Protein AF-A0A4S4D354-F1 (afdb_monomer_lite)

InterPro domains:
  IPR002182 NB-ARC [PF00931] (244-410)
  IPR027417 P-loop containing nucleoside triphosphate hydrolase [G3DSA:3.40.50.300] (227-389)
  IPR027417 P-loop containing nucleoside triphosphate hydrolase [SSF52540] (244-481)
  IPR042197 Apoptotic protease-activating factors, helical domain [G3DSA:1.10.8.430] (396-485)
  IPR050905 Plant disease resistance NBS-LRR [PTHR33463] (102-491)

Organism: Camellia sinensis var. sinensis (NCBI:txid542762)

Sequence (518 aa):
MSSPSPSSAAAGSNISTTYINSPLPRRFYTAISINSNSLSLLSLSSQIFASILTCSSASVLHRREFDEFLKWFYGFEMDMAMAFYDALISIGGKVVELLVEPVGRQFDYVFYRVKYIEDLRDQVNKLEAQRNDVLDSIDAAKRNRGEILEIVKNWIDEVNGFILEAKEFLEGGTNVNQKCFNGWFADLVTRRRLGKAAKNKAEEAKKLQKDGNFPSVSNPAAPLGIESKPSEQLVPYASRVLAMTNVMKALSDDNINFIGIHGIGGVGKTTLVTEIAKKAKSDKLFDDTVMAVVSQNPDIKKIQGQIASWLGFTELNNKENEIERATMLCAKLKDVKKILVILDDVWAKLNLADVGIPFGNDHPGCKIVITTRREQVCRTMGNEWEKTKIVWLDVLPEQDSWDLFGKNVGDVVASSPLNDVAREVCKECGGLPIAVVTVAKAMKGKSNLEEWKNAAQELKKSVPTNIEGVDQLVYKSLRLSYDYCWIISCELPLENPLSPPNGSGSPTLPTPLESGRG

pLDDT: mean 71.19, std 24.11, range [23.78, 98.06]

Foldseek 3Di:
DDDDDDDDDDDDDDDDDDDDDDDDDDDPPDDDDPPPVVVVVVVVVVVVVVVVVVPVPDDDDDPVVVVVVVVVVVVVVVVVVVVVVVVCVVVPDVVNVVPCVVVVVLCVLVVLLVVLLVLLVVLLVVLVVLLVVLVVQVVVCVVQQFAFDPLLVVLSVVSVVLSVVSVVLSVVVVPPPDDDPPDSPPCSVVSNVSSVVSNVSSVVSVVSVVSSDDPHRGHHHQQDPLVPDPDPPPPDDVLLVVLLVVVLVLLQDLQAQEEEEAAAPLLCPVVSVSVSQVVCVVVVSFPFEFEAEADLPGDLLRRLVRRCSRLVNCVLVVDDDQLVSLCVSLVSQQVTLAYEYEYEADEAADDSSSSNHDDDPSHSRHHYYYYYHDVVNSVVNCVVGPDYHYHYRYAADLVSLVVLLCVQQDPLCVDPLQVVLSSLLSVLLVRRSLLSNLQSNLCRPPNDNVVSNVSSVQSVPDDDDPDPRDDRSNRSSNVSSVVSVVVVVVPDPPPDDPDDPDDDDDDDDDDDDDDDDD

Structure (mmCIF, N/CA/C/O backbone):
data_AF-A0A4S4D354-F1
#
_entry.id   AF-A0A4S4D354-F1
#
loop_
_atom_site.group_PDB
_atom_site.id
_atom_site.type_symbol
_atom_site.label_atom_id
_atom_site.label_alt_id
_atom_site.label_comp_id
_atom_site.label_asym_id
_atom_site.label_entity_id
_atom_site.label_seq_id
_atom_site.pdbx_PDB_ins_code
_atom_site.Cartn_x
_atom_site.Cartn_y
_atom_site.Cartn_z
_atom_site.occupancy
_atom_site.B_iso_or_equiv
_atom_site.auth_seq_id
_atom_site.auth_comp_id
_atom_site.auth_asym_id
_atom_site.auth_atom_id
_atom_site.pdbx_PDB_model_num
ATOM 1 N N . MET A 1 1 ? 1.152 -40.429 -74.493 1.00 31.95 1 MET A N 1
ATOM 2 C CA . MET A 1 1 ? 1.570 -40.663 -75.891 1.00 31.95 1 MET A CA 1
ATOM 3 C C . MET A 1 1 ? 2.871 -39.908 -76.087 1.00 31.95 1 MET A C 1
ATOM 5 O O . MET A 1 1 ? 2.861 -38.712 -75.873 1.00 31.95 1 MET A O 1
ATOM 9 N N . SER A 1 2 ? 4.028 -40.474 -76.379 1.00 30.66 2 SER A N 1
ATOM 10 C CA . SER A 1 2 ? 4.451 -41.849 -76.604 1.00 30.66 2 SER A CA 1
ATOM 11 C C . SER A 1 2 ? 5.973 -41.826 -76.454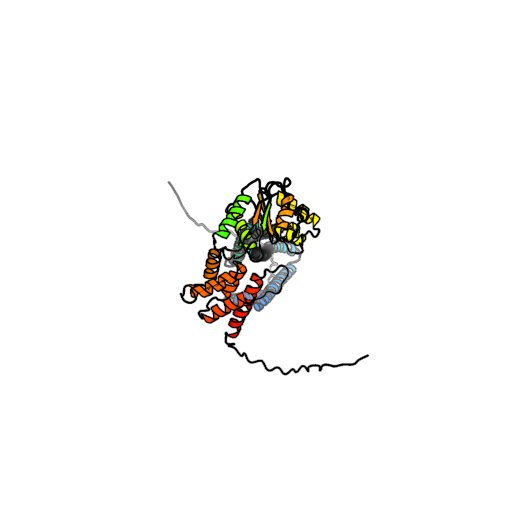 1.00 30.66 2 SER A C 1
ATOM 13 O O . SER A 1 2 ? 6.612 -40.868 -76.887 1.00 30.66 2 SER A O 1
ATOM 15 N N . SER A 1 3 ? 6.547 -42.863 -75.851 1.00 28.95 3 SER A N 1
ATOM 16 C CA . SER A 1 3 ? 7.968 -43.193 -75.997 1.00 28.95 3 SER A CA 1
ATOM 17 C C . SER A 1 3 ? 8.308 -43.392 -77.486 1.00 28.95 3 SER A C 1
ATOM 19 O O . SER A 1 3 ? 7.399 -43.638 -78.287 1.00 28.95 3 SER A O 1
ATOM 21 N N . PRO A 1 4 ? 9.594 -43.358 -77.867 1.00 35.56 4 PRO A N 1
ATOM 22 C CA . PRO A 1 4 ? 10.287 -44.645 -77.940 1.00 35.56 4 PRO A CA 1
ATOM 23 C C . PRO A 1 4 ? 11.785 -44.611 -77.574 1.00 35.56 4 PRO A C 1
ATOM 25 O O . PRO A 1 4 ? 12.459 -43.586 -77.585 1.00 35.56 4 PRO A O 1
ATOM 28 N N . SER A 1 5 ? 12.291 -45.802 -77.280 1.00 26.48 5 SER A N 1
ATOM 29 C CA . SER A 1 5 ? 13.696 -46.243 -77.330 1.00 26.48 5 SER A CA 1
ATOM 30 C C . SER A 1 5 ? 13.756 -47.380 -78.386 1.00 26.48 5 SER A C 1
ATOM 32 O O . SER A 1 5 ? 12.700 -47.706 -78.935 1.00 26.48 5 SER A O 1
ATOM 34 N N . PRO A 1 6 ? 14.831 -48.180 -78.541 1.00 55.97 6 PRO A N 1
ATOM 35 C CA . PRO A 1 6 ? 16.284 -47.940 -78.640 1.00 55.97 6 PRO A CA 1
ATOM 36 C C . PRO A 1 6 ? 16.909 -48.724 -79.841 1.00 55.97 6 PRO A C 1
ATOM 38 O O . PRO A 1 6 ? 16.199 -49.422 -80.557 1.00 55.97 6 PRO A O 1
ATOM 41 N N . SER A 1 7 ? 18.235 -48.662 -80.054 1.00 26.70 7 SER A N 1
ATOM 42 C CA . SER A 1 7 ? 19.115 -49.731 -80.628 1.00 26.70 7 SER A CA 1
ATOM 43 C C . SER A 1 7 ? 20.480 -49.137 -81.035 1.00 26.70 7 SER A C 1
ATOM 45 O O . SER A 1 7 ? 20.541 -47.954 -81.340 1.00 26.70 7 SER A O 1
ATOM 47 N N . SER A 1 8 ? 21.620 -49.829 -81.156 1.00 27.50 8 SER A N 1
ATOM 48 C CA . SER A 1 8 ? 22.272 -50.981 -80.496 1.00 27.50 8 SER A CA 1
ATOM 49 C C . SER A 1 8 ? 23.592 -51.253 -81.254 1.00 27.50 8 SER A C 1
ATOM 51 O O . SER A 1 8 ? 23.557 -51.185 -82.478 1.00 27.50 8 SER A O 1
ATOM 53 N N . ALA A 1 9 ? 24.652 -51.703 -80.553 1.00 26.84 9 ALA A N 1
ATOM 54 C CA . ALA A 1 9 ? 25.797 -52.505 -81.063 1.00 26.84 9 ALA A CA 1
ATOM 55 C C . ALA A 1 9 ? 26.783 -51.802 -82.044 1.00 26.84 9 ALA A C 1
ATOM 57 O O . ALA A 1 9 ? 26.407 -50.863 -82.723 1.00 26.84 9 ALA A O 1
ATOM 58 N N . ALA A 1 10 ? 28.066 -52.144 -82.228 1.00 26.27 10 ALA A N 1
ATOM 59 C CA . ALA A 1 10 ? 29.027 -53.146 -81.741 1.00 26.27 10 ALA A CA 1
ATOM 60 C C . ALA A 1 10 ? 30.440 -52.644 -82.170 1.00 26.27 10 ALA A C 1
ATOM 62 O O . ALA A 1 10 ? 30.560 -51.931 -83.160 1.00 26.27 10 ALA A O 1
ATOM 63 N N . ALA A 1 11 ? 31.481 -52.791 -81.343 1.00 25.95 11 ALA A N 1
ATOM 64 C CA . ALA A 1 11 ? 32.613 -53.727 -81.497 1.00 25.95 11 ALA A CA 1
ATOM 65 C C . ALA A 1 11 ? 33.324 -53.759 -82.873 1.00 25.95 11 ALA A C 1
ATOM 67 O O . ALA A 1 11 ? 32.723 -54.091 -83.887 1.00 25.95 11 ALA A O 1
ATOM 68 N N . GLY A 1 12 ? 34.644 -53.529 -82.872 1.00 26.44 12 GLY A N 1
ATOM 69 C CA . GLY A 1 12 ? 35.504 -53.749 -84.039 1.00 26.44 12 GLY A CA 1
ATOM 70 C C . GLY A 1 12 ? 36.942 -53.297 -83.804 1.00 26.44 12 GLY A C 1
ATOM 71 O O . GLY A 1 12 ? 37.299 -52.158 -84.082 1.00 26.44 12 GLY A O 1
ATOM 72 N N . SER A 1 13 ? 37.749 -54.189 -83.244 1.00 25.16 13 SER A N 1
ATOM 73 C CA . SER A 1 13 ? 39.186 -54.055 -83.038 1.00 25.16 13 SER A CA 1
ATOM 74 C C . SER A 1 13 ? 39.989 -54.560 -84.249 1.00 25.16 13 SER A C 1
ATOM 76 O O . SER A 1 13 ? 39.532 -55.437 -84.977 1.00 25.16 13 SER A O 1
ATOM 78 N N . ASN A 1 14 ? 41.239 -54.081 -84.319 1.00 25.02 14 ASN A N 1
ATOM 79 C CA . ASN A 1 14 ? 42.457 -54.805 -84.719 1.00 25.02 14 ASN A CA 1
ATOM 80 C C . ASN A 1 14 ? 43.001 -54.753 -86.169 1.00 25.02 14 ASN A C 1
ATOM 82 O O . ASN A 1 14 ? 42.268 -54.900 -87.140 1.00 25.02 14 ASN A O 1
ATOM 86 N N . ILE A 1 15 ? 44.356 -54.723 -86.199 1.00 26.44 15 ILE A N 1
ATOM 87 C CA . ILE A 1 15 ? 45.316 -55.243 -87.214 1.00 26.44 15 ILE A CA 1
ATOM 88 C C . ILE A 1 15 ? 45.594 -54.301 -88.404 1.00 26.44 15 ILE A C 1
ATOM 90 O O . ILE A 1 15 ? 44.673 -53.746 -88.977 1.00 26.44 15 ILE A O 1
ATOM 94 N N . SER A 1 16 ? 46.814 -54.063 -88.904 1.00 23.78 16 SER A N 1
ATOM 95 C CA . SER A 1 16 ? 48.207 -54.416 -88.569 1.00 23.78 16 SER A CA 1
ATOM 96 C C . SER A 1 16 ? 49.115 -53.506 -89.419 1.00 23.78 16 SER A C 1
ATOM 98 O O . SER A 1 16 ? 48.750 -53.128 -90.524 1.00 23.78 16 SER A O 1
ATOM 100 N N . THR A 1 17 ? 50.218 -52.977 -88.889 1.00 25.88 17 THR A N 1
ATOM 101 C CA . THR A 1 17 ? 51.596 -53.504 -89.027 1.00 25.88 17 THR A CA 1
ATOM 102 C C . THR A 1 17 ? 52.125 -53.627 -90.470 1.00 25.88 17 THR A C 1
ATOM 104 O O . THR A 1 17 ? 51.804 -54.571 -91.185 1.00 25.88 17 THR A O 1
ATOM 107 N N . THR A 1 18 ? 53.052 -52.740 -90.852 1.00 27.19 18 THR A N 1
ATOM 108 C CA . THR A 1 18 ? 54.098 -52.986 -91.872 1.00 27.19 18 THR A CA 1
ATOM 109 C C . THR A 1 18 ? 55.284 -52.052 -91.547 1.00 27.19 18 THR A C 1
ATOM 111 O O . THR A 1 18 ? 55.129 -50.842 -91.609 1.00 27.19 18 THR A O 1
ATOM 114 N N . TYR A 1 19 ? 56.299 -52.465 -90.784 1.00 25.97 19 TYR A N 1
ATOM 115 C CA . TYR A 1 19 ? 57.529 -53.217 -91.096 1.00 25.97 19 TYR A CA 1
ATOM 116 C C . TYR A 1 19 ? 58.672 -52.449 -91.830 1.00 25.97 19 TYR A C 1
ATOM 118 O O . TYR A 1 19 ? 58.562 -52.111 -92.999 1.00 25.97 19 TYR A O 1
ATOM 126 N N . ILE A 1 20 ? 59.793 -52.321 -91.087 1.00 29.19 20 ILE A N 1
ATOM 127 C CA . ILE A 1 20 ? 61.248 -52.333 -91.422 1.00 29.19 20 ILE A CA 1
ATOM 128 C C . ILE A 1 20 ? 61.874 -51.194 -92.265 1.00 29.19 20 ILE A C 1
ATOM 130 O O . ILE A 1 20 ? 61.780 -51.191 -93.486 1.00 29.19 20 ILE A O 1
ATOM 134 N N . ASN A 1 21 ? 62.702 -50.341 -91.634 1.00 26.16 21 ASN A N 1
ATOM 135 C CA . ASN A 1 21 ? 64.182 -50.422 -91.700 1.00 26.16 21 ASN A CA 1
ATOM 136 C C . ASN A 1 21 ? 64.885 -49.287 -90.929 1.00 26.16 21 ASN A C 1
ATOM 138 O O . ASN A 1 21 ? 64.699 -48.104 -91.188 1.00 26.16 21 ASN A O 1
ATOM 142 N N . SER A 1 22 ? 65.705 -49.704 -89.964 1.00 28.66 22 SER A N 1
ATOM 143 C CA . SER A 1 22 ? 66.608 -48.923 -89.108 1.00 28.66 22 SER A CA 1
ATOM 144 C C . SER A 1 22 ? 67.836 -48.371 -89.857 1.00 28.66 22 SER A C 1
ATOM 146 O O . SER A 1 22 ? 68.168 -48.880 -90.927 1.00 28.66 22 SER A O 1
ATOM 148 N N . PRO A 1 23 ? 68.600 -47.442 -89.245 1.00 33.00 23 PRO A N 1
ATOM 149 C CA . PRO A 1 23 ? 69.793 -47.899 -88.519 1.00 33.00 23 PRO A CA 1
ATOM 150 C C . PRO A 1 23 ? 70.014 -47.211 -87.155 1.00 33.00 23 PRO A C 1
ATOM 152 O O .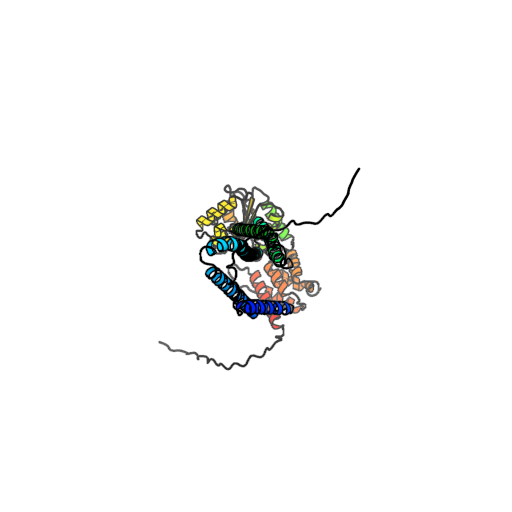 PRO A 1 23 ? 69.766 -46.024 -86.970 1.00 33.00 23 PRO A O 1
ATOM 155 N N . LEU A 1 24 ? 70.514 -47.991 -86.192 1.00 32.34 24 LEU A N 1
ATOM 156 C CA . LEU A 1 24 ? 71.045 -47.543 -84.894 1.00 32.34 24 LEU A CA 1
ATOM 157 C C . LEU A 1 24 ? 72.412 -46.847 -85.052 1.00 32.34 24 LEU A C 1
ATOM 159 O O . LEU A 1 24 ? 73.142 -47.140 -86.000 1.00 32.34 24 LEU A O 1
ATOM 163 N N . PRO A 1 25 ? 72.840 -46.055 -84.047 1.00 30.30 25 PRO A N 1
ATOM 164 C CA . PRO A 1 25 ? 73.937 -46.562 -83.212 1.00 30.30 25 PRO A CA 1
ATOM 165 C C . PRO A 1 25 ? 73.701 -46.455 -81.695 1.00 30.30 25 PRO A C 1
ATOM 167 O O . PRO A 1 25 ? 73.100 -45.527 -81.163 1.00 30.30 25 PRO A O 1
ATOM 170 N N . ARG A 1 26 ? 74.239 -47.463 -81.003 1.00 29.45 26 ARG A N 1
ATOM 171 C CA . ARG A 1 26 ? 74.164 -47.761 -79.569 1.00 29.45 26 ARG A CA 1
ATOM 172 C C . ARG A 1 26 ? 74.982 -46.791 -78.704 1.00 29.45 26 ARG A C 1
ATOM 174 O O . ARG A 1 26 ? 76.204 -46.813 -78.788 1.00 29.45 26 ARG A O 1
ATOM 181 N N . ARG A 1 27 ? 74.331 -46.112 -77.754 1.00 27.91 27 ARG A N 1
ATOM 182 C CA . ARG A 1 27 ? 74.810 -45.901 -76.365 1.00 27.91 27 ARG A CA 1
ATOM 183 C C . ARG A 1 27 ? 73.593 -45.812 -75.433 1.00 27.91 27 ARG A C 1
ATOM 185 O O . ARG A 1 27 ? 73.230 -44.751 -74.954 1.00 27.91 27 ARG A O 1
ATOM 192 N N . PHE A 1 28 ? 72.947 -46.962 -75.241 1.00 30.97 28 PHE A N 1
ATOM 193 C CA . PHE A 1 28 ? 71.797 -47.192 -74.352 1.00 30.97 28 PHE A CA 1
ATOM 194 C C . PHE A 1 28 ? 72.113 -48.294 -73.318 1.00 30.97 28 PHE A C 1
ATOM 196 O O . PHE A 1 28 ? 71.270 -49.111 -72.971 1.00 30.97 28 PHE A O 1
ATOM 203 N N . TYR A 1 29 ? 73.359 -48.341 -72.837 1.00 31.98 29 TYR A N 1
ATOM 204 C CA . TYR A 1 29 ? 73.789 -49.268 -71.785 1.00 31.98 29 TYR A CA 1
ATOM 205 C C . TYR A 1 29 ? 74.505 -48.518 -70.660 1.00 31.98 29 TYR A C 1
ATOM 207 O O . TYR A 1 29 ? 75.714 -48.635 -70.515 1.00 31.98 29 TYR A O 1
ATOM 215 N N . THR A 1 30 ? 73.733 -47.756 -69.878 1.00 29.23 30 THR A N 1
ATOM 216 C CA . THR A 1 30 ? 74.003 -47.476 -68.452 1.00 29.23 30 THR A CA 1
ATOM 217 C C . THR A 1 30 ? 72.753 -46.876 -67.802 1.00 29.23 30 THR A C 1
ATOM 219 O O . THR A 1 30 ? 72.681 -45.697 -67.485 1.00 29.23 30 THR A O 1
ATOM 222 N N . ALA A 1 31 ? 71.721 -47.702 -67.636 1.00 36.44 31 ALA A N 1
ATOM 223 C CA . ALA A 1 31 ? 70.541 -47.371 -66.840 1.00 36.44 31 ALA A CA 1
ATOM 224 C C . ALA A 1 31 ? 70.069 -48.597 -66.047 1.00 36.44 31 ALA A C 1
ATOM 226 O O . ALA A 1 31 ? 68.909 -48.964 -66.134 1.00 36.44 31 ALA A O 1
ATOM 227 N N . ILE A 1 32 ? 70.970 -49.256 -65.307 1.00 34.69 32 ILE A N 1
ATOM 228 C CA . ILE A 1 32 ? 70.609 -50.142 -64.188 1.00 34.69 32 ILE A CA 1
ATOM 229 C C . ILE A 1 32 ? 71.705 -50.017 -63.121 1.00 34.69 32 ILE A C 1
ATOM 231 O O . ILE A 1 32 ? 72.710 -50.717 -63.140 1.00 34.69 32 ILE A O 1
ATOM 235 N N . SER A 1 33 ? 71.503 -49.081 -62.201 1.00 29.16 33 SER A N 1
ATOM 236 C CA . SER A 1 33 ? 71.955 -49.185 -60.813 1.00 29.16 33 SER A CA 1
ATOM 237 C C . SER A 1 33 ? 70.933 -48.423 -59.977 1.00 29.16 33 SER A C 1
ATOM 239 O O . SER A 1 33 ? 71.150 -47.300 -59.529 1.00 29.16 33 SER A O 1
ATOM 241 N N . ILE A 1 34 ? 69.733 -48.999 -59.890 1.00 38.53 34 ILE A N 1
ATOM 242 C CA . ILE A 1 34 ? 68.770 -48.611 -58.866 1.00 38.53 34 ILE A CA 1
ATOM 243 C C . ILE A 1 34 ? 69.322 -49.208 -57.576 1.00 38.53 34 ILE A C 1
ATOM 245 O O . ILE A 1 34 ? 69.430 -50.425 -57.444 1.00 38.53 34 ILE A O 1
ATOM 249 N N . ASN A 1 35 ? 69.739 -48.326 -56.675 1.00 36.28 35 ASN A N 1
ATOM 250 C CA . ASN A 1 35 ? 70.236 -48.657 -55.350 1.00 36.28 35 ASN A CA 1
ATOM 251 C C . ASN A 1 35 ? 69.228 -49.589 -54.648 1.00 36.28 35 ASN A C 1
ATOM 253 O O . ASN A 1 35 ? 68.070 -49.223 -54.452 1.00 36.28 35 ASN A O 1
ATOM 257 N N . SER A 1 36 ? 69.650 -50.797 -54.277 1.00 35.34 36 SER A N 1
ATOM 258 C CA . SER A 1 36 ? 68.812 -51.847 -53.674 1.00 35.34 36 SER A CA 1
ATOM 259 C C . SER A 1 36 ? 68.188 -51.464 -52.321 1.00 35.34 36 SER A C 1
ATOM 261 O O . SER A 1 36 ? 67.370 -52.212 -51.793 1.00 35.34 36 SER A O 1
ATOM 263 N N . ASN A 1 37 ? 68.530 -50.290 -51.781 1.00 37.34 37 ASN A N 1
ATOM 264 C CA . ASN A 1 37 ? 68.004 -49.759 -50.524 1.00 37.34 37 ASN A CA 1
ATOM 265 C C . ASN A 1 37 ? 66.698 -48.946 -50.667 1.00 37.34 37 ASN A C 1
ATOM 267 O O . ASN A 1 37 ? 65.982 -48.787 -49.685 1.00 37.34 37 ASN A O 1
ATOM 271 N N . SER A 1 38 ? 66.343 -48.439 -51.857 1.00 37.75 38 SER A N 1
ATOM 272 C CA . SER A 1 38 ? 65.117 -47.630 -52.039 1.00 37.75 38 SER A CA 1
ATOM 273 C C . SER A 1 38 ? 63.869 -48.471 -52.336 1.00 37.75 38 SER A C 1
ATOM 275 O O . SER A 1 38 ? 62.772 -48.140 -51.889 1.00 37.75 38 SER A O 1
ATOM 277 N N . LEU A 1 39 ? 64.030 -49.607 -53.022 1.00 37.78 39 LEU A N 1
ATOM 278 C CA . LEU A 1 39 ? 62.948 -50.577 -53.246 1.00 37.78 39 LEU A CA 1
ATOM 279 C C . LEU A 1 39 ? 62.573 -51.337 -51.963 1.00 37.78 39 LEU A C 1
ATOM 281 O O . LEU A 1 39 ? 61.402 -51.652 -51.755 1.00 37.78 39 LEU A O 1
ATOM 285 N N . SER A 1 40 ? 63.536 -51.576 -51.069 1.00 37.56 40 SER A N 1
ATOM 286 C CA . SER A 1 40 ? 63.283 -52.196 -49.766 1.00 37.56 40 SER A CA 1
ATOM 287 C C . SER A 1 40 ? 62.526 -51.259 -48.821 1.00 37.56 40 SER A C 1
ATOM 289 O O . SER A 1 40 ? 61.580 -51.717 -48.183 1.00 37.56 40 SER A O 1
ATOM 291 N N . LEU A 1 41 ? 62.825 -49.952 -48.816 1.00 39.44 41 LEU A N 1
ATOM 292 C CA . LEU A 1 41 ? 62.094 -48.937 -48.036 1.00 39.44 41 LEU A CA 1
ATOM 293 C C . LEU A 1 41 ? 60.631 -48.761 -48.478 1.00 39.44 41 LEU A C 1
ATOM 295 O O . LEU A 1 41 ? 59.749 -48.652 -47.628 1.00 39.44 41 LEU A O 1
ATOM 299 N N . LEU A 1 42 ? 60.351 -48.805 -49.785 1.00 38.53 42 LEU A N 1
ATOM 300 C CA . LEU A 1 42 ? 58.979 -48.758 -50.316 1.00 38.53 42 LEU A CA 1
ATOM 301 C C . LEU A 1 42 ? 58.189 -50.048 -50.035 1.00 38.53 42 LEU A C 1
ATOM 303 O O . LEU A 1 42 ? 56.972 -50.010 -49.854 1.00 38.53 42 LEU A O 1
ATOM 307 N N . SER A 1 43 ? 58.870 -51.196 -49.955 1.00 40.41 43 SER A N 1
ATOM 308 C CA . SER A 1 43 ? 58.233 -52.457 -49.551 1.00 40.41 43 SER A CA 1
ATOM 309 C C . SER A 1 43 ? 57.954 -52.512 -48.044 1.00 40.41 43 SER A C 1
ATOM 311 O O . SER A 1 43 ? 56.902 -53.003 -47.635 1.00 40.41 43 SER A O 1
ATOM 313 N N . LEU A 1 44 ? 58.845 -51.939 -47.222 1.00 37.59 44 LEU A N 1
ATOM 314 C CA . LEU A 1 44 ? 58.687 -51.866 -45.770 1.00 37.59 44 LEU A CA 1
ATOM 315 C C . LEU A 1 44 ? 57.551 -50.906 -45.394 1.00 37.59 44 LEU A C 1
ATOM 317 O O . LEU A 1 44 ? 56.726 -51.239 -44.547 1.00 37.59 44 LEU A O 1
ATOM 321 N N . SER A 1 45 ? 57.450 -49.754 -46.068 1.00 44.03 45 SER A N 1
ATOM 322 C CA . SER A 1 45 ? 56.370 -48.788 -45.839 1.00 44.03 45 SER A CA 1
ATOM 323 C C . SER A 1 45 ? 55.003 -49.346 -46.237 1.00 44.03 45 SER A C 1
ATOM 325 O O . SER A 1 45 ? 54.034 -49.153 -45.509 1.00 44.03 45 SER A O 1
ATOM 327 N N . SER A 1 46 ? 54.922 -50.124 -47.322 1.00 41.84 46 SER A N 1
ATOM 328 C CA . SER A 1 46 ? 53.693 -50.813 -47.733 1.00 41.84 46 SER A CA 1
ATOM 329 C C . SER A 1 46 ? 53.269 -51.915 -46.749 1.00 41.84 46 SER A C 1
ATOM 331 O O . SER A 1 46 ? 52.077 -52.044 -46.462 1.00 41.84 46 SER A O 1
ATOM 333 N N . GLN A 1 47 ? 54.217 -52.666 -46.176 1.00 39.47 47 GLN A N 1
ATOM 334 C CA . GLN A 1 47 ? 53.932 -53.694 -45.162 1.00 39.47 47 GLN A CA 1
ATOM 335 C C . GLN A 1 47 ? 53.525 -53.092 -43.807 1.00 39.47 47 GLN A C 1
ATOM 337 O O . GLN A 1 47 ? 52.627 -53.617 -43.143 1.00 39.47 47 GLN A O 1
ATOM 342 N N . ILE A 1 48 ? 54.116 -51.957 -43.422 1.00 45.72 48 ILE A N 1
ATOM 343 C CA . ILE A 1 48 ? 53.717 -51.186 -42.235 1.00 45.72 48 ILE A CA 1
ATOM 344 C C . ILE A 1 48 ? 52.306 -50.606 -42.427 1.00 45.72 48 ILE A C 1
ATOM 346 O O . ILE A 1 48 ? 51.463 -50.743 -41.542 1.00 45.72 48 ILE A O 1
ATOM 350 N N . PHE A 1 49 ? 51.994 -50.059 -43.607 1.00 39.66 49 PHE A N 1
ATOM 351 C CA . PHE A 1 49 ? 50.666 -49.514 -43.925 1.00 39.66 49 PHE A CA 1
ATOM 352 C C . PHE A 1 49 ? 49.568 -50.594 -43.936 1.00 39.66 49 PHE A C 1
ATOM 354 O O . PHE A 1 49 ? 48.461 -50.363 -43.449 1.00 39.66 49 PHE A O 1
ATOM 361 N N . ALA A 1 50 ? 49.881 -51.800 -44.427 1.00 38.66 50 ALA A N 1
ATOM 362 C CA . ALA A 1 50 ? 48.975 -52.950 -44.384 1.00 38.66 50 ALA A CA 1
ATOM 363 C C . ALA A 1 50 ? 48.734 -53.463 -42.950 1.00 38.66 50 ALA A C 1
ATOM 365 O O . ALA A 1 50 ? 47.614 -53.851 -42.625 1.00 38.66 50 ALA A O 1
ATOM 366 N N . SER A 1 51 ? 49.752 -53.402 -42.084 1.00 37.34 51 SER A N 1
ATOM 367 C CA . SER A 1 51 ? 49.662 -53.832 -40.677 1.00 37.34 51 SER A CA 1
ATOM 368 C C . SER A 1 51 ? 48.870 -52.840 -39.811 1.00 37.34 51 SER A C 1
ATOM 370 O O . SER A 1 51 ? 48.157 -53.240 -38.890 1.00 37.34 51 SER A O 1
ATOM 372 N N . ILE A 1 52 ? 48.931 -51.545 -40.144 1.00 41.41 52 ILE A N 1
ATOM 373 C CA . ILE A 1 52 ? 48.138 -50.483 -39.505 1.00 41.41 52 ILE A CA 1
ATOM 374 C C . ILE A 1 52 ? 46.653 -50.605 -39.886 1.00 41.41 52 ILE A C 1
ATOM 376 O O . ILE A 1 52 ? 45.790 -50.478 -39.018 1.00 41.41 52 ILE A O 1
ATOM 380 N N . LEU A 1 53 ? 46.336 -50.953 -41.144 1.00 36.97 53 LEU A N 1
ATOM 381 C CA . LEU A 1 53 ? 44.948 -51.151 -41.589 1.00 36.97 53 LEU A CA 1
ATOM 382 C C . LEU A 1 53 ? 44.234 -52.319 -40.886 1.00 36.97 53 LEU A C 1
ATOM 384 O O . LEU A 1 53 ? 43.018 -52.270 -40.720 1.00 36.97 53 LEU A O 1
ATOM 388 N N . THR A 1 54 ? 44.964 -53.353 -40.457 1.00 35.25 54 THR A N 1
ATOM 389 C CA . THR A 1 54 ? 44.391 -54.493 -39.719 1.00 35.25 54 THR A CA 1
ATOM 390 C C . THR A 1 54 ? 44.209 -54.238 -38.219 1.00 35.25 54 THR A C 1
ATOM 392 O O . THR A 1 54 ? 43.440 -54.952 -37.581 1.00 35.25 54 THR A O 1
ATOM 395 N N . CYS A 1 55 ? 44.867 -53.222 -37.646 1.00 31.55 55 CYS A N 1
ATOM 396 C CA . CYS A 1 55 ? 44.767 -52.903 -36.214 1.00 31.55 55 CYS A CA 1
ATOM 397 C C . CYS A 1 55 ? 43.620 -51.930 -35.874 1.00 31.55 55 CYS A C 1
ATOM 399 O O . CYS A 1 55 ? 43.111 -51.952 -34.757 1.00 31.55 55 CYS A O 1
ATOM 401 N N . SER A 1 56 ? 43.150 -51.110 -36.822 1.00 36.06 56 SER A N 1
ATOM 402 C CA . SER A 1 56 ? 42.106 -50.094 -36.569 1.00 36.06 56 SER A CA 1
ATOM 403 C C . SER A 1 56 ? 40.663 -50.623 -36.505 1.00 36.06 56 SER A C 1
ATOM 405 O O . SER A 1 56 ? 39.723 -49.831 -36.509 1.00 36.06 56 SER A O 1
ATOM 407 N N . SER A 1 57 ? 40.456 -51.939 -36.422 1.00 35.81 57 SER A N 1
ATOM 408 C CA . SER A 1 57 ? 39.139 -52.542 -36.156 1.00 35.81 57 SER A CA 1
ATOM 409 C C . SER A 1 57 ? 38.848 -52.802 -34.669 1.00 35.81 57 SER A C 1
ATOM 411 O O . SER A 1 57 ? 37.797 -53.355 -34.355 1.00 35.81 57 SER A O 1
ATOM 413 N N . ALA A 1 58 ? 39.717 -52.376 -33.746 1.00 30.20 58 ALA A N 1
ATOM 414 C CA . ALA A 1 58 ? 39.429 -52.385 -32.313 1.00 30.20 58 ALA A CA 1
ATOM 415 C C . ALA A 1 58 ? 39.176 -50.956 -31.804 1.00 30.20 58 ALA A C 1
ATOM 417 O O . ALA A 1 58 ? 40.051 -50.096 -31.783 1.00 30.20 58 ALA A O 1
ATOM 418 N N . SER A 1 59 ? 37.925 -50.711 -31.438 1.00 40.56 59 SER A N 1
ATOM 419 C CA . SER A 1 59 ? 37.398 -49.499 -30.821 1.00 40.56 59 SER A CA 1
ATOM 420 C C . SER A 1 59 ? 38.080 -49.132 -29.493 1.00 40.56 59 SER A C 1
ATOM 422 O O . SER A 1 59 ? 38.411 -50.018 -28.711 1.00 40.56 59 SER A O 1
ATOM 424 N N . VAL A 1 60 ? 38.095 -47.818 -29.213 1.00 46.28 60 VAL A N 1
ATOM 425 C CA . VAL A 1 60 ? 38.519 -47.118 -27.978 1.00 46.28 60 VAL A CA 1
ATOM 426 C C . VAL A 1 60 ? 40.018 -46.789 -27.926 1.00 46.28 60 VAL A C 1
ATOM 428 O O . VAL A 1 60 ? 40.800 -47.554 -27.381 1.00 46.28 60 VAL A O 1
ATOM 431 N N . LEU A 1 61 ? 40.404 -45.604 -28.422 1.00 34.47 61 LEU A N 1
ATOM 432 C CA . LEU A 1 61 ? 41.711 -45.013 -28.106 1.00 34.47 61 LEU A CA 1
ATOM 433 C C . LEU A 1 61 ? 41.559 -43.839 -27.137 1.00 34.47 61 LEU A C 1
ATOM 435 O O . LEU A 1 61 ? 40.812 -42.883 -27.364 1.00 34.47 61 LEU A O 1
ATOM 439 N N . HIS A 1 62 ? 42.277 -43.954 -26.026 1.00 40.09 62 HIS A N 1
ATOM 440 C CA . HIS A 1 62 ? 42.319 -43.008 -24.919 1.00 40.09 62 HIS A CA 1
ATOM 441 C C . HIS A 1 62 ? 43.021 -41.712 -25.366 1.00 40.09 62 HIS A C 1
ATOM 443 O O . HIS A 1 62 ? 43.917 -41.738 -26.206 1.00 40.09 62 HIS A O 1
ATOM 449 N N . ARG A 1 63 ? 42.692 -40.567 -24.748 1.00 37.88 63 ARG A N 1
ATOM 450 C CA . ARG A 1 63 ? 43.225 -39.214 -25.063 1.00 37.88 63 ARG A CA 1
ATOM 451 C C . ARG A 1 63 ? 44.759 -39.122 -25.216 1.00 37.88 63 ARG A C 1
ATOM 453 O O . ARG A 1 63 ? 45.250 -38.218 -25.874 1.00 37.88 63 ARG A O 1
ATOM 460 N N . ARG A 1 64 ? 45.507 -40.058 -24.621 1.00 35.78 64 ARG A N 1
ATOM 461 C CA . ARG A 1 64 ? 46.976 -40.142 -24.676 1.00 35.78 64 ARG A CA 1
ATOM 462 C C . ARG A 1 64 ? 47.499 -40.789 -25.963 1.00 35.78 64 ARG A C 1
ATOM 464 O O . ARG A 1 64 ? 48.560 -40.412 -26.438 1.00 35.78 64 ARG A O 1
ATOM 471 N N . GLU A 1 65 ? 46.739 -41.713 -26.540 1.00 38.22 65 GLU A N 1
ATOM 472 C CA . GLU A 1 65 ? 47.085 -42.377 -27.798 1.00 38.22 65 GLU A CA 1
ATOM 473 C C . GLU A 1 65 ? 46.667 -41.538 -29.014 1.00 38.22 65 GLU A C 1
ATOM 475 O O . GLU A 1 65 ? 47.271 -41.658 -30.070 1.00 38.22 65 GLU A O 1
ATOM 480 N N . PHE A 1 66 ? 45.694 -40.630 -28.861 1.00 39.09 66 PHE A N 1
ATOM 481 C CA . PHE A 1 66 ? 45.362 -39.637 -29.889 1.00 39.09 66 PHE A CA 1
ATOM 482 C C . PHE A 1 66 ? 46.457 -38.570 -30.035 1.00 39.09 66 PHE A C 1
ATOM 484 O O . PHE A 1 66 ? 46.782 -38.186 -31.151 1.00 39.09 66 PHE A O 1
ATOM 491 N N . ASP A 1 67 ? 47.080 -38.140 -28.934 1.00 36.31 67 ASP A N 1
ATOM 492 C CA . ASP A 1 67 ? 48.234 -37.230 -28.982 1.00 36.31 67 ASP A CA 1
ATOM 493 C C . ASP A 1 67 ? 49.499 -37.921 -29.523 1.00 36.31 67 ASP A C 1
ATOM 495 O O . ASP A 1 67 ? 50.285 -37.293 -30.231 1.00 36.31 67 ASP A O 1
ATOM 499 N N . GLU A 1 68 ? 49.695 -39.214 -29.241 1.00 41.38 68 GLU A N 1
ATOM 500 C CA . GLU A 1 68 ? 50.736 -40.031 -29.887 1.00 41.38 68 GLU A CA 1
ATOM 501 C C . GLU A 1 68 ? 50.437 -40.245 -31.373 1.00 41.38 68 GLU A C 1
ATOM 503 O O . GLU A 1 68 ? 51.340 -40.119 -32.191 1.00 41.38 68 GLU A O 1
ATOM 508 N N . PHE A 1 69 ? 49.174 -40.473 -31.745 1.00 40.97 69 PHE A N 1
ATOM 509 C CA . PHE A 1 69 ? 48.736 -40.559 -33.136 1.00 40.97 69 PHE A CA 1
ATOM 510 C C . PHE A 1 69 ? 48.912 -39.230 -33.864 1.00 40.97 69 PHE A C 1
ATOM 512 O O . PHE A 1 69 ? 49.360 -39.240 -34.997 1.00 40.97 69 PHE A O 1
ATOM 519 N N . LEU A 1 70 ? 48.637 -38.087 -33.228 1.00 38.25 70 LEU A N 1
ATOM 520 C CA . LEU A 1 70 ? 48.906 -36.767 -33.798 1.00 38.25 70 LEU A CA 1
ATOM 521 C C . LEU A 1 70 ? 50.408 -36.508 -33.913 1.00 38.25 70 LEU A C 1
ATOM 523 O O . LEU A 1 70 ? 50.844 -36.041 -34.952 1.00 38.25 70 LEU A O 1
ATOM 527 N N . LYS A 1 71 ? 51.227 -36.854 -32.913 1.00 44.41 71 LYS A N 1
ATOM 528 C CA . LYS A 1 71 ? 52.696 -36.753 -33.022 1.00 44.41 71 LYS A CA 1
ATOM 529 C C . LYS A 1 71 ? 53.267 -37.683 -34.086 1.00 44.41 71 LYS A C 1
ATOM 531 O O . LYS A 1 71 ? 54.204 -37.298 -34.772 1.00 44.41 71 LYS A O 1
ATOM 536 N N . TRP A 1 72 ? 52.699 -38.873 -34.240 1.00 44.81 72 TRP A N 1
ATOM 537 C CA . TRP A 1 72 ? 53.065 -39.826 -35.280 1.00 44.81 72 TRP A CA 1
ATOM 538 C C . TRP A 1 72 ? 52.555 -39.379 -36.651 1.00 44.81 72 TRP A C 1
ATOM 540 O O . TRP A 1 72 ? 53.280 -39.511 -37.619 1.00 44.81 72 TRP A O 1
ATOM 550 N N . PHE A 1 73 ? 51.369 -38.777 -36.746 1.00 37.09 73 PHE A N 1
ATOM 551 C CA . PHE A 1 73 ? 50.788 -38.235 -37.976 1.00 37.09 73 PHE A CA 1
ATOM 552 C C . PHE A 1 73 ? 51.535 -36.981 -38.440 1.00 37.09 73 PHE A C 1
ATOM 554 O O . PHE A 1 73 ? 51.901 -36.913 -39.605 1.00 37.09 73 PHE A O 1
ATOM 561 N N . TYR A 1 74 ? 51.855 -36.056 -37.528 1.00 39.47 74 TYR A N 1
ATOM 562 C CA . TYR A 1 74 ? 52.719 -34.901 -37.788 1.00 39.47 74 TYR A CA 1
ATOM 563 C C . TYR A 1 74 ? 54.173 -35.321 -38.045 1.00 39.47 74 TYR A C 1
ATOM 565 O O . TYR A 1 74 ? 54.840 -34.728 -38.885 1.00 39.47 74 TYR A O 1
ATOM 573 N N . GLY A 1 75 ? 54.674 -36.358 -37.365 1.00 41.06 75 GLY A N 1
ATOM 574 C CA . GLY A 1 75 ? 55.995 -36.943 -37.617 1.00 41.06 75 GLY A CA 1
ATOM 575 C C . GLY A 1 75 ? 56.077 -37.614 -38.988 1.00 41.06 75 GLY A C 1
ATOM 576 O O . GLY A 1 75 ? 57.010 -37.365 -39.737 1.00 41.06 75 GLY A O 1
ATOM 577 N N . PHE A 1 76 ? 55.047 -38.365 -39.368 1.00 43.22 76 PHE A N 1
ATOM 578 C CA . PHE A 1 76 ? 54.895 -38.989 -40.680 1.00 43.22 76 PHE A CA 1
ATOM 579 C C . PHE A 1 76 ? 54.648 -37.949 -41.785 1.00 43.22 76 PHE A C 1
ATOM 581 O O . PHE A 1 76 ? 55.149 -38.116 -42.892 1.00 43.22 76 PHE A O 1
ATOM 588 N N . GLU A 1 77 ? 53.945 -36.847 -41.500 1.00 47.94 77 GLU A N 1
ATOM 589 C CA . GLU A 1 77 ? 53.832 -35.669 -42.377 1.00 47.94 77 GLU A CA 1
ATOM 590 C C . GLU A 1 77 ? 55.188 -34.999 -42.592 1.00 47.94 77 GLU A C 1
ATOM 592 O O . GLU A 1 77 ? 55.504 -34.646 -43.724 1.00 47.94 77 GLU A O 1
ATOM 597 N N . MET A 1 78 ? 56.001 -34.855 -41.542 1.00 42.84 78 MET A N 1
ATOM 598 C CA . MET A 1 78 ? 57.343 -34.282 -41.646 1.00 42.84 78 MET A CA 1
ATOM 599 C C . MET A 1 78 ? 58.306 -35.226 -42.361 1.00 42.84 78 MET A C 1
ATOM 601 O O . MET A 1 78 ? 59.071 -34.767 -43.198 1.00 42.84 78 MET A O 1
ATOM 605 N N . ASP A 1 79 ? 58.226 -36.535 -42.132 1.00 43.75 79 ASP A N 1
ATOM 606 C CA . ASP A 1 79 ? 59.049 -37.527 -42.829 1.00 43.75 79 ASP A CA 1
ATOM 607 C C . ASP A 1 79 ? 58.644 -37.666 -44.303 1.00 43.75 79 ASP A C 1
ATOM 609 O O . ASP A 1 79 ? 59.500 -37.803 -45.174 1.00 43.75 79 ASP A O 1
ATOM 613 N N . MET A 1 80 ? 57.351 -37.562 -44.621 1.00 45.78 80 MET A N 1
ATOM 614 C CA . MET A 1 80 ? 56.856 -37.549 -45.998 1.00 45.78 80 MET A CA 1
ATOM 615 C C . MET A 1 80 ? 57.179 -36.226 -46.700 1.00 45.78 80 MET A C 1
ATOM 617 O O . MET A 1 80 ? 57.557 -36.241 -47.870 1.00 45.78 80 MET A O 1
ATOM 621 N N . ALA A 1 81 ? 57.094 -35.094 -45.995 1.00 45.12 81 ALA A N 1
ATOM 622 C CA . ALA A 1 81 ? 57.507 -33.789 -46.499 1.00 45.12 81 ALA A CA 1
ATOM 623 C C . ALA A 1 81 ? 59.023 -33.723 -46.716 1.00 45.12 81 ALA A C 1
ATOM 625 O O . ALA A 1 81 ? 59.445 -33.211 -47.746 1.00 45.12 81 ALA A O 1
ATOM 626 N N . MET A 1 82 ? 59.833 -34.293 -45.819 1.00 48.50 82 MET A N 1
ATOM 627 C CA . MET A 1 82 ? 61.292 -34.371 -45.952 1.00 48.50 82 MET A CA 1
ATOM 628 C C . MET A 1 82 ? 61.710 -35.367 -47.037 1.00 48.50 82 MET A C 1
ATOM 630 O O . MET A 1 82 ? 62.571 -35.037 -47.842 1.00 48.50 82 MET A O 1
ATOM 634 N N . ALA A 1 83 ? 61.045 -36.520 -47.165 1.00 52.44 83 ALA A N 1
ATOM 635 C CA . ALA A 1 83 ? 61.264 -37.447 -48.279 1.00 52.44 83 ALA A CA 1
ATOM 636 C C . ALA A 1 83 ? 60.865 -36.832 -49.634 1.00 52.44 83 ALA A C 1
ATOM 638 O O . ALA A 1 83 ? 61.506 -37.088 -50.653 1.00 52.44 83 ALA A O 1
ATOM 639 N N . PHE A 1 84 ? 59.828 -35.990 -49.655 1.00 47.47 84 PHE A N 1
ATOM 640 C CA . PHE A 1 84 ? 59.434 -35.217 -50.830 1.00 47.47 84 PHE A CA 1
ATOM 641 C C . PHE A 1 84 ? 60.439 -34.094 -51.125 1.00 47.47 84 PHE A C 1
ATOM 643 O O . PHE A 1 84 ? 60.794 -33.884 -52.282 1.00 47.47 84 PHE A O 1
ATOM 650 N N . TYR A 1 85 ? 60.957 -33.421 -50.095 1.00 48.91 85 TYR A N 1
ATOM 651 C CA . TYR A 1 85 ? 61.990 -32.390 -50.212 1.00 48.91 85 TYR A CA 1
ATOM 652 C C . TYR A 1 85 ? 63.322 -32.970 -50.715 1.00 48.91 85 TYR A C 1
ATOM 654 O O . TYR A 1 85 ? 63.938 -32.402 -51.613 1.00 48.91 85 TYR A O 1
ATOM 662 N N . ASP A 1 86 ? 63.718 -34.150 -50.239 1.00 49.78 86 ASP A N 1
ATOM 663 C CA . ASP A 1 86 ? 64.897 -34.882 -50.714 1.00 49.78 86 ASP A CA 1
ATOM 664 C C . ASP A 1 86 ? 64.714 -35.407 -52.149 1.00 49.78 86 ASP A C 1
ATOM 666 O O . ASP A 1 86 ? 65.639 -35.340 -52.963 1.00 49.78 86 ASP A O 1
ATOM 670 N N . ALA A 1 87 ? 63.507 -35.856 -52.517 1.00 50.31 87 ALA A N 1
ATOM 671 C CA . ALA A 1 87 ? 63.176 -36.214 -53.899 1.00 50.31 87 ALA A CA 1
ATOM 672 C C . ALA A 1 87 ? 63.206 -34.993 -54.843 1.00 50.31 87 ALA A C 1
ATOM 674 O O . ALA A 1 87 ? 63.651 -35.108 -55.986 1.00 50.31 87 ALA A O 1
ATOM 675 N N . LEU A 1 88 ? 62.791 -33.817 -54.358 1.00 44.38 88 LEU A N 1
ATOM 676 C CA . LEU A 1 88 ? 62.884 -32.539 -55.069 1.00 44.38 88 LEU A CA 1
ATOM 677 C C . LEU A 1 88 ? 64.343 -32.073 -55.220 1.00 44.38 88 LEU A C 1
ATOM 679 O O . LEU A 1 88 ? 64.716 -31.603 -56.290 1.00 44.38 88 LEU A O 1
ATOM 683 N N . ILE A 1 89 ? 65.198 -32.259 -54.208 1.00 50.69 89 ILE A N 1
ATOM 684 C CA . ILE A 1 89 ? 66.640 -31.961 -54.297 1.00 50.69 89 ILE A CA 1
ATOM 685 C C . ILE A 1 89 ? 67.348 -32.916 -55.276 1.00 50.69 89 ILE A C 1
ATOM 687 O O . ILE A 1 89 ? 68.231 -32.491 -56.025 1.00 50.69 89 ILE A O 1
ATOM 691 N N . SER A 1 90 ? 66.940 -34.191 -55.328 1.00 52.59 90 SER A N 1
ATOM 692 C CA . SER A 1 90 ? 67.513 -35.202 -56.231 1.00 52.59 90 SER A CA 1
ATOM 693 C C . SER A 1 90 ? 67.177 -34.979 -57.714 1.00 52.59 90 SER A C 1
ATOM 695 O O . SER A 1 90 ? 67.892 -35.490 -58.581 1.00 52.59 90 SER A O 1
ATOM 697 N N . ILE A 1 91 ? 66.111 -34.242 -58.034 1.00 49.38 91 ILE A N 1
ATOM 698 C CA . ILE A 1 91 ? 65.713 -33.896 -59.403 1.00 49.38 91 ILE A CA 1
ATOM 699 C C . ILE A 1 91 ? 66.050 -32.413 -59.598 1.00 49.38 91 ILE A C 1
ATOM 701 O O . ILE A 1 91 ? 65.238 -31.544 -59.309 1.00 49.38 91 ILE A O 1
ATOM 705 N N . GLY A 1 92 ? 67.283 -32.130 -60.036 1.00 44.00 92 GLY A N 1
ATOM 706 C CA . GLY A 1 92 ? 67.919 -30.803 -60.034 1.00 44.00 92 GLY A CA 1
ATOM 707 C C . GLY A 1 92 ? 67.007 -29.575 -60.239 1.00 44.00 92 GLY A C 1
ATOM 708 O O . GLY A 1 92 ? 66.098 -29.572 -61.071 1.00 44.00 92 GLY A O 1
ATOM 709 N N . GLY A 1 93 ? 67.336 -28.502 -59.504 1.00 51.47 93 GLY A N 1
ATOM 710 C CA . GLY A 1 93 ? 66.519 -27.337 -59.108 1.00 51.47 93 GLY A CA 1
ATOM 711 C C . GLY A 1 93 ? 65.668 -26.559 -60.124 1.00 51.47 93 GLY A C 1
ATOM 712 O O . GLY A 1 93 ? 65.033 -25.594 -59.724 1.00 51.47 93 GLY A O 1
ATOM 713 N N . LYS A 1 94 ? 65.576 -26.955 -61.398 1.00 48.12 94 LYS A N 1
ATOM 714 C CA . LYS A 1 94 ? 64.587 -26.407 -62.348 1.00 48.12 94 LYS A CA 1
ATOM 715 C C . LYS A 1 94 ? 63.250 -27.157 -62.362 1.00 48.12 94 LYS A C 1
ATOM 717 O O . LYS A 1 94 ? 62.268 -26.610 -62.847 1.00 48.12 94 LYS A O 1
ATOM 722 N N . VAL A 1 95 ? 63.186 -28.386 -61.838 1.00 46.59 95 VAL A N 1
ATOM 723 C CA . VAL A 1 95 ? 61.922 -29.151 -61.741 1.00 46.59 95 VAL A CA 1
ATOM 724 C C . VAL A 1 95 ? 61.180 -28.860 -60.429 1.00 46.59 95 VAL A C 1
ATOM 726 O O . VAL A 1 95 ? 59.958 -28.982 -60.368 1.00 46.59 95 VAL A O 1
ATOM 729 N N . VAL A 1 96 ? 61.902 -28.388 -59.408 1.00 43.56 96 VAL A N 1
ATOM 730 C CA . VAL A 1 96 ? 61.361 -28.044 -58.085 1.00 43.56 96 VAL A CA 1
ATOM 731 C C . VAL A 1 96 ? 60.316 -26.928 -58.168 1.00 43.56 96 VAL A C 1
ATOM 733 O O . VAL A 1 96 ? 59.226 -27.085 -57.629 1.00 43.56 96 VAL A O 1
ATOM 736 N N . GLU A 1 97 ? 60.566 -25.859 -58.930 1.00 43.88 97 GLU A N 1
ATOM 737 C CA . GLU A 1 97 ? 59.574 -24.785 -59.125 1.00 43.88 97 GLU A CA 1
ATOM 738 C C . GLU A 1 97 ? 58.327 -25.255 -59.896 1.00 43.88 97 GLU A C 1
ATOM 740 O O . GLU A 1 97 ? 57.218 -24.816 -59.602 1.00 43.88 97 GLU A O 1
ATOM 745 N N . LEU A 1 98 ? 58.477 -26.200 -60.832 1.00 45.38 98 LEU A N 1
ATOM 746 C CA . LEU A 1 98 ? 57.376 -26.693 -61.670 1.00 45.38 98 LEU A CA 1
ATOM 747 C C . LEU A 1 98 ? 56.464 -27.710 -60.965 1.00 45.38 98 LEU A C 1
ATOM 749 O O . LEU A 1 98 ? 55.312 -27.860 -61.369 1.00 45.38 98 LEU A O 1
ATOM 753 N N . LEU A 1 99 ? 56.951 -28.414 -59.934 1.00 41.59 99 LEU A N 1
ATOM 754 C CA . LEU A 1 99 ? 56.172 -29.411 -59.181 1.00 41.59 99 LEU A CA 1
ATOM 755 C C . LEU A 1 99 ? 55.633 -28.889 -57.842 1.00 41.59 99 LEU A C 1
ATOM 757 O O . LEU A 1 99 ? 54.586 -29.360 -57.396 1.00 41.59 99 LEU A O 1
ATOM 761 N N . VAL A 1 100 ? 56.284 -27.898 -57.224 1.00 47.03 100 VAL A N 1
ATOM 762 C CA . VAL A 1 100 ? 55.816 -27.289 -55.966 1.00 47.03 100 VAL A CA 1
ATOM 763 C C . VAL A 1 100 ? 54.518 -26.508 -56.176 1.00 47.03 100 VAL A C 1
ATOM 765 O O . VAL A 1 100 ? 53.604 -26.611 -55.363 1.00 47.03 100 VAL A O 1
ATOM 768 N N . GLU A 1 101 ? 54.383 -25.780 -57.285 1.00 46.62 101 GLU A N 1
ATOM 769 C CA . GLU A 1 101 ? 53.207 -24.939 -57.538 1.00 46.62 101 GLU A CA 1
ATOM 770 C C . GLU A 1 101 ? 51.899 -25.736 -57.757 1.00 46.62 101 GLU A C 1
ATOM 772 O O . GLU A 1 101 ? 50.873 -25.378 -57.171 1.00 46.62 101 GLU A O 1
ATOM 777 N N . PRO A 1 102 ? 51.879 -26.829 -58.549 1.00 45.28 102 PRO A N 1
ATOM 778 C CA . PRO A 1 102 ? 50.680 -27.646 -58.733 1.00 45.28 102 PRO A CA 1
ATOM 779 C C . PRO A 1 102 ? 50.320 -28.468 -57.494 1.00 45.28 102 PRO A C 1
ATOM 781 O O . PRO A 1 102 ? 49.138 -28.638 -57.208 1.00 45.28 102 PRO A O 1
ATOM 784 N N . VAL A 1 103 ? 51.317 -28.974 -56.757 1.00 43.75 103 VAL A N 1
ATOM 785 C CA . VAL A 1 103 ? 51.106 -29.808 -55.562 1.00 43.75 103 VAL A CA 1
ATOM 786 C C . VAL A 1 103 ? 50.710 -28.946 -54.360 1.00 43.75 103 VAL A C 1
ATOM 788 O O . VAL A 1 103 ? 49.743 -29.275 -53.678 1.00 43.75 103 VAL A O 1
ATOM 791 N N . GLY A 1 104 ? 51.346 -27.787 -54.166 1.00 46.75 104 GLY A N 1
ATOM 792 C CA . GLY A 1 104 ? 50.931 -26.783 -53.182 1.00 46.75 104 GLY A CA 1
ATOM 793 C C . GLY A 1 104 ? 49.484 -26.339 -53.401 1.00 46.75 104 GLY A C 1
ATOM 794 O O . GLY A 1 104 ? 48.673 -26.428 -52.484 1.00 46.75 104 GLY A O 1
ATOM 795 N N . ARG A 1 105 ? 49.099 -26.036 -54.653 1.00 51.44 105 ARG A N 1
ATOM 796 C CA . ARG A 1 105 ? 47.697 -25.739 -55.008 1.00 51.44 105 ARG A CA 1
ATOM 797 C C . ARG A 1 105 ? 46.730 -26.897 -54.737 1.00 51.44 105 ARG A C 1
ATOM 799 O O . ARG A 1 105 ? 45.556 -26.645 -54.483 1.00 51.44 105 ARG A O 1
ATOM 806 N N . GLN A 1 106 ? 47.169 -28.155 -54.809 1.00 46.66 106 GLN A N 1
ATOM 807 C CA . GLN A 1 106 ? 46.329 -29.327 -54.509 1.00 46.66 106 GLN A CA 1
ATOM 808 C C . GLN A 1 106 ? 46.091 -29.489 -52.998 1.00 46.66 106 GLN A C 1
ATOM 810 O O . GLN A 1 106 ? 44.990 -29.870 -52.592 1.00 46.66 106 GLN A O 1
ATOM 815 N N . PHE A 1 107 ? 47.082 -29.153 -52.166 1.00 47.41 107 PHE A N 1
ATOM 816 C CA . PHE A 1 107 ? 46.981 -29.218 -50.705 1.00 47.41 107 PHE A CA 1
ATOM 817 C C . PHE A 1 107 ? 46.369 -27.963 -50.073 1.00 47.41 107 PHE A C 1
ATOM 819 O O . PHE A 1 107 ? 45.684 -28.084 -49.055 1.00 47.41 107 PHE A O 1
ATOM 826 N N . ASP A 1 108 ? 46.495 -26.793 -50.707 1.00 51.72 108 ASP A N 1
ATOM 827 C CA . ASP A 1 108 ? 45.875 -25.536 -50.267 1.00 51.72 108 ASP A CA 1
ATOM 828 C C . ASP A 1 108 ? 44.390 -25.735 -49.941 1.00 51.72 108 ASP A C 1
ATOM 830 O O . ASP A 1 108 ? 43.917 -25.367 -48.867 1.00 51.72 108 ASP A O 1
ATOM 834 N N . TYR A 1 109 ? 43.635 -26.395 -50.823 1.00 47.84 109 TYR A N 1
ATOM 835 C CA . TYR A 1 109 ? 42.195 -26.600 -50.636 1.00 47.84 109 TYR A CA 1
ATOM 836 C C . TYR A 1 109 ? 41.838 -27.511 -49.452 1.00 47.84 109 TYR A C 1
ATOM 838 O O . TYR A 1 109 ? 40.741 -27.388 -48.899 1.00 47.84 109 TYR A O 1
ATOM 846 N N . VAL A 1 110 ? 42.742 -28.408 -49.048 1.00 50.22 110 VAL A N 1
ATOM 847 C CA . VAL A 1 110 ? 42.568 -29.273 -47.873 1.00 50.22 110 VAL A CA 1
ATOM 848 C C . VAL A 1 110 ? 42.818 -28.470 -46.597 1.00 50.22 110 VAL A C 1
ATOM 850 O O . VAL A 1 110 ? 41.967 -28.478 -45.705 1.00 50.22 110 VAL A O 1
ATOM 853 N N . PHE A 1 111 ? 43.903 -27.692 -46.555 1.00 55.44 111 PHE A N 1
ATOM 854 C CA . PHE A 1 111 ? 44.229 -26.812 -45.428 1.00 55.44 111 PHE A CA 1
ATOM 855 C C . PHE A 1 111 ? 43.197 -25.688 -45.238 1.00 55.44 111 PHE A C 1
ATOM 857 O O . PHE A 1 111 ? 42.776 -25.416 -44.112 1.00 55.44 111 PHE A O 1
ATOM 864 N N . TYR A 1 112 ? 42.694 -25.089 -46.325 1.00 61.94 112 TYR A N 1
ATOM 865 C CA . TYR A 1 112 ? 41.618 -24.094 -46.260 1.00 61.94 112 TYR A CA 1
ATOM 866 C C . TYR A 1 112 ? 40.324 -24.683 -45.679 1.00 61.94 112 TYR A C 1
ATOM 868 O O . TYR A 1 112 ? 39.644 -24.010 -44.907 1.00 61.94 112 TYR A O 1
ATOM 876 N N . ARG A 1 113 ? 39.978 -25.939 -45.999 1.00 64.06 113 ARG A N 1
ATOM 877 C CA . ARG A 1 113 ? 38.777 -26.596 -45.453 1.00 64.06 113 ARG A CA 1
ATOM 878 C C . ARG A 1 113 ? 38.883 -26.810 -43.945 1.00 64.06 113 ARG A C 1
ATOM 880 O O . ARG A 1 113 ? 37.937 -26.459 -43.246 1.00 64.06 113 ARG A O 1
ATOM 887 N N . VAL A 1 114 ? 39.991 -27.382 -43.466 1.00 66.75 114 VAL A N 1
ATOM 888 C CA . VAL A 1 114 ? 40.208 -27.630 -42.028 1.00 66.75 114 VAL A CA 1
ATOM 889 C C . VAL A 1 114 ? 40.095 -26.316 -41.260 1.00 66.75 114 VAL A C 1
ATOM 891 O O . VAL A 1 114 ? 39.282 -26.215 -40.347 1.00 66.75 114 VAL A O 1
ATOM 894 N N . LYS A 1 115 ? 40.765 -25.267 -41.751 1.00 76.38 115 LYS A N 1
ATOM 895 C CA . LYS A 1 115 ? 40.705 -23.923 -41.170 1.00 76.38 115 LYS A CA 1
ATOM 896 C C . LYS A 1 115 ? 39.283 -23.354 -41.076 1.00 76.38 115 LYS A C 1
ATOM 898 O O . LYS A 1 115 ? 38.923 -22.795 -40.048 1.00 76.38 115 LYS A O 1
ATOM 903 N N . TYR A 1 116 ? 38.467 -23.463 -42.129 1.00 77.62 116 TYR A N 1
ATOM 904 C CA . TYR A 1 116 ? 37.097 -22.922 -42.104 1.00 77.62 116 TYR A CA 1
ATOM 905 C C . TYR A 1 116 ? 36.138 -23.737 -41.232 1.00 77.62 116 TYR A C 1
ATOM 907 O O . TYR A 1 116 ? 35.207 -23.173 -40.664 1.00 77.62 116 TYR A O 1
ATOM 915 N N . ILE A 1 117 ? 36.345 -25.051 -41.127 1.00 79.62 117 ILE A N 1
ATOM 916 C CA . ILE A 1 117 ? 35.558 -25.917 -40.241 1.00 79.62 117 ILE A CA 1
ATOM 917 C C . ILE A 1 117 ? 35.916 -25.657 -38.774 1.00 79.62 117 ILE A C 1
ATOM 919 O O . ILE A 1 117 ? 35.022 -25.608 -37.932 1.00 79.62 117 ILE A O 1
ATOM 923 N N . GLU A 1 118 ? 37.197 -25.450 -38.472 1.00 79.75 118 GLU A N 1
ATOM 924 C CA . GLU A 1 118 ? 37.654 -25.048 -37.140 1.00 79.75 118 GLU A CA 1
ATOM 925 C C . GLU A 1 118 ? 37.151 -23.654 -36.756 1.00 79.75 118 GLU A C 1
ATOM 927 O O . GLU A 1 118 ? 36.637 -23.505 -35.650 1.00 79.75 118 GLU A O 1
ATOM 932 N N . ASP A 1 119 ? 37.201 -22.668 -37.666 1.00 86.31 119 ASP A N 1
ATOM 933 C CA . ASP A 1 119 ? 36.605 -21.341 -37.427 1.00 86.31 119 ASP A CA 1
ATOM 934 C C . ASP A 1 119 ? 35.105 -21.470 -37.150 1.00 86.31 119 ASP A C 1
ATOM 936 O O . ASP A 1 119 ? 34.633 -20.967 -36.138 1.00 86.31 119 ASP A O 1
ATOM 940 N N . LEU A 1 120 ? 34.351 -22.217 -37.969 1.00 89.69 120 LEU A N 1
ATOM 941 C CA . LEU A 1 120 ? 32.927 -22.452 -37.709 1.00 89.69 120 LEU A CA 1
ATOM 942 C C . LEU A 1 120 ? 32.692 -23.074 -36.324 1.00 89.69 120 LEU A C 1
ATOM 944 O O . LEU A 1 120 ? 31.819 -22.611 -35.596 1.00 89.69 120 LEU A O 1
ATOM 948 N N . ARG A 1 121 ? 33.467 -24.097 -35.944 1.00 89.94 121 ARG A N 1
ATOM 949 C CA . ARG A 1 121 ? 33.350 -24.741 -34.628 1.00 89.94 121 ARG A CA 1
ATOM 950 C C . ARG A 1 121 ? 33.614 -23.751 -33.492 1.00 89.94 121 ARG A C 1
ATOM 952 O O . ARG A 1 121 ? 32.855 -23.729 -32.527 1.00 89.94 121 ARG A O 1
ATOM 959 N N . ASP A 1 122 ? 34.650 -22.926 -33.612 1.00 91.62 122 ASP A N 1
ATOM 960 C CA . ASP A 1 122 ? 34.968 -21.886 -32.630 1.00 91.62 122 ASP A CA 1
ATOM 961 C C . ASP A 1 122 ? 33.850 -20.833 -32.534 1.00 91.62 122 ASP A C 1
ATOM 963 O O . ASP A 1 122 ? 33.400 -20.508 -31.435 1.00 91.62 122 ASP A O 1
ATOM 967 N N . GLN A 1 123 ? 33.326 -20.360 -33.672 1.00 93.50 123 GLN A N 1
ATOM 968 C CA . GLN A 1 123 ? 32.218 -19.399 -33.689 1.00 93.50 123 GLN A CA 1
ATOM 969 C C . GLN A 1 123 ? 30.928 -19.974 -33.089 1.00 93.50 123 GLN A C 1
ATOM 971 O O . GLN A 1 123 ? 30.223 -19.262 -32.377 1.00 93.50 123 GLN A O 1
ATOM 976 N N . VAL A 1 124 ? 30.615 -21.248 -33.347 1.00 92.44 124 VAL A N 1
ATOM 977 C CA . VAL A 1 124 ? 29.444 -21.925 -32.765 1.00 92.44 124 VAL A CA 1
ATOM 978 C C . VAL A 1 124 ? 29.598 -22.068 -31.253 1.00 92.44 124 VAL A C 1
ATOM 980 O O . VAL A 1 124 ? 28.654 -21.773 -30.528 1.00 92.44 124 VAL A O 1
ATOM 983 N N . ASN A 1 125 ? 30.783 -22.445 -30.763 1.00 92.56 125 ASN A N 1
ATOM 984 C CA . ASN A 1 125 ? 31.045 -22.543 -29.325 1.00 92.56 125 ASN A CA 1
ATOM 985 C C . ASN A 1 125 ? 30.917 -21.180 -28.624 1.00 92.56 125 ASN A C 1
ATOM 987 O O . ASN A 1 125 ? 30.341 -21.096 -27.541 1.00 92.56 125 ASN A O 1
ATOM 991 N N . LYS A 1 126 ? 31.418 -20.103 -29.245 1.00 94.38 126 LYS A N 1
ATOM 992 C CA . LYS A 1 126 ? 31.266 -18.729 -28.733 1.00 94.38 126 LYS A CA 1
ATOM 993 C C . LYS A 1 126 ? 29.807 -18.288 -28.695 1.00 94.38 126 LYS A C 1
ATOM 995 O O . LYS A 1 126 ? 29.364 -17.749 -27.686 1.00 94.38 126 LYS A O 1
ATOM 1000 N N . LEU A 1 127 ? 29.062 -18.551 -29.768 1.00 94.50 127 LEU A N 1
ATOM 1001 C CA . LEU A 1 127 ? 27.637 -18.236 -29.839 1.00 94.50 127 LEU A CA 1
ATOM 1002 C C . LEU A 1 127 ? 26.827 -19.042 -28.808 1.00 94.50 127 LEU A C 1
ATOM 1004 O O . LEU A 1 127 ? 25.913 -18.504 -28.192 1.00 94.50 127 LEU A O 1
ATOM 1008 N N . GLU A 1 128 ? 27.183 -20.307 -28.572 1.00 94.31 128 GLU A N 1
ATOM 1009 C CA . GLU A 1 128 ? 26.564 -21.150 -27.543 1.00 94.31 128 GLU A CA 1
ATOM 1010 C C . GLU A 1 128 ? 26.833 -20.626 -26.126 1.00 94.31 128 GLU A C 1
ATOM 1012 O O . GLU A 1 128 ? 25.907 -20.570 -25.316 1.00 94.31 128 GLU A O 1
ATOM 1017 N N . ALA A 1 129 ? 28.062 -20.189 -25.836 1.00 94.31 129 ALA A N 1
ATOM 1018 C CA . ALA A 1 129 ? 28.391 -19.543 -24.568 1.00 94.31 129 ALA A CA 1
ATOM 1019 C C . ALA A 1 129 ? 27.583 -18.249 -24.370 1.00 94.31 129 ALA A C 1
ATOM 1021 O O . ALA A 1 129 ? 26.903 -18.107 -23.359 1.00 94.31 129 ALA A O 1
ATOM 1022 N N . GLN A 1 130 ? 27.555 -17.368 -25.377 1.00 94.75 130 GLN A N 1
ATOM 1023 C CA . GLN A 1 130 ? 26.778 -16.127 -25.326 1.00 94.75 130 GLN A CA 1
ATOM 1024 C C . GLN A 1 130 ? 25.277 -16.390 -25.137 1.00 94.75 130 GLN A C 1
ATOM 1026 O O . GLN A 1 130 ? 24.622 -15.707 -24.354 1.00 94.75 130 GLN A O 1
ATOM 1031 N N . ARG A 1 131 ? 24.713 -17.396 -25.820 1.00 95.25 131 ARG A N 1
ATOM 1032 C CA . ARG A 1 131 ? 23.317 -17.808 -25.616 1.00 95.25 131 ARG A CA 1
ATOM 1033 C C . ARG A 1 131 ? 23.066 -18.197 -24.160 1.00 95.25 131 ARG A C 1
ATOM 1035 O O . ARG A 1 131 ? 22.038 -17.817 -23.607 1.00 95.25 131 ARG A O 1
ATOM 1042 N N . ASN A 1 132 ? 23.976 -18.954 -23.551 1.00 93.69 132 ASN A N 1
ATOM 1043 C CA . ASN A 1 132 ? 23.834 -19.381 -22.162 1.00 93.69 132 ASN A CA 1
ATOM 1044 C C . ASN A 1 132 ? 23.914 -18.183 -21.195 1.00 93.69 132 ASN A C 1
ATOM 1046 O O . ASN A 1 132 ? 23.073 -18.087 -20.308 1.00 93.69 132 ASN A O 1
ATOM 1050 N N . ASP A 1 133 ? 24.809 -17.218 -21.430 1.00 92.62 133 ASP A N 1
ATOM 1051 C CA . ASP A 1 133 ? 24.880 -15.979 -20.635 1.00 92.62 133 ASP A CA 1
ATOM 1052 C C . ASP A 1 133 ? 23.574 -15.158 -20.718 1.00 92.62 133 ASP A C 1
ATOM 1054 O O . ASP A 1 133 ? 23.087 -14.600 -19.726 1.00 92.62 133 ASP A O 1
ATOM 1058 N N . VAL A 1 134 ? 22.963 -15.096 -21.908 1.00 91.94 134 VAL A N 1
ATOM 1059 C CA . VAL A 1 134 ? 21.658 -14.445 -22.107 1.00 91.94 134 VAL A CA 1
ATOM 1060 C C . VAL A 1 134 ? 20.543 -15.226 -21.400 1.00 91.94 134 VAL A C 1
ATOM 1062 O O . VAL A 1 134 ? 19.675 -14.607 -20.785 1.00 91.94 134 VAL A O 1
ATOM 1065 N N . LEU A 1 135 ? 20.564 -16.564 -21.428 1.00 91.38 135 LEU A N 1
ATOM 1066 C CA . LEU A 1 135 ? 19.610 -17.404 -20.690 1.00 91.38 135 LEU A CA 1
ATOM 1067 C C . LEU A 1 135 ? 19.714 -17.192 -19.172 1.00 91.38 135 LEU A C 1
ATOM 1069 O O . LEU A 1 135 ? 18.688 -17.006 -18.517 1.00 91.38 135 LEU A O 1
ATOM 1073 N N . ASP A 1 136 ? 20.928 -17.119 -18.626 1.00 89.38 136 ASP A N 1
ATOM 1074 C CA . ASP A 1 136 ? 21.160 -16.814 -17.210 1.00 89.38 136 ASP A CA 1
ATOM 1075 C C . ASP A 1 136 ? 20.636 -15.417 -16.843 1.00 89.38 136 ASP A C 1
ATOM 1077 O O . ASP A 1 136 ? 20.008 -15.221 -15.794 1.00 89.38 136 ASP A O 1
ATOM 1081 N N . SER A 1 137 ? 20.820 -14.446 -17.741 1.00 87.62 137 SER A N 1
ATOM 1082 C CA . SER A 1 137 ? 20.277 -13.093 -17.592 1.00 87.62 137 SER A CA 1
ATOM 1083 C C . SER A 1 137 ? 18.744 -13.081 -17.622 1.00 87.62 137 SER A C 1
ATOM 1085 O O . SER A 1 137 ? 18.116 -12.378 -16.828 1.00 87.62 137 SER A O 1
ATOM 1087 N N . ILE A 1 138 ? 18.118 -13.883 -18.489 1.00 87.38 138 ILE A N 1
ATOM 1088 C CA . ILE A 1 138 ? 16.660 -14.070 -18.535 1.00 87.38 138 ILE A CA 1
ATOM 1089 C C . ILE A 1 138 ? 16.155 -14.689 -17.234 1.00 87.38 138 ILE A C 1
ATOM 1091 O O . ILE A 1 138 ? 15.132 -14.253 -16.708 1.00 87.38 138 ILE A O 1
ATOM 1095 N N . ASP A 1 139 ? 16.853 -15.679 -16.687 1.00 84.38 139 ASP A N 1
ATOM 1096 C CA . ASP A 1 139 ? 16.464 -16.303 -15.425 1.00 84.38 139 ASP A CA 1
ATOM 1097 C C . ASP A 1 139 ? 16.594 -15.329 -14.251 1.00 84.38 139 ASP A C 1
ATOM 1099 O O . ASP A 1 139 ? 15.707 -15.267 -13.395 1.00 84.38 139 ASP A O 1
ATOM 1103 N N . ALA A 1 140 ? 17.645 -14.505 -14.225 1.00 81.19 140 ALA A N 1
ATOM 1104 C CA . ALA A 1 140 ? 17.762 -13.403 -13.274 1.00 81.19 140 ALA A CA 1
ATOM 1105 C C . ALA A 1 140 ? 16.606 -12.396 -13.425 1.00 81.19 140 ALA A C 1
ATOM 1107 O O . ALA A 1 140 ? 15.984 -12.015 -12.431 1.00 81.19 140 ALA A O 1
ATOM 1108 N N . ALA A 1 141 ? 16.257 -12.018 -14.657 1.00 83.38 141 ALA A N 1
ATOM 1109 C CA . ALA A 1 141 ? 15.132 -11.132 -14.937 1.00 83.38 141 ALA A CA 1
ATOM 1110 C C . ALA A 1 141 ? 13.789 -11.731 -14.486 1.00 83.38 141 ALA A C 1
ATOM 1112 O O . ALA A 1 141 ? 13.022 -11.057 -13.800 1.00 83.38 141 ALA A O 1
ATOM 1113 N N . LYS A 1 142 ? 13.523 -13.011 -14.773 1.00 81.12 142 LYS A N 1
ATOM 1114 C CA . LYS A 1 142 ? 12.309 -13.721 -14.333 1.00 81.12 142 LYS A CA 1
ATOM 1115 C C . LYS A 1 142 ? 12.194 -13.786 -12.812 1.00 81.12 142 LYS A C 1
ATOM 1117 O O . LYS A 1 142 ? 11.110 -13.546 -12.280 1.00 81.12 142 LYS A O 1
ATOM 1122 N N . ARG A 1 143 ? 13.295 -14.056 -12.095 1.00 72.75 143 ARG A N 1
ATOM 1123 C CA . ARG A 1 143 ? 13.327 -14.001 -10.616 1.00 72.75 143 ARG A CA 1
ATOM 1124 C C . ARG A 1 143 ? 12.945 -12.613 -10.098 1.00 72.75 143 ARG A C 1
ATOM 1126 O O . ARG A 1 143 ? 12.245 -12.505 -9.095 1.00 72.75 143 ARG A O 1
ATOM 1133 N N . ASN A 1 144 ? 13.326 -11.573 -10.834 1.00 72.00 144 ASN A N 1
ATOM 1134 C CA . ASN A 1 144 ? 12.973 -10.183 -10.561 1.00 72.00 144 ASN A CA 1
ATOM 1135 C C . ASN A 1 144 ? 11.630 -9.747 -11.181 1.00 72.00 144 ASN A C 1
ATOM 1137 O O . ASN A 1 144 ? 11.331 -8.558 -11.176 1.00 72.00 144 ASN A O 1
ATOM 1141 N N . ARG A 1 145 ? 10.811 -10.683 -11.693 1.00 68.19 145 ARG A N 1
ATOM 1142 C CA . ARG A 1 145 ? 9.522 -10.439 -12.377 1.00 68.19 145 ARG A CA 1
ATOM 1143 C C . ARG A 1 145 ? 9.606 -9.514 -13.601 1.00 68.19 145 ARG A C 1
ATOM 1145 O O . ARG A 1 145 ? 8.600 -8.922 -13.984 1.00 68.19 145 ARG A O 1
ATOM 1152 N N . GLY A 1 146 ? 10.786 -9.374 -14.197 1.00 75.31 146 GLY A N 1
ATOM 1153 C CA . GLY A 1 146 ? 10.977 -8.620 -15.429 1.00 75.31 146 GLY A CA 1
ATOM 1154 C C . GLY A 1 146 ? 10.266 -9.290 -16.601 1.00 75.31 146 GLY A C 1
ATOM 1155 O O . GLY A 1 146 ? 10.247 -10.519 -16.718 1.00 75.31 146 GLY A O 1
ATOM 1156 N N . GLU A 1 147 ? 9.685 -8.480 -17.478 1.00 81.31 147 GLU A N 1
ATOM 1157 C CA . GLU A 1 147 ? 9.075 -8.965 -18.713 1.00 81.31 147 GLU A CA 1
ATOM 1158 C C . GLU A 1 147 ? 10.150 -9.062 -19.798 1.00 81.31 147 GLU A C 1
ATOM 1160 O O . GLU A 1 147 ? 10.786 -8.067 -20.147 1.00 81.31 147 GLU A O 1
ATOM 1165 N N . ILE A 1 148 ? 10.394 -10.272 -20.304 1.00 88.50 148 ILE A N 1
ATOM 1166 C CA . ILE A 1 148 ? 11.451 -10.523 -21.291 1.00 88.50 148 ILE A CA 1
ATOM 1167 C C . ILE A 1 148 ? 11.078 -9.884 -22.626 1.00 88.50 148 ILE A C 1
ATOM 1169 O O . ILE A 1 148 ? 9.983 -10.118 -23.142 1.00 88.50 148 ILE A O 1
ATOM 1173 N N . LEU A 1 149 ? 12.012 -9.122 -23.197 1.00 89.00 149 LEU A N 1
ATOM 1174 C CA . LEU A 1 149 ? 11.809 -8.446 -24.473 1.00 89.00 149 LEU A CA 1
ATOM 1175 C C . LEU A 1 149 ? 11.593 -9.458 -25.605 1.00 89.00 149 LEU A C 1
ATOM 1177 O O . LEU A 1 149 ? 12.316 -10.447 -25.718 1.00 89.00 149 LEU A O 1
ATOM 1181 N N . GLU A 1 150 ? 10.641 -9.170 -26.492 1.00 88.44 150 GLU A N 1
ATOM 1182 C CA . GLU A 1 150 ? 10.308 -10.046 -27.624 1.00 88.44 150 GLU A CA 1
ATOM 1183 C C . GLU A 1 150 ? 11.513 -10.277 -28.552 1.00 88.44 150 GLU A C 1
ATOM 1185 O O . GLU A 1 150 ? 11.758 -11.395 -28.996 1.00 88.44 150 GLU A O 1
ATOM 1190 N N . ILE A 1 151 ? 12.335 -9.240 -28.762 1.00 90.00 151 ILE A N 1
ATOM 1191 C CA . ILE A 1 151 ? 13.565 -9.324 -29.565 1.00 90.00 151 ILE A CA 1
ATOM 1192 C C . ILE A 1 151 ? 14.565 -10.349 -29.008 1.00 90.00 151 ILE A C 1
ATOM 1194 O O . ILE A 1 151 ? 15.235 -11.032 -29.776 1.00 90.00 151 ILE A O 1
ATOM 1198 N N . VAL A 1 152 ? 14.629 -10.498 -27.682 1.00 91.81 152 VAL A N 1
ATOM 1199 C CA . VAL A 1 152 ? 15.540 -11.437 -27.016 1.00 91.81 152 VAL A CA 1
ATOM 1200 C C . VAL A 1 152 ? 15.036 -12.871 -27.176 1.00 91.81 152 VAL A C 1
ATOM 1202 O O . VAL A 1 152 ? 15.837 -13.772 -27.411 1.00 91.81 152 VAL A O 1
ATOM 1205 N N . LYS A 1 153 ? 13.714 -13.089 -27.102 1.00 91.62 153 LYS A N 1
ATOM 1206 C CA . LYS A 1 153 ? 13.107 -14.408 -27.355 1.00 91.62 153 LYS A CA 1
ATOM 1207 C C . LYS A 1 153 ? 13.377 -14.865 -28.788 1.00 91.62 153 LYS A C 1
ATOM 1209 O O . LYS A 1 153 ? 13.905 -15.954 -28.983 1.00 91.62 153 LYS A O 1
ATOM 1214 N N . ASN A 1 154 ? 13.104 -13.989 -29.758 1.00 93.31 154 ASN A N 1
ATOM 1215 C CA . ASN A 1 154 ? 13.326 -14.274 -31.175 1.00 93.31 154 ASN A CA 1
ATOM 1216 C C . ASN A 1 154 ? 14.797 -14.601 -31.457 1.00 93.31 154 ASN A C 1
ATOM 1218 O O . ASN A 1 154 ? 15.088 -15.574 -32.145 1.00 93.31 154 ASN A O 1
ATOM 1222 N N . TRP A 1 155 ? 15.728 -13.842 -30.870 1.00 95.94 155 TRP A N 1
ATOM 1223 C CA . TRP A 1 155 ? 17.157 -14.111 -31.022 1.00 95.94 155 TRP A CA 1
ATOM 1224 C C . TRP A 1 155 ? 17.564 -15.481 -30.460 1.00 95.94 155 TRP A C 1
ATOM 1226 O O . TRP A 1 155 ? 18.331 -16.197 -31.098 1.00 95.94 155 TRP A O 1
ATOM 1236 N N . ILE A 1 156 ? 17.034 -15.888 -29.298 1.00 94.81 156 ILE A N 1
ATOM 1237 C CA . ILE A 1 156 ? 17.308 -17.224 -28.743 1.00 94.81 156 ILE A CA 1
ATOM 1238 C C . ILE A 1 156 ? 16.807 -18.328 -29.675 1.00 94.81 156 ILE A C 1
ATOM 1240 O O . ILE A 1 156 ? 17.522 -19.312 -29.881 1.00 94.81 156 ILE A O 1
ATOM 1244 N N . ASP A 1 157 ? 15.611 -18.175 -30.239 1.00 94.19 157 ASP A N 1
ATOM 1245 C CA . ASP A 1 157 ? 15.041 -19.158 -31.161 1.00 94.19 157 ASP A CA 1
ATOM 1246 C C . ASP A 1 157 ? 15.874 -19.267 -32.448 1.00 94.19 157 ASP A C 1
ATOM 1248 O O . ASP A 1 157 ? 16.225 -20.375 -32.864 1.00 94.19 157 ASP A O 1
ATOM 1252 N N . GLU A 1 158 ? 16.282 -18.131 -33.024 1.00 94.19 158 GLU A N 1
ATOM 1253 C CA . GLU A 1 158 ? 17.178 -18.074 -34.187 1.00 94.19 158 GLU A CA 1
ATOM 1254 C C . GLU A 1 158 ? 18.532 -18.742 -33.901 1.00 94.19 158 GLU A C 1
ATOM 1256 O O . GLU A 1 158 ? 19.010 -19.561 -34.691 1.00 94.19 158 GLU A O 1
ATOM 1261 N N . VAL A 1 159 ? 19.139 -18.456 -32.746 1.00 95.81 159 VAL A N 1
ATOM 1262 C CA . VAL A 1 159 ? 20.424 -19.042 -32.346 1.00 95.81 159 VAL A CA 1
ATOM 1263 C C . VAL A 1 159 ? 20.309 -20.539 -32.074 1.00 95.81 159 VAL A C 1
ATOM 1265 O O . VAL A 1 159 ? 21.202 -21.294 -32.457 1.00 95.81 159 VAL A O 1
ATOM 1268 N N . ASN A 1 160 ? 19.223 -21.001 -31.453 1.00 94.38 160 ASN A N 1
ATOM 1269 C CA . ASN A 1 160 ? 18.988 -22.428 -31.233 1.00 94.38 160 ASN A CA 1
ATOM 1270 C C . ASN A 1 160 ? 18.868 -23.190 -32.556 1.00 94.38 160 ASN A C 1
ATOM 1272 O O . ASN A 1 160 ? 19.514 -24.230 -32.711 1.00 94.38 160 ASN A O 1
ATOM 1276 N N . GLY A 1 161 ? 18.101 -22.655 -33.512 1.00 93.81 161 GLY A N 1
ATOM 1277 C CA . GLY A 1 161 ? 17.993 -23.220 -34.858 1.00 93.81 161 GLY A CA 1
ATOM 1278 C C . GLY A 1 161 ? 19.347 -23.260 -35.568 1.00 93.81 161 GLY A C 1
ATOM 1279 O O . GLY A 1 161 ? 19.770 -24.311 -36.049 1.00 93.81 161 GLY A O 1
ATOM 1280 N N . PHE A 1 162 ? 20.084 -22.147 -35.546 1.00 95.38 162 PHE A N 1
ATOM 1281 C CA . PHE A 1 162 ? 21.397 -22.060 -36.179 1.00 95.38 162 PHE A CA 1
ATOM 1282 C C . PHE A 1 162 ? 22.429 -23.018 -35.560 1.00 95.38 162 PHE A C 1
ATOM 1284 O O . PHE A 1 162 ? 23.155 -23.693 -36.293 1.00 95.38 162 PHE A O 1
ATOM 1291 N N . ILE A 1 163 ? 22.514 -23.103 -34.225 1.00 93.44 163 ILE A N 1
ATOM 1292 C CA . ILE A 1 163 ? 23.450 -24.005 -33.531 1.00 93.44 163 ILE A CA 1
ATOM 1293 C C . ILE A 1 163 ? 23.152 -25.462 -33.892 1.00 93.44 163 ILE A C 1
ATOM 1295 O O . ILE A 1 163 ? 24.094 -26.221 -34.131 1.00 93.44 163 ILE A O 1
ATOM 1299 N N . LEU A 1 164 ? 21.874 -25.850 -33.954 1.00 92.00 164 LEU A N 1
ATOM 1300 C CA . LEU A 1 164 ? 21.471 -27.197 -34.356 1.00 92.00 164 LEU A CA 1
ATOM 1301 C C . LEU A 1 164 ? 21.949 -27.505 -35.780 1.00 92.00 164 LEU A C 1
ATOM 1303 O O . LEU A 1 164 ? 22.704 -28.457 -35.977 1.00 92.00 164 LEU A O 1
ATOM 1307 N N . GLU A 1 165 ? 21.612 -26.647 -36.747 1.00 91.38 165 GLU A N 1
ATOM 1308 C CA . GLU A 1 165 ? 22.048 -26.815 -38.138 1.00 91.38 165 GLU A CA 1
ATOM 1309 C C . GLU A 1 165 ? 23.575 -26.850 -38.281 1.00 91.38 165 GLU A C 1
ATOM 1311 O O . GLU A 1 165 ? 24.128 -27.583 -39.104 1.00 91.38 165 GLU A O 1
ATOM 1316 N N . ALA A 1 166 ? 24.286 -26.016 -37.518 1.00 90.12 166 ALA A N 1
ATOM 1317 C CA . ALA A 1 166 ? 25.737 -25.952 -37.570 1.00 90.12 166 ALA A CA 1
ATOM 1318 C C . ALA A 1 166 ? 26.378 -27.218 -36.985 1.00 90.12 166 ALA A C 1
ATOM 1320 O O . ALA A 1 166 ? 27.344 -27.719 -37.561 1.00 90.12 166 ALA A O 1
ATOM 1321 N N . LYS A 1 167 ? 25.835 -27.770 -35.890 1.00 88.88 167 LYS A N 1
ATOM 1322 C CA . LYS A 1 167 ? 26.290 -29.044 -35.310 1.00 88.88 167 LYS A CA 1
ATOM 1323 C C . LYS A 1 167 ? 26.040 -30.207 -36.273 1.00 88.88 167 LYS A C 1
ATOM 1325 O O . LYS A 1 167 ? 26.980 -30.944 -36.561 1.00 88.88 167 LYS A O 1
ATOM 1330 N N . GLU A 1 168 ? 24.855 -30.290 -36.879 1.00 88.00 168 GLU A N 1
ATOM 1331 C CA . GLU A 1 168 ? 24.547 -31.289 -37.915 1.00 88.00 168 GLU A CA 1
ATOM 1332 C C . GLU A 1 168 ? 25.489 -31.181 -39.124 1.00 88.00 168 GLU A C 1
ATOM 1334 O O . GLU A 1 168 ? 25.987 -32.187 -39.632 1.00 88.00 168 GLU A O 1
ATOM 1339 N N . PHE A 1 169 ? 25.801 -29.961 -39.572 1.00 85.19 169 PHE A N 1
ATOM 1340 C CA . PHE A 1 169 ? 26.762 -29.731 -40.653 1.00 85.19 169 PHE A CA 1
ATOM 1341 C C . PHE A 1 169 ? 28.185 -30.190 -40.284 1.00 85.19 169 PHE A C 1
ATOM 1343 O O . PHE A 1 169 ? 28.887 -30.775 -41.116 1.00 85.19 169 PHE A O 1
ATOM 1350 N N . LEU A 1 170 ? 28.618 -29.940 -39.044 1.00 82.00 170 LEU A N 1
ATOM 1351 C CA . LEU A 1 170 ? 29.929 -30.354 -38.535 1.00 82.00 170 LEU A CA 1
ATOM 1352 C C . LEU A 1 170 ? 30.029 -31.882 -38.376 1.00 82.00 170 LEU A C 1
ATOM 1354 O O . LEU A 1 170 ? 31.086 -32.447 -38.660 1.00 82.00 170 LEU A O 1
ATOM 1358 N N . GLU A 1 171 ? 28.942 -32.547 -37.979 1.00 78.81 171 GLU A N 1
ATOM 1359 C CA . GLU A 1 171 ? 28.848 -34.007 -37.850 1.00 78.81 171 GLU A CA 1
ATOM 1360 C C . GLU A 1 171 ? 28.703 -34.712 -39.210 1.00 78.81 171 GLU A C 1
ATOM 1362 O O . GLU A 1 171 ? 29.350 -35.724 -39.462 1.00 78.81 171 GLU A O 1
ATOM 1367 N N . GLY A 1 172 ? 27.941 -34.155 -40.155 1.00 64.31 172 GLY A N 1
ATOM 1368 C CA . GLY A 1 172 ? 27.813 -34.699 -41.513 1.00 64.31 172 GLY A CA 1
ATOM 1369 C C . GLY A 1 172 ? 29.117 -34.649 -42.324 1.00 64.31 172 GLY A C 1
ATOM 1370 O O . GLY A 1 172 ? 29.319 -35.442 -43.246 1.00 64.31 172 GLY A O 1
ATOM 1371 N N . GLY A 1 173 ? 30.041 -33.751 -41.964 1.00 54.78 173 GLY A N 1
ATOM 1372 C CA . GLY A 1 173 ? 31.347 -33.597 -42.608 1.00 54.78 173 GLY A CA 1
ATOM 1373 C C . GLY A 1 173 ? 32.389 -34.671 -42.262 1.00 54.78 173 GLY A C 1
ATOM 1374 O O . GLY A 1 173 ? 33.387 -34.774 -42.985 1.00 54.78 173 GLY A O 1
ATOM 1375 N N . THR A 1 174 ? 32.181 -35.460 -41.199 1.00 46.81 174 THR A N 1
ATOM 1376 C CA . THR A 1 174 ? 33.099 -36.530 -40.752 1.00 46.81 174 THR A CA 1
ATOM 1377 C C . THR A 1 174 ? 32.804 -37.887 -41.409 1.00 46.81 174 THR A C 1
ATOM 1379 O O . THR A 1 174 ? 33.711 -38.707 -41.541 1.00 46.81 174 THR A O 1
ATOM 1382 N N . ASN A 1 175 ? 31.590 -38.096 -41.933 1.00 40.22 175 ASN A N 1
ATOM 1383 C CA . ASN A 1 175 ? 31.136 -39.364 -42.530 1.00 40.22 175 ASN A CA 1
ATOM 1384 C C . ASN A 1 175 ? 31.475 -39.565 -44.024 1.00 40.22 175 ASN A C 1
ATOM 1386 O O . ASN A 1 175 ? 31.113 -40.584 -44.606 1.00 40.22 175 ASN A O 1
ATOM 1390 N N . VAL A 1 176 ? 32.202 -38.645 -44.669 1.00 43.66 176 VAL A N 1
ATOM 1391 C CA . VAL A 1 176 ? 32.572 -38.758 -46.104 1.00 43.66 176 VAL A CA 1
ATOM 1392 C C . VAL A 1 176 ? 33.887 -39.539 -46.317 1.00 43.66 176 VAL A C 1
ATOM 1394 O O . VAL A 1 176 ? 34.401 -39.629 -47.426 1.00 43.66 176 VAL A O 1
ATOM 1397 N N . ASN A 1 177 ? 34.434 -40.170 -45.274 1.00 43.16 177 ASN A N 1
ATOM 1398 C CA . ASN A 1 177 ? 35.690 -40.927 -45.346 1.00 43.16 177 ASN A CA 1
ATOM 1399 C C . ASN A 1 177 ? 35.519 -42.424 -45.659 1.00 43.16 177 ASN A C 1
ATOM 1401 O O . ASN A 1 177 ? 36.279 -43.257 -45.166 1.00 43.16 177 ASN A O 1
ATOM 1405 N N . GLN A 1 178 ? 34.576 -42.799 -46.531 1.00 44.94 178 GLN A N 1
ATOM 1406 C CA . GLN A 1 178 ? 34.535 -44.174 -47.030 1.00 44.94 178 GLN A CA 1
ATOM 1407 C C . GLN A 1 178 ? 34.316 -44.265 -48.544 1.00 44.94 178 GLN A C 1
ATOM 1409 O O . GLN A 1 178 ? 33.216 -44.080 -49.052 1.00 44.94 178 GLN A O 1
ATOM 1414 N N . LYS A 1 179 ? 35.408 -44.678 -49.208 1.00 38.66 179 LYS A N 1
ATOM 1415 C CA . LYS A 1 179 ? 35.563 -45.144 -50.599 1.00 38.66 179 LYS A CA 1
ATOM 1416 C C . LYS A 1 179 ? 35.672 -44.056 -51.671 1.00 38.66 179 LYS A C 1
ATOM 1418 O O . LYS A 1 179 ? 34.668 -43.539 -52.132 1.00 38.66 179 LYS A O 1
ATOM 1423 N N . CYS A 1 180 ? 36.901 -43.852 -52.161 1.00 34.84 180 CYS A N 1
ATOM 1424 C CA . CYS A 1 180 ? 37.223 -43.865 -53.598 1.00 34.84 180 CYS A CA 1
ATOM 1425 C C . CYS A 1 180 ? 38.752 -43.878 -53.821 1.00 34.84 180 CYS A C 1
ATOM 1427 O O . CYS A 1 180 ? 39.370 -42.844 -54.057 1.00 34.84 180 CYS A O 1
ATOM 1429 N N . PHE A 1 181 ? 39.368 -45.066 -53.816 1.00 35.34 181 PHE A N 1
ATOM 1430 C CA . PHE A 1 181 ? 40.580 -45.302 -54.611 1.00 35.34 181 PHE A CA 1
ATOM 1431 C C . PHE A 1 181 ? 40.119 -45.544 -56.059 1.00 35.34 181 PHE A C 1
ATOM 1433 O O . PHE A 1 181 ? 39.712 -46.658 -56.373 1.00 35.34 181 PHE A O 1
ATOM 1440 N N . ASN A 1 182 ? 40.042 -44.466 -56.860 1.00 38.41 182 ASN A N 1
ATOM 1441 C CA . ASN A 1 182 ? 40.130 -44.397 -58.342 1.00 38.41 182 ASN A CA 1
ATOM 1442 C C . ASN A 1 182 ? 39.420 -43.150 -58.930 1.00 38.41 182 ASN A C 1
ATOM 1444 O O . ASN A 1 182 ? 38.521 -43.268 -59.759 1.00 38.41 182 ASN A O 1
ATOM 1448 N N . GLY A 1 183 ? 39.822 -41.931 -58.538 1.00 37.81 183 GLY A N 1
ATOM 1449 C CA . GLY A 1 183 ? 39.289 -40.704 -59.157 1.00 37.81 183 GLY A CA 1
ATOM 1450 C C . GLY A 1 183 ? 39.705 -39.399 -58.474 1.00 37.81 183 GLY A C 1
ATOM 1451 O O . GLY A 1 183 ? 38.870 -38.718 -57.890 1.00 37.81 183 GLY A O 1
ATOM 1452 N N . TRP A 1 184 ? 40.986 -39.027 -58.563 1.00 39.31 184 TRP A N 1
ATOM 1453 C CA . TRP A 1 184 ? 41.614 -37.886 -57.861 1.00 39.31 184 TRP A CA 1
ATOM 1454 C C . TRP A 1 184 ? 40.923 -36.512 -58.093 1.00 39.31 184 TRP A C 1
ATOM 1456 O O . TRP A 1 184 ? 41.072 -35.601 -57.289 1.00 39.31 184 TRP A O 1
ATOM 1466 N N . PHE A 1 185 ? 40.091 -36.333 -59.126 1.00 40.75 185 PHE A N 1
ATOM 1467 C CA . PHE A 1 185 ? 39.499 -35.022 -59.460 1.00 40.75 185 PHE A CA 1
ATOM 1468 C C . PHE A 1 185 ? 38.004 -34.844 -59.135 1.00 40.75 185 PHE A C 1
ATOM 1470 O O . PHE A 1 185 ? 37.513 -33.715 -59.184 1.00 40.75 185 PHE A O 1
ATOM 1477 N N . ALA A 1 186 ? 37.272 -35.896 -58.750 1.00 37.16 186 ALA A N 1
ATOM 1478 C CA . ALA A 1 186 ? 35.836 -35.780 -58.447 1.00 37.16 186 ALA A CA 1
ATOM 1479 C C . ALA A 1 186 ? 35.537 -35.170 -57.056 1.00 37.16 186 ALA A C 1
ATOM 1481 O O . ALA A 1 186 ? 34.417 -34.733 -56.803 1.00 37.16 186 ALA A O 1
ATOM 1482 N N . ASP A 1 187 ? 36.544 -35.082 -56.180 1.00 56.81 187 ASP A N 1
ATOM 1483 C CA . ASP A 1 187 ? 36.390 -34.724 -54.760 1.00 56.81 187 ASP A CA 1
ATOM 1484 C C . ASP A 1 187 ? 36.823 -33.275 -54.412 1.00 56.81 187 ASP A C 1
ATOM 1486 O O . ASP A 1 187 ? 36.598 -32.770 -53.314 1.00 56.81 187 ASP A O 1
ATOM 1490 N N . LEU A 1 188 ? 37.420 -32.529 -55.349 1.00 52.78 188 LEU A N 1
ATOM 1491 C CA . LEU A 1 188 ? 37.843 -31.140 -55.088 1.00 52.78 188 LEU A CA 1
ATOM 1492 C C . LEU A 1 188 ? 36.666 -30.150 -55.101 1.00 52.78 188 LEU A C 1
ATOM 1494 O O . LEU A 1 188 ? 36.631 -29.195 -54.320 1.00 52.78 188 LEU A O 1
ATOM 1498 N N . VAL A 1 189 ? 35.671 -30.375 -55.966 1.00 59.75 189 VAL A N 1
ATOM 1499 C CA . VAL A 1 189 ? 34.493 -29.497 -56.095 1.00 59.75 189 VAL A CA 1
ATOM 1500 C C . VAL A 1 189 ? 33.590 -29.604 -54.866 1.00 59.75 189 VAL A C 1
ATOM 1502 O O . VAL A 1 189 ? 33.127 -28.585 -54.350 1.00 59.75 189 VAL A O 1
ATOM 1505 N N . THR A 1 190 ? 33.367 -30.819 -54.369 1.00 63.12 190 THR A N 1
ATOM 1506 C CA . THR A 1 190 ? 32.625 -31.108 -53.132 1.00 63.12 190 THR A CA 1
ATOM 1507 C C . THR A 1 190 ? 33.324 -30.501 -51.919 1.00 63.12 190 THR A C 1
ATOM 1509 O O . THR A 1 190 ? 32.697 -29.752 -51.169 1.00 63.12 190 THR A O 1
ATOM 1512 N N . ARG A 1 191 ? 34.642 -30.699 -51.774 1.00 63.84 191 ARG A N 1
ATOM 1513 C CA . ARG A 1 191 ? 35.439 -30.086 -50.695 1.00 63.84 191 ARG A CA 1
ATOM 1514 C C . ARG A 1 191 ? 35.411 -28.557 -50.726 1.00 63.84 191 ARG A C 1
ATOM 1516 O O . ARG A 1 191 ? 35.218 -27.932 -49.683 1.00 63.84 191 ARG A O 1
ATOM 1523 N N . ARG A 1 192 ? 35.525 -27.937 -51.909 1.00 64.19 192 ARG A N 1
ATOM 1524 C CA . ARG A 1 192 ? 35.427 -26.473 -52.067 1.00 64.19 192 ARG A CA 1
ATOM 1525 C C . ARG A 1 192 ? 34.045 -25.946 -51.679 1.00 64.19 192 ARG A C 1
ATOM 1527 O O . ARG A 1 192 ? 33.953 -24.898 -51.039 1.00 64.19 192 ARG A O 1
ATOM 1534 N N . ARG A 1 193 ? 32.973 -26.653 -52.054 1.00 71.56 193 ARG A N 1
ATOM 1535 C CA . ARG A 1 193 ? 31.596 -26.299 -51.666 1.00 71.56 193 ARG A CA 1
ATOM 1536 C C . ARG A 1 193 ? 31.416 -26.357 -50.150 1.00 71.56 193 ARG A C 1
ATOM 1538 O O . ARG A 1 193 ? 30.898 -25.400 -49.586 1.00 71.56 193 ARG A O 1
ATOM 1545 N N . LEU A 1 194 ? 31.913 -27.411 -49.503 1.00 73.19 194 LEU A N 1
ATOM 1546 C CA . LEU A 1 194 ? 31.866 -27.561 -48.046 1.00 73.19 194 LEU A CA 1
ATOM 1547 C C . LEU A 1 194 ? 32.668 -26.474 -47.323 1.00 73.19 194 LEU A C 1
ATOM 1549 O O . LEU A 1 194 ? 32.149 -25.861 -46.399 1.00 73.19 194 LEU A O 1
ATOM 1553 N N . GLY A 1 195 ? 33.892 -26.168 -47.766 1.00 74.00 195 GLY A N 1
ATOM 1554 C CA . GLY A 1 195 ? 34.692 -25.085 -47.179 1.00 74.00 195 GLY A CA 1
ATOM 1555 C C . GLY A 1 195 ? 34.026 -23.711 -47.320 1.00 74.00 195 GLY A C 1
ATOM 1556 O O . GLY A 1 195 ? 34.027 -22.920 -46.380 1.00 74.00 195 GLY A O 1
ATOM 1557 N N . LYS A 1 196 ? 33.387 -23.437 -48.467 1.00 79.44 196 LYS A N 1
ATOM 1558 C CA . LYS A 1 196 ? 32.611 -22.204 -48.669 1.00 79.44 196 LYS A CA 1
ATOM 1559 C C . LYS A 1 196 ? 31.367 -22.158 -47.777 1.00 79.44 196 LYS A C 1
ATOM 1561 O O . LYS A 1 196 ? 31.082 -21.110 -47.210 1.00 79.44 196 LYS A O 1
ATOM 1566 N N . ALA A 1 197 ? 30.648 -23.271 -47.642 1.00 83.12 197 ALA A N 1
ATOM 1567 C CA . ALA A 1 197 ? 29.492 -23.371 -46.753 1.00 83.12 197 ALA A CA 1
ATOM 1568 C C . ALA A 1 197 ? 29.891 -23.156 -45.284 1.00 83.12 197 ALA A C 1
ATOM 1570 O O . ALA A 1 197 ? 29.242 -22.376 -44.595 1.00 83.12 197 ALA A O 1
ATOM 1571 N N . ALA A 1 198 ? 31.006 -23.753 -44.848 1.00 82.56 198 ALA A N 1
ATOM 1572 C CA . ALA A 1 198 ? 31.561 -23.561 -43.511 1.00 82.56 198 ALA A CA 1
ATOM 1573 C C . ALA A 1 198 ? 31.925 -22.095 -43.251 1.00 82.56 198 ALA A C 1
ATOM 1575 O O . ALA A 1 198 ? 31.506 -21.528 -42.248 1.00 82.56 198 ALA A O 1
ATOM 1576 N N . LYS A 1 199 ? 32.623 -21.452 -44.199 1.00 84.56 199 LYS A N 1
ATOM 1577 C CA . LYS A 1 199 ? 32.944 -20.021 -44.123 1.00 84.56 199 LYS A CA 1
ATOM 1578 C C . LYS A 1 199 ? 31.683 -19.159 -44.021 1.00 84.56 199 LYS A C 1
ATOM 1580 O O . LYS A 1 199 ? 31.634 -18.253 -43.201 1.00 84.56 199 LYS A O 1
ATOM 1585 N N . ASN A 1 200 ? 30.671 -19.430 -44.844 1.00 87.44 200 ASN A N 1
ATOM 1586 C CA . ASN A 1 200 ? 29.425 -18.664 -44.826 1.00 87.44 200 ASN A CA 1
ATOM 1587 C C . ASN A 1 200 ? 28.688 -18.811 -43.488 1.00 87.44 200 ASN A C 1
ATOM 1589 O O . ASN A 1 200 ? 28.292 -17.803 -42.915 1.00 87.44 200 ASN A O 1
ATOM 1593 N N . LYS A 1 201 ? 28.567 -20.039 -42.965 1.00 90.94 201 LYS A N 1
ATOM 1594 C CA . LYS A 1 201 ? 27.975 -20.282 -41.643 1.00 90.94 201 LYS A CA 1
ATOM 1595 C C . LYS A 1 201 ? 28.806 -19.638 -40.525 1.00 90.94 201 LYS A C 1
ATOM 1597 O O . LYS A 1 201 ? 28.239 -19.097 -39.589 1.00 90.94 201 LYS A O 1
ATOM 1602 N N . ALA A 1 202 ? 30.137 -19.614 -40.627 1.00 89.88 202 ALA A N 1
ATOM 1603 C CA . ALA A 1 202 ? 30.980 -18.937 -39.639 1.00 89.88 202 ALA A CA 1
ATOM 1604 C C . ALA A 1 202 ? 30.736 -17.415 -39.620 1.00 89.88 202 ALA A C 1
ATOM 1606 O O . ALA A 1 202 ? 30.693 -16.809 -38.552 1.00 89.88 202 ALA A O 1
ATOM 1607 N N . GLU A 1 203 ? 30.532 -16.791 -40.783 1.00 91.31 203 GLU A N 1
ATOM 1608 C CA . GLU A 1 203 ? 30.157 -15.371 -40.868 1.00 91.31 203 GLU A CA 1
ATOM 1609 C C . GLU A 1 203 ? 28.734 -15.104 -40.352 1.00 91.31 203 GLU A C 1
ATOM 1611 O O . GLU A 1 203 ? 28.497 -14.095 -39.690 1.00 91.31 203 GLU A O 1
ATOM 1616 N N . GLU A 1 204 ? 27.798 -16.020 -40.591 1.00 93.00 204 GLU A N 1
ATOM 1617 C CA . GLU A 1 204 ? 26.444 -15.958 -40.031 1.00 93.00 204 GLU A CA 1
ATOM 1618 C C . GLU A 1 204 ? 26.457 -16.058 -38.498 1.00 93.00 204 GLU A C 1
ATOM 1620 O O . GLU A 1 204 ? 25.851 -15.224 -37.827 1.00 93.00 204 GLU A O 1
ATOM 1625 N N . ALA A 1 205 ? 27.250 -16.975 -37.934 1.00 93.06 205 ALA A N 1
ATOM 1626 C CA . ALA A 1 205 ? 27.460 -17.081 -36.491 1.00 93.06 205 ALA A CA 1
ATOM 1627 C C . ALA A 1 205 ? 28.010 -15.775 -35.896 1.00 93.06 205 ALA A C 1
ATOM 1629 O O . ALA A 1 205 ? 27.541 -15.321 -34.856 1.00 93.06 205 ALA A O 1
ATOM 1630 N N . LYS A 1 206 ? 28.973 -15.128 -36.571 1.00 93.56 206 LYS A N 1
ATOM 1631 C CA . LYS A 1 206 ? 29.508 -13.818 -36.151 1.00 93.56 206 LYS A CA 1
ATOM 1632 C C . LYS A 1 206 ? 28.451 -12.718 -36.201 1.00 93.56 206 LYS A C 1
ATOM 1634 O O . LYS A 1 206 ? 28.501 -11.797 -35.388 1.00 93.56 206 LYS A O 1
ATOM 1639 N N . LYS A 1 207 ? 27.521 -12.772 -37.157 1.00 93.81 207 LYS A N 1
ATOM 1640 C CA . LYS A 1 207 ? 26.405 -11.824 -37.231 1.00 93.81 207 LYS A CA 1
ATOM 1641 C C . LYS A 1 207 ? 25.452 -12.024 -36.050 1.00 93.81 207 LYS A C 1
ATOM 1643 O O . LYS A 1 207 ? 25.207 -11.066 -35.327 1.00 93.81 207 LYS A O 1
ATOM 1648 N N . LEU A 1 208 ? 25.033 -13.263 -35.789 1.00 93.38 208 LEU A N 1
ATOM 1649 C CA . LEU A 1 208 ? 24.175 -13.602 -34.647 1.00 93.38 208 LEU A CA 1
ATOM 1650 C C . LEU A 1 208 ? 24.806 -13.207 -33.305 1.00 93.38 208 LEU A C 1
ATOM 1652 O O . LEU A 1 208 ? 24.107 -12.700 -32.432 1.00 93.38 208 LEU A O 1
ATOM 1656 N N . GLN A 1 209 ? 26.127 -13.358 -33.156 1.00 93.19 209 GLN A N 1
ATOM 1657 C CA . GLN A 1 209 ? 26.850 -12.890 -31.966 1.00 93.19 209 GLN A CA 1
ATOM 1658 C C . GLN A 1 209 ? 26.715 -11.371 -31.760 1.00 93.19 209 GLN A C 1
ATOM 1660 O O . GLN A 1 209 ? 26.518 -10.910 -30.636 1.00 93.19 209 GLN A O 1
ATOM 1665 N N . LYS A 1 210 ? 26.799 -10.575 -32.836 1.00 91.75 210 LYS A N 1
ATOM 1666 C CA . LYS A 1 210 ? 26.623 -9.113 -32.757 1.00 91.75 210 LYS A CA 1
ATOM 1667 C C . LYS A 1 210 ? 25.189 -8.734 -32.406 1.00 91.75 210 LYS A C 1
ATOM 1669 O O . LYS A 1 210 ? 24.992 -7.850 -31.577 1.00 91.75 210 LYS A O 1
ATOM 1674 N N . ASP A 1 211 ? 24.223 -9.415 -33.015 1.00 89.12 211 ASP A N 1
ATOM 1675 C CA . ASP A 1 211 ? 22.795 -9.175 -32.791 1.00 89.12 211 ASP A CA 1
ATOM 1676 C C . ASP A 1 211 ? 22.374 -9.564 -31.357 1.00 89.12 211 ASP A C 1
ATOM 1678 O O . ASP A 1 211 ? 21.431 -8.999 -30.811 1.00 89.12 211 ASP A O 1
ATOM 1682 N N . GLY A 1 212 ? 23.127 -10.463 -30.711 1.00 85.75 212 GLY A N 1
ATOM 1683 C CA . GLY A 1 212 ? 22.912 -10.921 -29.335 1.00 85.75 212 GLY A CA 1
ATOM 1684 C C . GLY A 1 212 ? 23.477 -10.032 -28.230 1.00 85.75 212 GLY A C 1
ATOM 1685 O O . GLY A 1 212 ? 23.508 -10.450 -27.072 1.00 85.75 212 GLY A O 1
ATOM 1686 N N . ASN A 1 213 ? 23.997 -8.846 -28.556 1.00 88.75 213 ASN A N 1
ATOM 1687 C CA . ASN A 1 213 ? 24.558 -7.933 -27.562 1.00 88.75 213 ASN A CA 1
ATOM 1688 C C . ASN A 1 213 ? 23.486 -6.952 -27.063 1.00 88.75 213 ASN A C 1
ATOM 1690 O O . ASN A 1 213 ? 23.345 -5.839 -27.575 1.00 88.75 213 ASN A O 1
ATOM 1694 N N . PHE A 1 214 ? 22.706 -7.383 -26.070 1.00 85.62 214 PHE A N 1
ATOM 1695 C CA . PHE A 1 214 ? 21.595 -6.605 -25.524 1.00 85.62 214 PHE A CA 1
ATOM 1696 C C . PHE A 1 214 ? 22.031 -5.741 -24.328 1.00 85.62 214 PHE A C 1
ATOM 1698 O O . PHE A 1 214 ? 22.562 -6.280 -23.358 1.00 85.62 214 PHE A O 1
ATOM 1705 N N . PRO A 1 215 ? 21.736 -4.424 -24.316 1.00 82.69 215 PRO A N 1
ATOM 1706 C CA . PRO A 1 215 ? 21.924 -3.589 -23.125 1.00 82.69 215 PRO A CA 1
ATOM 1707 C C . PRO A 1 215 ? 21.049 -4.017 -21.935 1.00 82.69 215 PRO A C 1
ATOM 1709 O O . PRO A 1 215 ? 21.412 -3.792 -20.785 1.00 82.69 215 PRO A O 1
ATOM 1712 N N . SER A 1 216 ? 19.884 -4.612 -22.210 1.00 83.25 216 SER A N 1
ATOM 1713 C CA . SER A 1 216 ? 18.984 -5.210 -21.219 1.00 83.25 216 SER A CA 1
ATOM 1714 C C . SER A 1 216 ? 18.189 -6.347 -21.859 1.00 83.25 216 SER A C 1
ATOM 1716 O O . SER A 1 216 ? 17.808 -6.251 -23.025 1.00 83.25 216 SER A O 1
ATOM 1718 N N . VAL A 1 217 ? 17.904 -7.401 -21.088 1.00 88.19 217 VAL A N 1
ATOM 1719 C CA . VAL A 1 217 ? 17.113 -8.562 -21.539 1.00 88.19 217 VAL A CA 1
ATOM 1720 C C . VAL A 1 217 ? 15.621 -8.462 -21.197 1.00 88.19 217 VAL A C 1
ATOM 1722 O O . VAL A 1 217 ? 14.808 -9.242 -21.696 1.00 88.19 217 VAL A O 1
ATOM 1725 N N . SER A 1 218 ? 15.243 -7.509 -20.344 1.00 85.88 218 SER A N 1
ATOM 1726 C CA . SER A 1 218 ? 13.876 -7.372 -19.840 1.00 85.88 218 SER A CA 1
ATOM 1727 C C . SER A 1 218 ? 13.490 -5.925 -19.574 1.00 85.88 218 SER A C 1
ATOM 1729 O O . SER A 1 218 ? 14.334 -5.102 -19.213 1.00 85.88 218 SER A O 1
ATOM 1731 N N . ASN A 1 219 ? 12.192 -5.650 -19.643 1.00 77.88 219 ASN A N 1
ATOM 1732 C CA . ASN A 1 219 ? 11.613 -4.463 -19.031 1.00 77.88 219 ASN A CA 1
ATOM 1733 C C . ASN A 1 219 ? 11.531 -4.642 -17.505 1.00 77.88 219 ASN A C 1
ATOM 1735 O O . ASN A 1 219 ? 11.349 -5.773 -17.033 1.00 77.88 219 ASN A O 1
ATOM 1739 N N . PRO A 1 220 ? 11.657 -3.552 -16.722 1.00 65.19 220 PRO A N 1
ATOM 1740 C CA . PRO A 1 220 ? 11.414 -3.587 -15.286 1.00 65.19 220 PRO A CA 1
ATOM 1741 C C . PRO A 1 220 ? 10.053 -4.209 -14.980 1.00 65.19 220 PRO A C 1
ATOM 1743 O O . PRO A 1 220 ? 9.089 -4.005 -15.720 1.00 65.19 220 PRO A O 1
ATOM 1746 N N . ALA A 1 221 ? 9.980 -4.969 -13.889 1.00 61.81 221 ALA A N 1
ATOM 1747 C CA . ALA A 1 221 ? 8.725 -5.548 -13.442 1.00 61.81 221 ALA A CA 1
ATOM 1748 C C . ALA A 1 221 ? 7.656 -4.463 -13.292 1.00 61.81 221 ALA A C 1
ATOM 1750 O O . ALA A 1 221 ? 7.932 -3.383 -12.758 1.00 61.81 221 ALA A O 1
ATOM 1751 N N . ALA A 1 222 ? 6.429 -4.780 -13.711 1.00 60.03 222 ALA A N 1
ATOM 1752 C CA . ALA A 1 222 ? 5.287 -3.944 -13.386 1.00 60.03 222 ALA A CA 1
ATOM 1753 C C . ALA A 1 222 ? 5.249 -3.737 -11.860 1.00 60.03 222 ALA A C 1
ATOM 1755 O O . ALA A 1 222 ? 5.447 -4.703 -11.105 1.00 60.03 222 ALA A O 1
ATOM 1756 N N . PRO A 1 223 ? 5.043 -2.497 -11.393 1.00 57.84 223 PRO A N 1
ATOM 1757 C CA . PRO A 1 223 ? 5.081 -2.192 -9.975 1.00 57.84 223 PRO A CA 1
ATOM 1758 C C . PRO A 1 223 ? 4.095 -3.072 -9.202 1.00 57.84 223 PRO A C 1
ATOM 1760 O O . PRO A 1 223 ? 2.992 -3.379 -9.664 1.00 57.84 223 PRO A O 1
ATOM 1763 N N . 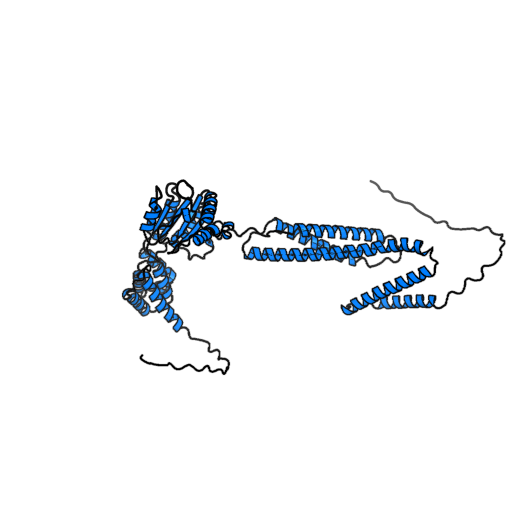LEU A 1 224 ? 4.531 -3.541 -8.028 1.00 53.75 224 LEU A N 1
ATOM 1764 C CA . LEU A 1 224 ? 3.746 -4.454 -7.204 1.00 53.75 224 LEU A CA 1
ATOM 1765 C C . LEU A 1 224 ? 2.423 -3.789 -6.833 1.00 53.75 224 LEU A C 1
ATOM 1767 O O . LEU A 1 224 ? 2.385 -2.872 -6.023 1.00 53.75 224 LEU A O 1
ATOM 1771 N N . GLY A 1 225 ? 1.332 -4.300 -7.400 1.00 50.19 225 GLY A N 1
ATOM 1772 C CA . GLY A 1 225 ? -0.013 -3.928 -6.998 1.00 50.19 225 GLY A CA 1
ATOM 1773 C C . GLY A 1 225 ? -0.292 -4.258 -5.525 1.00 50.19 225 GLY A C 1
ATOM 1774 O O . GLY A 1 225 ? 0.362 -5.097 -4.895 1.00 50.19 225 GLY A O 1
ATOM 1775 N N . ILE A 1 226 ? -1.358 -3.652 -5.006 1.00 52.59 226 ILE A N 1
ATOM 1776 C CA . ILE A 1 226 ? -1.905 -3.812 -3.642 1.00 52.59 226 ILE A CA 1
ATOM 1777 C C . ILE A 1 226 ? -2.219 -5.282 -3.301 1.00 52.59 226 ILE A C 1
ATOM 1779 O O . ILE A 1 226 ? -2.307 -5.667 -2.138 1.00 52.59 226 ILE A O 1
ATOM 1783 N N . GLU A 1 227 ? -2.312 -6.128 -4.325 1.00 46.09 227 GLU A N 1
ATOM 1784 C CA . GLU A 1 227 ? -2.566 -7.570 -4.278 1.00 46.09 227 GLU A CA 1
ATOM 1785 C C . GLU A 1 227 ? -1.382 -8.417 -3.774 1.00 46.09 227 GLU A C 1
ATOM 1787 O O . GLU A 1 227 ? -1.548 -9.606 -3.526 1.00 46.09 227 GLU A O 1
ATOM 1792 N N . SER A 1 228 ? -0.188 -7.839 -3.594 1.00 44.53 228 SER A N 1
ATOM 1793 C CA . SER A 1 228 ? 1.007 -8.595 -3.179 1.00 44.53 228 SER A CA 1
ATOM 1794 C C . SER A 1 228 ? 1.059 -8.961 -1.689 1.00 44.53 228 SER A C 1
ATOM 1796 O O . SER A 1 228 ? 1.856 -9.818 -1.303 1.00 44.53 228 SER A O 1
ATOM 1798 N N . LYS A 1 229 ? 0.203 -8.370 -0.844 1.00 40.19 229 LYS A N 1
ATOM 1799 C CA . LYS A 1 229 ? 0.010 -8.839 0.535 1.00 40.19 229 LYS A CA 1
ATOM 1800 C C . LYS A 1 229 ? -1.126 -9.865 0.568 1.00 40.19 229 LYS A C 1
ATOM 1802 O O . LYS A 1 229 ? -2.227 -9.524 0.133 1.00 40.19 229 LYS A O 1
ATOM 1807 N N . PRO A 1 230 ? -0.925 -11.060 1.160 1.00 33.66 230 PRO A N 1
ATOM 1808 C CA . PRO A 1 230 ? -2.047 -11.880 1.583 1.00 33.66 230 PRO A CA 1
ATOM 1809 C C . PRO A 1 230 ? -2.795 -11.073 2.641 1.00 33.66 230 PRO A C 1
ATOM 1811 O O . PRO A 1 230 ? -2.371 -10.994 3.792 1.00 33.66 230 PRO A O 1
ATOM 1814 N N . SER A 1 231 ? -3.857 -10.373 2.244 1.00 44.03 231 SER A N 1
ATOM 1815 C CA . SER A 1 231 ? -4.736 -9.771 3.230 1.00 44.03 231 SER A CA 1
ATOM 1816 C C . SER A 1 231 ? -5.638 -10.883 3.732 1.00 44.03 231 SER A C 1
ATOM 1818 O O . SER A 1 231 ? -6.317 -11.542 2.942 1.00 44.03 231 SER A O 1
ATOM 1820 N N . GLU A 1 232 ? -5.680 -11.075 5.049 1.00 46.94 232 GLU A N 1
ATOM 1821 C CA . GLU A 1 232 ? -6.890 -11.601 5.672 1.00 46.94 232 GLU A CA 1
ATOM 1822 C C . GLU A 1 232 ? -8.027 -10.734 5.112 1.00 46.94 232 GLU A C 1
ATOM 1824 O O . GLU A 1 232 ? -8.048 -9.523 5.338 1.00 46.94 232 GLU A O 1
ATOM 1829 N N . GLN A 1 233 ? -8.863 -11.312 4.239 1.00 45.47 233 GLN A N 1
ATOM 1830 C CA . GLN A 1 233 ? -9.990 -10.613 3.625 1.00 45.47 233 GLN A CA 1
ATOM 1831 C C . GLN A 1 233 ? -10.710 -9.851 4.730 1.00 45.47 233 GLN A C 1
ATOM 1833 O O . GLN A 1 233 ? -11.026 -10.451 5.766 1.00 45.47 233 GLN A O 1
ATOM 1838 N N . LEU A 1 234 ? -10.934 -8.547 4.522 1.00 53.19 234 LEU A N 1
ATOM 1839 C CA . LEU A 1 234 ? -11.813 -7.777 5.385 1.00 53.19 234 LEU A CA 1
ATOM 1840 C C . LEU A 1 234 ? -13.123 -8.549 5.426 1.00 53.19 234 LEU A C 1
ATOM 1842 O O . LEU A 1 234 ? -13.847 -8.638 4.437 1.00 53.19 234 LEU A O 1
ATOM 1846 N N . VAL A 1 235 ? -13.366 -9.203 6.554 1.00 53.94 235 VAL A N 1
ATOM 1847 C CA . VAL A 1 235 ? -14.622 -9.898 6.766 1.00 53.94 235 VAL A CA 1
ATOM 1848 C C . VAL A 1 235 ? -15.683 -8.809 6.638 1.00 53.94 235 VAL A C 1
ATOM 1850 O O . VAL A 1 235 ? -15.512 -7.750 7.253 1.00 53.94 235 VAL A O 1
ATOM 1853 N N . PRO A 1 236 ? -16.686 -8.981 5.768 1.00 61.28 236 PRO A N 1
ATOM 1854 C CA . PRO A 1 236 ? -17.582 -7.899 5.401 1.00 61.28 236 PRO A CA 1
ATOM 1855 C C . PRO A 1 236 ? -18.556 -7.636 6.551 1.00 61.28 236 PRO A C 1
ATOM 1857 O O . PRO A 1 236 ? -19.699 -8.075 6.532 1.00 61.28 236 PRO A O 1
ATOM 1860 N N . TYR A 1 237 ? -18.089 -6.926 7.574 1.00 72.38 237 TYR A N 1
ATOM 1861 C CA . TYR A 1 237 ? -18.930 -6.397 8.639 1.00 72.38 237 TYR A CA 1
ATOM 1862 C C . TYR A 1 237 ? -19.762 -5.244 8.097 1.00 72.38 237 TYR A C 1
ATOM 1864 O O . TYR A 1 237 ? -19.256 -4.424 7.319 1.00 72.38 237 TYR A O 1
ATOM 1872 N N . ALA A 1 238 ? -21.014 -5.138 8.536 1.00 79.94 238 ALA A N 1
ATOM 1873 C CA . ALA A 1 238 ? -21.937 -4.126 8.035 1.00 79.94 238 ALA A CA 1
ATOM 1874 C C . ALA A 1 238 ? -21.378 -2.704 8.226 1.00 79.94 238 ALA A C 1
ATOM 1876 O O . ALA A 1 238 ? -21.409 -1.895 7.293 1.00 79.94 238 ALA A O 1
ATOM 1877 N N . SER A 1 239 ? -20.770 -2.419 9.387 1.00 85.69 239 SER A N 1
ATOM 1878 C CA . SER A 1 239 ? -20.138 -1.119 9.665 1.00 85.69 239 SER A CA 1
ATOM 1879 C C . SER A 1 239 ? -18.996 -0.787 8.699 1.00 85.69 239 SER A C 1
ATOM 1881 O O . SER A 1 239 ? -18.870 0.348 8.234 1.00 85.69 239 SER A O 1
ATOM 1883 N N . ARG A 1 240 ? -18.164 -1.775 8.348 1.00 87.75 240 ARG A N 1
ATOM 1884 C CA . ARG A 1 240 ? -16.996 -1.574 7.474 1.00 87.75 240 ARG A CA 1
ATOM 1885 C C . ARG A 1 240 ? -17.376 -1.479 6.013 1.00 87.75 240 ARG A C 1
ATOM 1887 O O . ARG A 1 240 ? -16.808 -0.655 5.301 1.00 87.75 240 ARG A O 1
ATOM 1894 N N . VAL A 1 241 ? -18.387 -2.233 5.595 1.00 87.50 241 VAL A N 1
ATOM 1895 C CA . VAL A 1 241 ? -18.994 -2.092 4.270 1.00 87.50 241 VAL A CA 1
ATOM 1896 C C . VAL A 1 241 ? -19.614 -0.704 4.110 1.00 87.50 241 VAL A C 1
ATOM 1898 O O . VAL A 1 241 ? -19.414 -0.067 3.074 1.00 87.50 241 VAL A O 1
ATOM 1901 N N . LEU A 1 242 ? -20.296 -0.187 5.136 1.00 89.69 242 LEU A N 1
ATOM 1902 C CA . LEU A 1 242 ? -20.861 1.163 5.112 1.00 89.69 242 LEU A CA 1
ATOM 1903 C C . LEU A 1 242 ? -19.769 2.238 5.017 1.0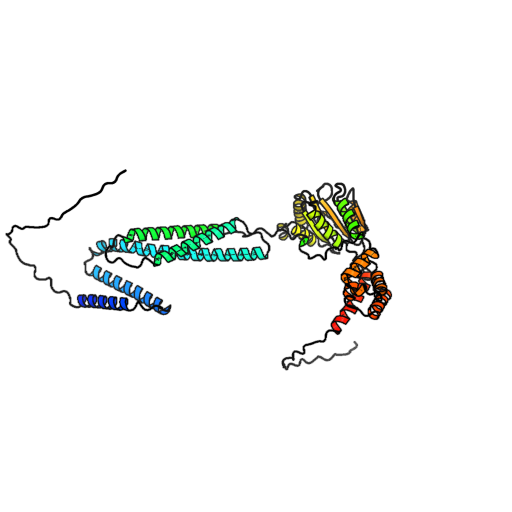0 89.69 242 LEU A C 1
ATOM 1905 O O . LEU A 1 242 ? -19.849 3.118 4.159 1.00 89.69 242 LEU A O 1
ATOM 1909 N N . ALA A 1 243 ? -18.725 2.153 5.848 1.00 92.00 243 ALA A N 1
ATOM 1910 C CA . ALA A 1 243 ? -17.596 3.084 5.800 1.00 92.00 243 ALA A CA 1
ATOM 1911 C C . ALA A 1 243 ? -16.902 3.066 4.428 1.00 92.00 243 ALA A C 1
ATOM 1913 O O . ALA A 1 243 ? -16.661 4.123 3.843 1.00 92.00 243 ALA A O 1
ATOM 1914 N N . MET A 1 244 ? -16.653 1.874 3.876 1.00 92.44 244 MET A N 1
ATOM 1915 C CA . MET A 1 244 ? -16.092 1.711 2.536 1.00 92.44 244 MET A CA 1
ATOM 1916 C C . MET A 1 244 ? -17.001 2.334 1.475 1.00 92.44 244 MET A C 1
ATOM 1918 O O . MET A 1 244 ? -16.528 3.093 0.638 1.00 92.44 244 MET A O 1
ATOM 1922 N N . THR A 1 245 ? -18.309 2.084 1.538 1.00 92.06 245 THR A N 1
ATOM 1923 C CA . THR A 1 245 ? -19.291 2.649 0.598 1.00 92.06 245 THR A CA 1
ATOM 1924 C C . THR A 1 245 ? -19.297 4.176 0.638 1.00 92.06 245 THR A C 1
ATOM 1926 O O . THR A 1 245 ? -19.285 4.819 -0.411 1.00 92.06 245 THR A O 1
ATOM 1929 N N . ASN A 1 246 ? -19.242 4.770 1.832 1.00 93.31 246 ASN A N 1
ATOM 1930 C CA . ASN A 1 246 ? -19.180 6.221 1.998 1.00 93.31 246 ASN A CA 1
ATOM 1931 C C . ASN A 1 246 ? -17.919 6.823 1.367 1.00 93.31 246 ASN A C 1
ATOM 1933 O O . ASN A 1 246 ? -18.004 7.862 0.710 1.00 93.31 246 ASN A O 1
ATOM 1937 N N . VAL A 1 247 ? -16.763 6.172 1.535 1.00 95.81 247 VAL A N 1
ATOM 1938 C CA . VAL A 1 247 ? -15.508 6.632 0.926 1.00 95.81 247 VAL A CA 1
ATOM 1939 C C . VAL A 1 247 ? -15.521 6.430 -0.589 1.00 95.81 247 VAL A C 1
ATOM 1941 O O . VAL A 1 247 ? -15.185 7.359 -1.314 1.00 95.81 247 VAL A O 1
ATOM 1944 N N . MET A 1 248 ? -15.979 5.281 -1.092 1.00 95.12 248 MET A N 1
ATOM 1945 C CA . MET A 1 248 ? -16.090 5.020 -2.536 1.00 95.12 248 MET A CA 1
ATOM 1946 C C . MET A 1 248 ? -17.035 6.012 -3.230 1.00 95.12 248 MET A C 1
ATOM 1948 O O . MET A 1 248 ? -16.743 6.486 -4.328 1.00 95.12 248 MET A O 1
ATOM 1952 N N . LYS A 1 249 ? -18.143 6.383 -2.573 1.00 94.81 249 LYS A N 1
ATOM 1953 C CA . LYS A 1 249 ? -19.051 7.425 -3.067 1.00 94.81 249 LYS A CA 1
ATOM 1954 C C . LYS A 1 249 ? -18.348 8.780 -3.162 1.00 94.81 249 LYS A C 1
ATOM 1956 O O . LYS A 1 249 ? -18.487 9.453 -4.173 1.00 94.81 249 LYS A O 1
ATOM 1961 N N . ALA A 1 250 ? -17.569 9.157 -2.147 1.00 94.81 250 ALA A N 1
ATOM 1962 C CA . ALA A 1 250 ? -16.782 10.391 -2.174 1.00 94.81 250 ALA A CA 1
ATOM 1963 C C . ALA A 1 250 ? -15.674 10.354 -3.244 1.00 94.81 250 ALA A C 1
ATOM 1965 O O . ALA A 1 250 ? -15.444 11.345 -3.929 1.00 94.81 250 ALA A O 1
ATOM 1966 N N . LEU A 1 251 ? -15.033 9.200 -3.452 1.00 94.94 251 LEU A N 1
ATOM 1967 C CA . LEU A 1 251 ? -14.060 9.004 -4.531 1.00 94.94 251 LEU A CA 1
ATOM 1968 C C . LEU A 1 251 ? -14.689 9.150 -5.919 1.00 94.94 251 LEU A C 1
ATOM 1970 O O . LEU A 1 251 ? -14.015 9.623 -6.827 1.00 94.94 251 LEU A O 1
ATOM 1974 N N . SER A 1 252 ? -15.970 8.819 -6.072 1.00 93.12 252 SER A N 1
ATOM 1975 C CA . SER A 1 252 ? -16.702 8.950 -7.341 1.00 93.12 252 SER A CA 1
ATOM 1976 C C . SER A 1 252 ? -17.273 10.354 -7.586 1.00 93.12 252 SER A C 1
ATOM 1978 O O . SER A 1 252 ? -17.717 10.639 -8.691 1.00 93.12 252 SER A O 1
ATOM 1980 N N . ASP A 1 253 ? -17.293 11.227 -6.577 1.00 91.94 253 ASP A N 1
ATOM 1981 C CA . ASP A 1 253 ? -17.798 12.597 -6.709 1.00 91.94 253 ASP A CA 1
ATOM 1982 C C . ASP A 1 253 ? -16.684 13.525 -7.194 1.00 91.94 253 ASP A C 1
ATOM 1984 O O . ASP A 1 253 ? -15.752 13.815 -6.445 1.00 91.94 253 ASP A O 1
ATOM 1988 N N . ASP A 1 254 ? -16.760 14.005 -8.435 1.00 88.31 254 ASP A N 1
ATOM 1989 C CA . ASP A 1 254 ? -15.753 14.890 -9.045 1.00 88.31 254 ASP A CA 1
ATOM 1990 C C . ASP A 1 254 ? -15.523 16.196 -8.266 1.00 88.31 254 ASP A C 1
ATOM 1992 O O . ASP A 1 254 ? -14.498 16.845 -8.441 1.00 88.31 254 ASP A O 1
ATOM 1996 N N . ASN A 1 255 ? -16.437 16.565 -7.366 1.00 88.19 255 ASN A N 1
ATOM 1997 C CA . ASN A 1 255 ? -16.279 17.725 -6.500 1.00 88.19 255 ASN A CA 1
ATOM 1998 C C . ASN A 1 255 ? -15.397 17.469 -5.273 1.00 88.19 255 ASN A C 1
ATOM 2000 O O . ASN A 1 255 ? -15.048 18.423 -4.590 1.00 88.19 255 ASN A O 1
ATOM 2004 N N . ILE A 1 256 ? -15.110 16.214 -4.923 1.00 91.44 256 ILE A N 1
ATOM 2005 C CA . ILE A 1 256 ? -14.343 15.858 -3.726 1.00 91.44 256 ILE A CA 1
ATOM 2006 C C . ILE A 1 256 ? -12.984 15.318 -4.154 1.00 91.44 256 ILE A C 1
ATOM 2008 O O . ILE A 1 256 ? -12.880 14.199 -4.661 1.00 91.44 256 ILE A O 1
ATOM 2012 N N . ASN A 1 257 ? -11.930 16.078 -3.873 1.00 90.81 257 ASN A N 1
ATOM 2013 C CA . ASN A 1 257 ? -10.556 15.665 -4.157 1.00 90.81 257 ASN A CA 1
ATOM 2014 C C . ASN A 1 257 ? -9.781 15.239 -2.907 1.00 90.81 257 ASN A C 1
ATOM 2016 O O . ASN A 1 257 ? -8.790 14.527 -3.033 1.00 90.81 257 ASN A O 1
ATOM 2020 N N . PHE A 1 258 ? -10.234 15.625 -1.711 1.00 95.00 258 PHE A N 1
ATOM 2021 C CA . PHE A 1 258 ? -9.578 15.264 -0.457 1.00 95.00 258 PHE A CA 1
ATOM 2022 C C . PHE A 1 258 ? -10.531 14.539 0.493 1.00 95.00 258 PHE A C 1
ATOM 2024 O O . PHE A 1 258 ? -11.610 15.039 0.837 1.00 95.00 258 PHE A O 1
ATOM 2031 N N . ILE A 1 259 ? -10.110 13.359 0.944 1.00 97.06 259 ILE A N 1
ATOM 2032 C CA . ILE A 1 259 ? -10.855 12.512 1.871 1.00 97.06 259 ILE A CA 1
ATOM 2033 C C . ILE A 1 259 ? -9.968 12.186 3.073 1.00 97.06 259 ILE A C 1
ATOM 2035 O O . ILE A 1 259 ? -8.914 11.572 2.942 1.00 97.06 259 ILE A O 1
ATOM 2039 N N . GLY A 1 260 ? -10.411 12.565 4.267 1.00 97.00 260 GLY A N 1
ATOM 2040 C CA . GLY A 1 260 ? -9.717 12.262 5.514 1.00 97.00 260 GLY A CA 1
ATOM 2041 C C . GLY A 1 260 ? -10.450 11.195 6.313 1.00 97.00 260 GLY A C 1
ATOM 2042 O O . GLY A 1 260 ? -11.600 11.400 6.694 1.00 97.00 260 GLY A O 1
ATOM 2043 N N . ILE A 1 261 ? -9.791 10.079 6.616 1.00 97.81 261 ILE A N 1
ATOM 2044 C CA . ILE A 1 261 ? -10.336 9.021 7.473 1.00 97.81 261 ILE A CA 1
ATOM 2045 C C . ILE A 1 261 ? -9.647 9.095 8.833 1.00 97.81 261 ILE A C 1
ATOM 2047 O O . ILE A 1 261 ? -8.438 8.879 8.935 1.00 97.81 261 ILE A O 1
ATOM 2051 N N . HIS A 1 262 ? -10.408 9.357 9.893 1.00 95.62 262 HIS A N 1
ATOM 2052 C CA . HIS A 1 262 ? -9.862 9.419 11.248 1.00 95.62 262 HIS A CA 1
ATOM 2053 C C . HIS A 1 262 ? -10.542 8.448 12.207 1.00 95.62 262 HIS A C 1
ATOM 2055 O O . HIS A 1 262 ? -11.688 8.057 12.020 1.00 95.62 262 HIS A O 1
ATOM 2061 N N . GLY A 1 263 ? -9.821 8.055 13.251 1.00 92.12 263 GLY A N 1
ATOM 2062 C CA . GLY A 1 263 ? -10.310 7.145 14.283 1.00 92.12 263 GLY A CA 1
ATOM 2063 C C . GLY A 1 263 ? -9.169 6.653 15.160 1.00 92.12 263 GLY A C 1
ATOM 2064 O O . GLY A 1 263 ? -7.997 6.803 14.803 1.00 92.12 263 GLY A O 1
ATOM 2065 N N . ILE A 1 264 ? -9.488 6.044 16.293 1.00 88.75 264 ILE A N 1
ATOM 2066 C CA . ILE A 1 264 ? -8.485 5.608 17.271 1.00 88.75 264 ILE A CA 1
ATOM 2067 C C . ILE A 1 264 ? -7.519 4.544 16.713 1.00 88.75 264 ILE A C 1
ATOM 2069 O O . ILE A 1 264 ? -7.699 3.984 15.621 1.00 88.75 264 ILE A O 1
ATOM 2073 N N . GLY A 1 265 ? -6.413 4.310 17.422 1.00 85.06 265 GLY A N 1
ATOM 2074 C CA . GLY A 1 265 ? -5.445 3.270 17.060 1.00 85.06 265 GLY A CA 1
ATOM 2075 C C . GLY A 1 265 ? -6.099 1.886 17.048 1.00 85.06 265 GLY A C 1
ATOM 2076 O O . GLY A 1 265 ? -6.987 1.616 17.844 1.00 85.06 265 GLY A O 1
ATOM 2077 N N . GLY A 1 266 ? -5.705 1.008 16.122 1.00 83.25 266 GLY A N 1
ATOM 2078 C CA . GLY A 1 266 ? -6.240 -0.361 16.085 1.00 83.25 266 GLY A CA 1
ATOM 2079 C C . GLY A 1 266 ? -7.648 -0.514 15.501 1.00 83.25 266 GLY A C 1
ATOM 2080 O O . GLY A 1 266 ? -8.102 -1.639 15.306 1.00 83.25 266 GLY A O 1
ATOM 2081 N N . VAL A 1 267 ? -8.314 0.590 15.142 1.00 90.38 267 VAL A N 1
ATOM 2082 C CA . VAL A 1 267 ? -9.663 0.565 14.560 1.00 90.38 267 VAL A CA 1
ATOM 2083 C C . VAL A 1 267 ? -9.697 0.072 13.107 1.00 90.38 267 VAL A C 1
ATOM 2085 O O . VAL A 1 267 ? -10.769 -0.064 12.551 1.00 90.38 267 VAL A O 1
ATOM 2088 N N . GLY A 1 268 ? -8.567 -0.207 12.448 1.00 90.50 268 GLY A N 1
ATOM 2089 C CA . GLY A 1 268 ? -8.548 -0.791 11.092 1.00 90.50 268 GLY A CA 1
ATOM 2090 C C . GLY A 1 268 ? -8.655 0.202 9.923 1.00 90.50 268 GLY A C 1
ATOM 2091 O O . GLY A 1 268 ? -9.172 -0.156 8.868 1.00 90.50 268 GLY A O 1
ATOM 2092 N N . LYS A 1 269 ? -8.165 1.441 10.085 1.00 93.44 269 LYS A N 1
ATOM 2093 C CA . LYS A 1 269 ? -8.109 2.448 9.001 1.00 93.44 269 LYS A CA 1
ATOM 2094 C C . LYS A 1 269 ? -7.235 1.997 7.826 1.00 93.44 269 LYS A C 1
ATOM 2096 O O . LYS A 1 269 ? -7.700 2.031 6.694 1.00 93.44 269 LYS A O 1
ATOM 2101 N N . THR A 1 270 ? -6.019 1.519 8.105 1.00 92.31 270 THR A N 1
ATOM 2102 C CA . THR A 1 270 ? -5.091 0.979 7.096 1.00 92.31 270 THR A CA 1
ATOM 2103 C C . THR A 1 270 ? -5.730 -0.159 6.302 1.00 92.31 270 THR A C 1
ATOM 2105 O O . THR A 1 270 ? -5.645 -0.193 5.076 1.00 92.31 270 THR A O 1
ATOM 2108 N N . THR A 1 271 ? -6.444 -1.064 6.980 1.00 91.06 271 THR A N 1
ATOM 2109 C CA . THR A 1 271 ? -7.189 -2.147 6.323 1.00 91.06 271 THR A CA 1
ATOM 2110 C C . THR A 1 271 ? -8.282 -1.594 5.411 1.00 91.06 271 THR A C 1
ATOM 2112 O O . THR A 1 271 ? -8.390 -2.023 4.268 1.00 91.06 271 THR A O 1
ATOM 2115 N N . LEU A 1 272 ? -9.049 -0.601 5.877 1.00 93.00 272 LEU A N 1
ATOM 2116 C CA . LEU A 1 272 ? -10.104 0.031 5.084 1.00 93.00 272 LEU A CA 1
ATOM 2117 C C . LEU A 1 272 ? -9.554 0.674 3.801 1.00 93.00 272 LEU A C 1
ATOM 2119 O O . LEU A 1 272 ? -10.088 0.411 2.728 1.00 93.00 272 LEU A O 1
ATOM 2123 N N . VAL A 1 273 ? -8.485 1.476 3.884 1.00 94.75 273 VAL A N 1
ATOM 2124 C CA . VAL A 1 273 ? -7.902 2.110 2.684 1.00 94.75 273 VAL A CA 1
ATOM 2125 C C . VAL A 1 273 ? -7.246 1.109 1.745 1.00 94.75 273 VAL A C 1
ATOM 2127 O O . VAL A 1 273 ? -7.327 1.287 0.535 1.00 94.75 273 VAL A O 1
ATOM 2130 N N . THR A 1 274 ? -6.677 0.022 2.272 1.00 91.62 274 THR A N 1
ATOM 2131 C CA . THR A 1 274 ? -6.137 -1.068 1.447 1.00 91.62 274 THR A CA 1
ATOM 2132 C C . THR A 1 274 ? -7.242 -1.717 0.607 1.00 91.62 274 THR A C 1
ATOM 2134 O O . THR A 1 274 ? -7.064 -1.926 -0.591 1.00 91.62 274 THR A O 1
ATOM 2137 N N . GLU A 1 275 ? -8.407 -1.994 1.202 1.00 90.06 275 GLU A N 1
ATOM 2138 C CA . GLU A 1 275 ? -9.555 -2.560 0.479 1.00 90.06 275 GLU A CA 1
ATOM 2139 C C . GLU A 1 275 ? -10.188 -1.563 -0.496 1.00 90.06 275 GLU A C 1
ATOM 2141 O O . GLU A 1 275 ? -10.519 -1.934 -1.621 1.00 90.06 275 GLU A O 1
ATOM 2146 N N . ILE A 1 276 ? -10.293 -0.284 -0.117 1.00 92.19 276 ILE A N 1
ATOM 2147 C CA . ILE A 1 276 ? -10.736 0.788 -1.022 1.00 92.19 276 ILE A CA 1
ATOM 2148 C C . ILE A 1 276 ? -9.844 0.846 -2.255 1.00 92.19 276 ILE A C 1
ATOM 2150 O O . ILE A 1 276 ? -10.346 0.942 -3.366 1.00 92.19 276 ILE A O 1
ATOM 2154 N N . ALA A 1 277 ? -8.533 0.759 -2.074 1.00 91.75 277 ALA A N 1
ATOM 2155 C CA . ALA A 1 277 ? -7.587 0.854 -3.166 1.00 91.75 277 ALA A CA 1
ATOM 2156 C C . ALA A 1 277 ? -7.680 -0.354 -4.118 1.00 91.75 277 ALA A C 1
ATOM 2158 O O . ALA A 1 277 ? -7.696 -0.182 -5.337 1.00 91.75 277 ALA A O 1
ATOM 2159 N N . LYS A 1 278 ? -7.850 -1.572 -3.578 1.00 90.44 278 LYS A N 1
ATOM 2160 C CA . LYS A 1 278 ? -8.158 -2.770 -4.384 1.00 90.44 278 LYS A CA 1
ATOM 2161 C C . LYS A 1 278 ? -9.465 -2.611 -5.154 1.00 90.44 278 LYS A C 1
ATOM 2163 O O . LYS A 1 278 ? -9.519 -2.914 -6.344 1.00 90.44 278 LYS A O 1
ATOM 2168 N N . LYS A 1 279 ? -10.514 -2.123 -4.488 1.00 90.00 279 LYS A N 1
ATOM 2169 C CA . LYS A 1 279 ? -11.825 -1.922 -5.102 1.00 90.00 279 LYS A CA 1
ATOM 2170 C C . LYS A 1 279 ? -11.785 -0.844 -6.182 1.00 90.00 279 LYS A C 1
ATOM 2172 O O . LYS A 1 279 ? -12.287 -1.075 -7.269 1.00 90.00 279 LYS A O 1
ATOM 2177 N N . ALA A 1 280 ? -11.135 0.288 -5.928 1.00 91.25 280 ALA A N 1
ATOM 2178 C CA . ALA A 1 280 ? -10.980 1.374 -6.890 1.00 91.25 280 ALA A CA 1
ATOM 2179 C C . ALA A 1 280 ? -10.235 0.923 -8.156 1.00 91.25 280 ALA A C 1
ATOM 2181 O O . ALA A 1 280 ? -10.619 1.314 -9.259 1.00 91.25 280 ALA A O 1
ATOM 2182 N N . LYS A 1 281 ? -9.231 0.048 -8.003 1.00 87.50 281 LYS A N 1
ATOM 2183 C CA . LYS A 1 281 ? -8.539 -0.611 -9.117 1.00 87.50 281 LYS A CA 1
ATOM 2184 C C . LYS A 1 281 ? -9.455 -1.585 -9.871 1.00 87.50 281 LYS A C 1
ATOM 2186 O O . LYS A 1 281 ? -9.516 -1.531 -11.095 1.00 87.50 281 LYS A O 1
ATOM 2191 N N . SER A 1 282 ? -10.186 -2.447 -9.158 1.00 88.50 282 SER A N 1
ATOM 2192 C CA . SER A 1 282 ? -11.149 -3.394 -9.751 1.00 88.50 282 SER A CA 1
ATOM 2193 C C . SER A 1 282 ? -12.251 -2.680 -10.539 1.00 88.50 282 SER A C 1
ATOM 2195 O O . SER A 1 282 ? -12.576 -3.073 -11.658 1.00 88.50 282 SER A O 1
ATOM 2197 N N . ASP A 1 283 ? -12.786 -1.602 -9.971 1.00 91.06 283 ASP A N 1
ATOM 2198 C CA . ASP A 1 283 ? -13.845 -0.778 -10.554 1.00 91.06 283 ASP A CA 1
ATOM 2199 C C . ASP A 1 283 ? -13.301 0.188 -11.630 1.00 91.06 283 ASP A C 1
ATOM 2201 O O . ASP A 1 283 ? -14.078 0.905 -12.258 1.00 91.06 283 ASP A O 1
ATOM 2205 N N . LYS A 1 284 ? -11.974 0.207 -11.860 1.00 91.75 284 LYS A N 1
ATOM 2206 C CA . LYS A 1 284 ? -11.268 1.083 -12.814 1.00 91.75 284 LYS A CA 1
ATOM 2207 C C . LYS A 1 284 ? -11.644 2.563 -12.663 1.00 91.75 284 LYS A C 1
ATOM 2209 O O . LYS A 1 284 ? -11.832 3.275 -13.648 1.00 91.75 284 LYS A O 1
ATOM 2214 N N . LEU A 1 285 ? -11.774 3.026 -11.418 1.00 93.19 285 LEU A N 1
ATOM 2215 C CA . LEU A 1 285 ? -12.125 4.421 -11.120 1.00 93.19 285 LEU A CA 1
ATOM 2216 C C . LEU A 1 285 ? -10.973 5.391 -11.410 1.00 93.19 285 LEU A C 1
ATOM 2218 O O . LEU A 1 285 ? -11.211 6.559 -11.725 1.00 93.19 285 LEU A O 1
ATOM 2222 N N . PHE A 1 286 ? -9.743 4.892 -11.302 1.00 94.25 286 PHE A N 1
ATOM 2223 C CA . PHE A 1 286 ? -8.504 5.624 -11.527 1.00 94.25 286 PHE A CA 1
ATOM 2224 C C . PHE A 1 286 ? -7.613 4.822 -12.472 1.00 94.25 286 PHE A C 1
ATOM 2226 O O . PHE A 1 286 ? -7.675 3.590 -12.481 1.00 94.25 286 PHE A O 1
ATOM 2233 N N . ASP A 1 287 ? -6.795 5.529 -13.244 1.00 92.69 287 ASP A N 1
ATOM 2234 C CA . ASP A 1 287 ? -5.810 4.926 -14.137 1.00 92.69 287 ASP A CA 1
ATOM 2235 C C . ASP A 1 287 ? -4.667 4.304 -13.319 1.00 92.69 287 ASP A C 1
ATOM 2237 O O . ASP A 1 287 ? -4.223 3.206 -13.638 1.00 92.69 287 ASP A O 1
ATOM 2241 N N . ASP A 1 288 ? -4.279 4.952 -12.210 1.00 92.00 288 ASP A N 1
ATOM 2242 C CA . ASP A 1 288 ? -3.347 4.410 -11.215 1.00 92.00 288 ASP A CA 1
ATOM 2243 C C . ASP A 1 288 ? -3.783 4.691 -9.770 1.00 92.00 288 ASP A C 1
ATOM 2245 O O . ASP A 1 288 ? -4.547 5.612 -9.461 1.00 92.00 288 ASP A O 1
ATOM 2249 N N . THR A 1 289 ? -3.279 3.876 -8.842 1.00 94.00 289 THR A N 1
ATOM 2250 C CA . THR A 1 289 ? -3.457 4.060 -7.397 1.00 94.00 289 THR A CA 1
ATOM 2251 C C . THR A 1 289 ? -2.140 3.812 -6.677 1.00 94.00 289 THR A C 1
ATOM 2253 O O . THR A 1 289 ? -1.549 2.741 -6.803 1.00 94.00 289 THR A O 1
ATOM 2256 N N . VAL A 1 290 ? -1.701 4.794 -5.893 1.00 94.56 290 VAL A N 1
ATOM 2257 C CA . VAL A 1 290 ? -0.421 4.786 -5.177 1.00 94.56 290 VAL A CA 1
ATOM 2258 C C . VAL A 1 290 ? -0.659 4.917 -3.676 1.00 94.56 290 VAL A C 1
ATOM 2260 O O . VAL A 1 290 ? -1.593 5.595 -3.245 1.00 94.56 290 VAL A O 1
ATOM 2263 N N . MET A 1 291 ? 0.183 4.279 -2.859 1.00 95.38 291 MET A N 1
ATOM 2264 C CA . MET A 1 291 ? 0.041 4.303 -1.400 1.00 95.38 291 MET A CA 1
ATOM 2265 C C . MET A 1 291 ? 1.387 4.513 -0.700 1.00 95.38 291 MET A C 1
ATOM 2267 O O . MET A 1 291 ? 2.345 3.783 -0.939 1.00 95.38 291 MET A O 1
ATOM 2271 N N . ALA A 1 292 ? 1.462 5.463 0.224 1.00 96.19 292 ALA A N 1
ATOM 2272 C CA . ALA A 1 292 ? 2.641 5.690 1.054 1.00 96.19 292 ALA A CA 1
ATOM 2273 C C . ALA A 1 292 ? 2.266 5.696 2.536 1.00 96.19 292 ALA A C 1
ATOM 2275 O O . ALA A 1 292 ? 1.173 6.117 2.904 1.00 96.19 292 ALA A O 1
ATOM 2276 N N . VAL A 1 293 ? 3.177 5.223 3.384 1.00 94.19 293 VAL A N 1
ATOM 2277 C CA . VAL A 1 293 ? 3.021 5.260 4.843 1.00 94.19 293 VAL A CA 1
ATOM 2278 C C . VAL A 1 293 ? 3.797 6.456 5.367 1.00 94.19 293 VAL A C 1
ATOM 2280 O O . VAL A 1 293 ? 4.999 6.577 5.127 1.00 94.19 293 VAL A O 1
ATOM 2283 N N . VAL A 1 294 ? 3.119 7.323 6.106 1.00 92.69 294 VAL A N 1
ATOM 2284 C CA . VAL A 1 294 ? 3.692 8.521 6.707 1.00 92.69 294 VAL A CA 1
ATOM 2285 C C . VAL A 1 294 ? 4.083 8.193 8.143 1.00 92.69 294 VAL A C 1
ATOM 2287 O O . VAL A 1 294 ? 3.251 7.853 8.973 1.00 92.69 294 VAL A O 1
ATOM 2290 N N . SER A 1 295 ? 5.374 8.256 8.451 1.00 83.00 295 SER A N 1
ATOM 2291 C CA . SER A 1 295 ? 5.854 8.094 9.824 1.00 83.00 295 SER A CA 1
ATOM 2292 C C . SER A 1 295 ? 5.519 9.316 10.682 1.00 83.00 295 SER A C 1
ATOM 2294 O O . SER A 1 295 ? 5.296 10.412 10.171 1.00 83.00 295 SER A O 1
ATOM 2296 N N . GLN A 1 296 ? 5.544 9.145 12.008 1.00 81.25 296 GLN A N 1
ATOM 2297 C CA . GLN A 1 296 ? 5.342 10.243 12.960 1.00 81.25 296 GLN A CA 1
ATOM 2298 C C . GLN A 1 296 ? 6.311 11.412 12.734 1.00 81.25 296 GLN A C 1
ATOM 2300 O O . GLN A 1 296 ? 5.898 12.564 12.821 1.00 81.25 296 GLN A O 1
ATOM 2305 N N . ASN A 1 297 ? 7.562 11.094 12.390 1.00 84.38 297 ASN A N 1
ATOM 2306 C CA . ASN A 1 297 ? 8.524 12.025 11.811 1.00 84.38 297 ASN A CA 1
ATOM 2307 C C . ASN A 1 297 ? 8.598 11.718 10.310 1.00 84.38 297 ASN A C 1
ATOM 2309 O O . ASN A 1 297 ? 9.215 10.707 9.955 1.00 84.38 297 ASN A O 1
ATOM 2313 N N . PRO A 1 298 ? 7.916 12.487 9.442 1.00 88.12 298 PRO A N 1
ATOM 2314 C CA . PRO A 1 298 ? 7.862 12.188 8.018 1.00 88.12 298 PRO A CA 1
ATOM 2315 C C . PRO A 1 298 ? 9.252 12.254 7.385 1.00 88.12 298 PRO A C 1
ATOM 2317 O O . PRO A 1 298 ? 9.933 13.271 7.467 1.00 88.12 298 PRO A O 1
ATOM 2320 N N . ASP A 1 299 ? 9.649 11.166 6.734 1.00 91.69 299 ASP A N 1
ATOM 2321 C CA . ASP A 1 299 ? 10.807 11.127 5.845 1.00 91.69 299 ASP A CA 1
ATOM 2322 C C . ASP A 1 299 ? 10.295 11.346 4.416 1.00 91.69 299 ASP A C 1
ATOM 2324 O O . ASP A 1 299 ? 9.689 10.452 3.812 1.00 91.69 299 ASP A O 1
ATOM 2328 N N . ILE A 1 300 ? 10.470 12.567 3.907 1.00 95.19 300 ILE A N 1
ATOM 2329 C CA . ILE A 1 300 ? 9.932 12.982 2.608 1.00 95.19 300 ILE A CA 1
ATOM 2330 C C . ILE A 1 300 ? 10.532 12.135 1.486 1.00 95.19 300 ILE A C 1
ATOM 2332 O O . ILE A 1 300 ? 9.792 11.619 0.643 1.00 95.19 300 ILE A O 1
ATOM 2336 N N . LYS A 1 301 ? 11.849 11.903 1.512 1.00 93.94 301 LYS A N 1
ATOM 2337 C CA . LYS A 1 301 ? 12.542 11.057 0.536 1.00 93.94 301 LYS A CA 1
ATOM 2338 C C . LYS A 1 301 ? 11.968 9.638 0.498 1.00 93.94 301 LYS A C 1
ATOM 2340 O O . LYS A 1 301 ? 11.767 9.086 -0.592 1.00 93.94 301 LYS A O 1
ATOM 2345 N N . LYS A 1 302 ? 11.661 9.055 1.662 1.00 93.50 302 LYS A N 1
ATOM 2346 C CA . LYS A 1 302 ? 11.035 7.728 1.775 1.00 93.50 302 LYS A CA 1
ATOM 2347 C C . LYS A 1 302 ? 9.612 7.709 1.224 1.00 93.50 302 LYS A C 1
ATOM 2349 O O . LYS A 1 302 ? 9.278 6.782 0.487 1.00 93.50 302 LYS A O 1
ATOM 2354 N N . ILE A 1 303 ? 8.796 8.720 1.527 1.00 96.06 303 ILE A N 1
ATOM 2355 C CA . ILE A 1 303 ? 7.429 8.847 0.988 1.00 96.06 303 ILE A CA 1
ATOM 2356 C C . ILE A 1 303 ? 7.480 8.943 -0.543 1.00 96.06 303 ILE A C 1
ATOM 2358 O O . ILE A 1 303 ? 6.812 8.174 -1.233 1.00 96.06 303 ILE A O 1
ATOM 2362 N N . GLN A 1 304 ? 8.338 9.813 -1.081 1.00 96.62 304 GLN A N 1
ATOM 2363 C CA . GLN A 1 304 ? 8.576 9.942 -2.521 1.00 96.62 304 GLN A CA 1
ATOM 2364 C C . GLN A 1 304 ? 9.001 8.610 -3.153 1.00 96.62 304 GLN A C 1
ATOM 2366 O O . GLN A 1 304 ? 8.494 8.233 -4.206 1.00 96.62 304 GLN A O 1
ATOM 2371 N N . GLY A 1 305 ? 9.910 7.877 -2.500 1.00 93.56 305 GLY A N 1
ATOM 2372 C CA . GLY A 1 305 ? 10.376 6.569 -2.962 1.00 93.56 305 GLY A CA 1
ATOM 2373 C C . GLY A 1 305 ? 9.269 5.514 -2.991 1.00 93.56 305 GLY A C 1
ATOM 2374 O O . GLY A 1 305 ? 9.184 4.749 -3.947 1.00 93.56 305 GLY A O 1
ATOM 2375 N N . GLN A 1 306 ? 8.382 5.501 -1.990 1.00 94.00 306 GLN A N 1
ATOM 2376 C CA . GLN A 1 306 ? 7.215 4.617 -1.985 1.00 94.00 306 GLN A CA 1
ATOM 2377 C C . GLN A 1 306 ? 6.285 4.930 -3.160 1.00 94.00 306 GLN A C 1
ATOM 2379 O O . GLN A 1 306 ? 5.960 4.023 -3.920 1.00 94.00 306 GLN A O 1
ATOM 2384 N N . ILE A 1 307 ? 5.912 6.199 -3.359 1.00 94.69 307 ILE A N 1
ATOM 2385 C CA . ILE A 1 307 ? 5.032 6.609 -4.468 1.00 94.69 307 ILE A CA 1
ATOM 2386 C C . ILE A 1 307 ? 5.672 6.277 -5.823 1.00 94.69 307 ILE A C 1
ATOM 2388 O O . ILE A 1 307 ? 5.023 5.686 -6.682 1.00 94.69 307 ILE A O 1
ATOM 2392 N N . ALA A 1 308 ? 6.955 6.591 -6.007 1.00 92.69 308 ALA A N 1
ATOM 2393 C CA . ALA A 1 308 ? 7.681 6.270 -7.232 1.00 92.69 308 ALA A CA 1
ATOM 2394 C C . ALA A 1 308 ? 7.735 4.763 -7.496 1.00 92.69 308 ALA A C 1
ATOM 2396 O O . ALA A 1 308 ? 7.557 4.335 -8.634 1.00 92.69 308 ALA A O 1
ATOM 2397 N N . SER A 1 309 ? 7.914 3.951 -6.451 1.00 89.12 309 SER A N 1
ATOM 2398 C CA . SER A 1 309 ? 7.873 2.495 -6.567 1.00 89.12 309 SER A CA 1
ATOM 2399 C C . SER A 1 309 ? 6.513 2.000 -7.058 1.00 89.12 309 SER A C 1
ATOM 2401 O O . SER A 1 309 ? 6.493 1.137 -7.928 1.00 89.12 309 SER A O 1
ATOM 2403 N N . TRP A 1 310 ? 5.399 2.574 -6.583 1.00 88.12 310 TRP A N 1
ATOM 2404 C CA . TRP A 1 310 ? 4.055 2.253 -7.087 1.00 88.12 310 TRP A CA 1
ATOM 2405 C C . TRP A 1 310 ? 3.848 2.630 -8.554 1.00 88.12 310 TRP A C 1
ATOM 2407 O O . TRP A 1 310 ? 3.142 1.924 -9.262 1.00 88.12 310 TRP A O 1
ATOM 2417 N N . LEU A 1 311 ? 4.477 3.711 -9.016 1.00 86.81 311 LEU A N 1
ATOM 2418 C CA . LEU A 1 311 ? 4.407 4.173 -10.408 1.00 86.81 311 LEU A CA 1
ATOM 2419 C C . LEU A 1 311 ? 5.410 3.469 -11.337 1.00 86.81 311 LEU A C 1
ATOM 2421 O O . LEU A 1 311 ? 5.468 3.785 -12.524 1.00 86.81 311 LEU A O 1
ATOM 2425 N N . GLY A 1 312 ? 6.265 2.585 -10.808 1.00 85.06 312 GLY A N 1
ATOM 2426 C CA . GLY A 1 312 ? 7.388 2.020 -11.564 1.00 85.06 312 GLY A CA 1
ATOM 2427 C C . GLY A 1 312 ? 8.420 3.075 -11.990 1.00 85.06 312 GLY A C 1
ATOM 2428 O O . GLY A 1 312 ? 9.150 2.880 -12.958 1.00 85.06 312 GLY A O 1
ATOM 2429 N N . PHE A 1 313 ? 8.485 4.213 -11.292 1.00 88.00 313 PHE A N 1
ATOM 2430 C CA . PHE A 1 313 ? 9.323 5.355 -11.649 1.00 88.00 313 PHE A CA 1
ATOM 2431 C C . PHE A 1 313 ? 10.747 5.214 -11.092 1.00 88.00 313 PHE A C 1
ATOM 2433 O O . PHE A 1 313 ? 11.128 5.832 -10.097 1.00 88.00 313 PHE A O 1
ATOM 2440 N N . THR A 1 314 ? 11.550 4.368 -11.740 1.00 81.62 314 THR A N 1
ATOM 2441 C CA . THR A 1 314 ? 12.905 4.005 -11.286 1.00 81.62 314 THR A CA 1
ATOM 2442 C C . THR A 1 314 ? 13.926 5.138 -11.377 1.00 81.62 314 THR A C 1
ATOM 2444 O O . THR A 1 314 ? 14.914 5.118 -10.646 1.00 81.62 314 THR A O 1
ATOM 2447 N N . GLU A 1 315 ? 13.703 6.138 -12.233 1.00 81.06 315 GLU A N 1
ATOM 2448 C CA . GLU A 1 315 ? 14.611 7.285 -12.413 1.00 81.06 315 GLU A CA 1
ATOM 2449 C C . GLU A 1 315 ? 14.801 8.091 -11.124 1.00 81.06 315 GLU A C 1
ATOM 2451 O O . GLU A 1 315 ? 15.873 8.654 -10.889 1.00 81.06 315 GLU A O 1
ATOM 2456 N N . LEU A 1 316 ? 13.792 8.083 -10.247 1.00 86.44 316 LEU A N 1
ATOM 2457 C CA . LEU A 1 316 ? 13.850 8.770 -8.966 1.00 86.44 316 LEU A CA 1
ATOM 2458 C C . LEU A 1 316 ? 14.914 8.172 -8.031 1.00 86.44 316 LEU A C 1
ATOM 2460 O O . LEU A 1 316 ? 15.424 8.874 -7.165 1.00 86.44 316 LEU A O 1
ATOM 2464 N N . ASN A 1 317 ? 15.287 6.898 -8.189 1.00 79.19 317 ASN A N 1
ATOM 2465 C CA . ASN A 1 317 ? 16.247 6.229 -7.300 1.00 79.19 317 ASN A CA 1
ATOM 2466 C C . ASN A 1 317 ? 17.663 6.814 -7.389 1.00 79.19 317 ASN A C 1
ATOM 2468 O O . ASN A 1 317 ? 18.413 6.733 -6.423 1.00 79.19 317 ASN A O 1
ATOM 2472 N N . ASN A 1 318 ? 18.006 7.445 -8.514 1.00 81.50 318 ASN A N 1
ATOM 2473 C CA . ASN A 1 318 ? 19.326 8.037 -8.743 1.00 81.50 318 ASN A CA 1
ATOM 2474 C C . ASN A 1 318 ? 19.429 9.483 -8.231 1.00 81.50 318 ASN A C 1
ATOM 2476 O O . ASN A 1 318 ? 20.449 10.142 -8.434 1.00 81.50 318 ASN A O 1
ATOM 2480 N N . LYS A 1 319 ? 18.357 10.009 -7.629 1.00 84.56 319 LYS A N 1
ATOM 2481 C CA . LYS A 1 319 ? 18.253 11.401 -7.191 1.00 84.56 319 LYS A CA 1
ATOM 2482 C C . LYS A 1 319 ? 18.248 11.481 -5.675 1.00 84.56 319 LYS A C 1
ATOM 2484 O O . LYS A 1 319 ? 17.376 10.914 -5.015 1.00 84.56 319 LYS A O 1
ATOM 2489 N N . GLU A 1 320 ? 19.200 12.236 -5.141 1.00 85.56 320 GLU A N 1
ATOM 2490 C CA . GLU A 1 320 ? 19.366 12.445 -3.701 1.00 85.56 320 GLU A CA 1
ATOM 2491 C C . GLU A 1 320 ? 18.623 13.687 -3.192 1.00 85.56 320 GLU A C 1
ATOM 2493 O O . GLU A 1 320 ? 18.153 13.694 -2.058 1.00 85.56 320 GLU A O 1
ATOM 2498 N N . ASN A 1 321 ? 18.471 14.719 -4.028 1.00 92.69 321 ASN A N 1
ATOM 2499 C CA . ASN A 1 321 ? 17.861 15.988 -3.638 1.00 92.69 321 ASN A CA 1
ATOM 2500 C C . ASN A 1 321 ? 16.325 15.892 -3.573 1.00 92.69 321 ASN A C 1
ATOM 2502 O O . ASN A 1 321 ? 15.676 15.606 -4.576 1.00 92.69 321 ASN A O 1
ATOM 2506 N N . GLU A 1 322 ? 15.736 16.177 -2.410 1.00 92.19 322 GLU A N 1
ATOM 2507 C CA . GLU A 1 322 ? 14.286 16.066 -2.181 1.00 92.19 322 GLU A CA 1
ATOM 2508 C C . GLU A 1 322 ? 13.436 16.990 -3.066 1.00 92.19 322 GLU A C 1
ATOM 2510 O O . GLU A 1 322 ? 12.360 16.581 -3.495 1.00 92.19 322 GLU A O 1
ATOM 2515 N N . ILE A 1 323 ? 13.918 18.194 -3.389 1.00 94.06 323 ILE A N 1
ATOM 2516 C CA . ILE A 1 323 ? 13.198 19.176 -4.220 1.00 94.06 323 ILE A CA 1
ATOM 2517 C C . ILE A 1 323 ? 13.180 18.727 -5.685 1.00 94.06 323 ILE A C 1
ATOM 2519 O O . ILE A 1 323 ? 12.144 18.781 -6.353 1.00 94.06 323 ILE A O 1
ATOM 2523 N N . GLU A 1 324 ? 14.322 18.249 -6.189 1.00 94.44 324 GLU A N 1
ATOM 2524 C CA . GLU A 1 324 ? 14.411 17.669 -7.534 1.00 94.44 324 GLU A CA 1
ATOM 2525 C C . GLU A 1 324 ? 13.479 16.457 -7.644 1.00 94.44 324 GLU A C 1
ATOM 2527 O O . GLU A 1 324 ? 12.690 16.353 -8.585 1.00 94.44 324 GLU A O 1
ATOM 2532 N N . ARG A 1 325 ? 13.498 15.587 -6.626 1.00 96.06 325 ARG A N 1
ATOM 2533 C CA . ARG A 1 325 ? 12.614 14.423 -6.552 1.00 96.06 325 ARG A CA 1
ATOM 2534 C C . ARG A 1 325 ? 11.138 14.815 -6.538 1.00 96.06 325 ARG A C 1
ATOM 2536 O O . ARG A 1 325 ? 10.363 14.220 -7.280 1.00 96.06 325 ARG A O 1
ATOM 2543 N N . ALA A 1 326 ? 10.753 15.816 -5.747 1.00 96.81 326 ALA A N 1
ATOM 2544 C CA . ALA A 1 326 ? 9.380 16.314 -5.686 1.00 96.81 326 ALA A CA 1
ATOM 2545 C C . ALA A 1 326 ? 8.913 16.843 -7.050 1.00 96.81 326 ALA A C 1
ATOM 2547 O O . ALA A 1 326 ? 7.813 16.531 -7.500 1.00 96.81 326 ALA A O 1
ATOM 2548 N N . THR A 1 327 ? 9.777 17.587 -7.746 1.00 95.81 327 THR A N 1
ATOM 2549 C CA . THR A 1 327 ? 9.480 18.143 -9.075 1.00 95.81 327 THR A CA 1
ATOM 2550 C C . THR A 1 327 ? 9.261 17.034 -10.104 1.00 95.81 327 THR A C 1
ATOM 2552 O O . THR A 1 327 ? 8.264 17.044 -10.828 1.00 95.81 327 THR A O 1
ATOM 2555 N N . MET A 1 328 ? 10.157 16.043 -10.139 1.00 95.62 328 MET A N 1
ATOM 2556 C CA . MET A 1 328 ? 10.045 14.889 -11.037 1.00 95.62 328 MET A CA 1
ATOM 2557 C C . MET A 1 328 ? 8.813 14.035 -10.721 1.00 95.62 328 MET A C 1
ATOM 2559 O O . MET A 1 328 ? 8.102 13.615 -11.632 1.00 95.62 328 MET A O 1
ATOM 2563 N N . LEU A 1 329 ? 8.535 13.799 -9.436 1.00 96.31 329 LEU A N 1
ATOM 2564 C CA . LEU A 1 329 ? 7.374 13.026 -9.008 1.00 96.31 329 LEU A CA 1
ATOM 2565 C C . LEU A 1 329 ? 6.064 13.738 -9.361 1.00 96.31 329 LEU A C 1
ATOM 2567 O O . LEU A 1 329 ? 5.142 13.097 -9.855 1.00 96.31 329 LEU A O 1
ATOM 2571 N N . CYS A 1 330 ? 6.005 15.058 -9.183 1.00 96.69 330 CYS A N 1
ATOM 2572 C CA . CYS A 1 330 ? 4.849 15.871 -9.552 1.00 96.69 330 CYS A CA 1
ATOM 2573 C C . CYS A 1 330 ? 4.567 15.798 -11.055 1.00 96.69 330 CYS A C 1
ATOM 2575 O O . CYS A 1 330 ? 3.424 15.567 -11.447 1.00 96.69 330 CYS A O 1
ATOM 2577 N N . ALA A 1 331 ? 5.602 15.921 -11.894 1.00 94.94 331 ALA A N 1
ATOM 2578 C CA . ALA A 1 331 ? 5.466 15.745 -13.339 1.00 94.94 331 ALA A CA 1
ATOM 2579 C C . ALA A 1 331 ? 4.928 14.346 -13.679 1.00 94.94 331 ALA A C 1
ATOM 2581 O O . ALA A 1 331 ? 3.932 14.227 -14.387 1.00 94.94 331 ALA A O 1
ATOM 2582 N N . LYS A 1 332 ? 5.509 13.298 -13.081 1.00 93.88 332 LYS A N 1
ATOM 2583 C CA . LYS A 1 332 ? 5.090 11.915 -13.324 1.00 93.88 332 LYS A CA 1
ATOM 2584 C C . LYS A 1 332 ? 3.651 11.631 -12.886 1.00 93.88 332 LYS A C 1
ATOM 2586 O O . LYS A 1 332 ? 2.941 10.899 -13.566 1.00 93.88 332 LYS A O 1
ATOM 2591 N N . LEU A 1 333 ? 3.212 12.197 -11.761 1.00 94.81 333 LEU A N 1
ATOM 2592 C CA . LEU A 1 333 ? 1.831 12.079 -11.285 1.00 94.81 333 LEU A CA 1
ATOM 2593 C C . LEU A 1 333 ? 0.849 12.807 -12.215 1.00 94.81 333 LEU A C 1
ATOM 2595 O O . LEU A 1 333 ? -0.249 12.306 -12.423 1.00 94.81 333 LEU A O 1
ATOM 2599 N N . LYS A 1 334 ? 1.243 13.951 -12.793 1.00 95.00 334 LYS A N 1
ATOM 2600 C CA . LYS A 1 334 ? 0.425 14.717 -13.752 1.00 95.00 334 LYS A CA 1
ATOM 2601 C C . LYS A 1 334 ? 0.276 14.028 -15.118 1.00 95.00 334 LYS A C 1
ATOM 2603 O O . LYS A 1 334 ? -0.683 14.331 -15.825 1.00 95.00 334 LYS A O 1
ATOM 2608 N N . ASP A 1 335 ? 1.171 13.104 -15.479 1.00 93.12 335 ASP A N 1
ATOM 2609 C CA . ASP A 1 335 ? 1.037 12.284 -16.696 1.00 93.12 335 ASP A CA 1
ATOM 2610 C C . ASP A 1 335 ? -0.137 11.292 -16.611 1.00 93.12 335 ASP A C 1
ATOM 2612 O O . ASP A 1 335 ? -0.676 10.860 -17.633 1.00 93.12 335 ASP A O 1
ATOM 2616 N N . VAL A 1 336 ? -0.546 10.921 -15.394 1.00 92.44 336 VAL A N 1
ATOM 2617 C CA . VAL A 1 336 ? -1.679 10.025 -15.152 1.00 92.44 336 VAL A CA 1
ATOM 2618 C C . VAL A 1 336 ? -2.963 10.849 -15.133 1.00 92.44 336 VAL A C 1
ATOM 2620 O O . VAL A 1 336 ? -3.098 11.786 -14.359 1.00 92.44 336 VAL A O 1
ATOM 2623 N N . LYS A 1 337 ? -3.953 10.517 -15.969 1.00 93.06 337 LYS A N 1
ATOM 2624 C CA . LYS A 1 337 ? -5.158 11.354 -16.112 1.00 93.06 337 LYS A CA 1
ATOM 2625 C C . LYS A 1 337 ? -6.052 11.333 -14.867 1.00 93.06 337 LYS A C 1
ATOM 2627 O O . LYS A 1 337 ? -6.596 12.378 -14.502 1.00 93.06 337 LYS A O 1
ATOM 2632 N N . LYS A 1 338 ? -6.245 10.173 -14.241 1.00 94.56 338 LYS A N 1
ATOM 2633 C CA . LYS A 1 338 ? -6.952 10.009 -12.965 1.00 94.56 338 LYS A CA 1
ATOM 2634 C C . LYS A 1 338 ? -6.108 9.173 -12.019 1.00 94.56 338 LYS A C 1
ATOM 2636 O O . LYS A 1 338 ? -5.877 7.998 -12.288 1.00 94.56 338 LYS A O 1
ATOM 2641 N N . ILE A 1 339 ? -5.711 9.744 -10.889 1.00 95.12 339 ILE A N 1
ATOM 2642 C CA . ILE A 1 339 ? -4.853 9.066 -9.918 1.00 95.12 339 ILE A CA 1
ATOM 2643 C C . ILE A 1 339 ? -5.402 9.180 -8.501 1.00 95.12 339 ILE A C 1
ATOM 2645 O O . ILE A 1 339 ? -5.853 10.241 -8.067 1.00 95.12 339 ILE A O 1
ATOM 2649 N N . LEU A 1 340 ? -5.341 8.067 -7.771 1.00 97.00 340 LEU A N 1
ATOM 2650 C CA . LEU A 1 340 ? -5.634 8.016 -6.345 1.00 97.00 340 LEU A CA 1
ATOM 2651 C C . LEU A 1 340 ? -4.332 7.911 -5.546 1.00 97.00 340 LEU A C 1
ATOM 2653 O O . LEU A 1 340 ? -3.602 6.929 -5.663 1.00 97.00 340 LEU A O 1
ATOM 2657 N N . VAL A 1 341 ? -4.073 8.900 -4.695 1.00 97.19 341 VAL A N 1
ATOM 2658 C CA . VAL A 1 341 ? -2.931 8.945 -3.778 1.00 97.19 341 VAL A CA 1
ATOM 2659 C C . VAL A 1 341 ? -3.412 8.678 -2.354 1.00 97.19 341 VAL A C 1
ATOM 2661 O O . VAL A 1 341 ? -4.208 9.436 -1.802 1.00 97.19 341 VAL A O 1
ATOM 2664 N N . ILE A 1 342 ? -2.923 7.603 -1.737 1.00 98.06 342 ILE A N 1
ATOM 2665 C CA . ILE A 1 342 ? -3.257 7.226 -0.359 1.00 98.06 342 ILE A CA 1
ATOM 2666 C C . ILE A 1 342 ? -2.056 7.492 0.546 1.00 98.06 342 ILE A C 1
ATOM 2668 O O . ILE A 1 342 ? -0.987 6.919 0.350 1.00 98.06 342 ILE A O 1
ATOM 2672 N N . LEU A 1 343 ? -2.242 8.325 1.567 1.00 97.62 343 LEU A N 1
ATOM 2673 C CA . LEU A 1 343 ? -1.244 8.603 2.600 1.00 97.62 343 LEU A CA 1
ATOM 2674 C C . LEU A 1 343 ? -1.720 8.007 3.928 1.00 97.62 343 LEU A C 1
ATOM 2676 O O . LEU A 1 343 ? -2.629 8.523 4.579 1.00 97.62 343 LEU A O 1
ATOM 2680 N N . ASP A 1 344 ? -1.137 6.879 4.310 1.00 96.81 344 ASP A N 1
ATOM 2681 C CA . ASP A 1 344 ? -1.534 6.121 5.493 1.00 96.81 344 ASP A CA 1
ATOM 2682 C C . ASP A 1 344 ? -0.770 6.576 6.744 1.00 96.81 344 ASP A C 1
ATOM 2684 O O . ASP A 1 344 ? 0.432 6.815 6.690 1.00 96.81 344 ASP A O 1
ATOM 2688 N N . ASP A 1 345 ? -1.478 6.650 7.870 1.00 93.44 345 ASP A N 1
ATOM 2689 C CA . ASP A 1 345 ? -0.985 6.984 9.212 1.00 93.44 345 ASP A CA 1
ATOM 2690 C C . ASP A 1 345 ? -0.368 8.388 9.349 1.00 93.44 345 ASP A C 1
ATOM 2692 O O . ASP A 1 345 ? 0.659 8.576 9.977 1.00 93.44 345 ASP A O 1
ATOM 2696 N N . VAL A 1 346 ? -1.014 9.423 8.809 1.00 94.62 346 VAL A N 1
ATOM 2697 C CA . VAL A 1 346 ? -0.542 10.815 8.908 1.00 94.62 346 VAL A CA 1
ATOM 2698 C C . VAL A 1 346 ? -0.695 11.366 10.337 1.00 94.62 346 VAL A C 1
ATOM 2700 O O . VAL A 1 346 ? -1.803 11.430 10.879 1.00 94.62 346 VAL A O 1
ATOM 2703 N N . TRP A 1 347 ? 0.402 11.829 10.947 1.00 90.81 347 TRP A N 1
ATOM 2704 C CA . TRP A 1 347 ? 0.432 12.309 12.344 1.00 90.81 347 TRP A CA 1
ATOM 2705 C C . TRP A 1 347 ? 0.281 13.829 12.512 1.00 90.81 347 TRP A C 1
ATOM 2707 O O . TRP A 1 347 ? -0.219 14.289 13.545 1.00 90.81 347 TRP A O 1
ATOM 2717 N N . ALA A 1 348 ? 0.702 14.601 11.512 1.00 89.88 348 ALA A N 1
ATOM 2718 C CA . ALA A 1 348 ? 0.688 16.064 11.487 1.00 89.88 348 ALA A CA 1
ATOM 2719 C C . ALA A 1 348 ? 0.492 16.569 10.048 1.00 89.88 348 ALA A C 1
ATOM 2721 O O . ALA A 1 348 ? 0.502 15.773 9.111 1.00 89.88 348 ALA A O 1
ATOM 2722 N N . LYS A 1 349 ? 0.309 17.885 9.863 1.00 91.44 349 LYS A N 1
ATOM 2723 C CA . LYS A 1 349 ? 0.179 18.482 8.525 1.00 91.44 349 LYS A CA 1
ATOM 2724 C C . LYS A 1 349 ? 1.403 18.116 7.674 1.00 91.44 349 LYS A C 1
ATOM 2726 O O . LYS A 1 349 ? 2.521 18.480 8.026 1.00 91.44 349 LYS A O 1
ATOM 2731 N N . LEU A 1 350 ? 1.168 17.433 6.557 1.00 93.62 350 LEU A N 1
ATOM 2732 C CA . LEU A 1 350 ? 2.180 17.126 5.551 1.00 93.62 350 LEU A CA 1
ATOM 2733 C C . LEU A 1 350 ? 2.051 18.122 4.399 1.00 93.62 350 LEU A C 1
ATOM 2735 O O . LEU A 1 350 ? 0.953 18.318 3.879 1.00 93.62 350 LEU A O 1
ATOM 2739 N N . ASN A 1 351 ? 3.156 18.743 3.996 1.00 92.88 351 ASN A N 1
ATOM 2740 C CA . ASN A 1 351 ? 3.166 19.602 2.821 1.00 92.88 351 ASN A CA 1
ATOM 2741 C C . ASN A 1 351 ? 3.218 18.736 1.554 1.00 92.88 351 ASN A C 1
ATOM 2743 O O . ASN A 1 351 ? 4.225 18.092 1.267 1.00 92.88 351 ASN A O 1
ATOM 2747 N N . LEU A 1 352 ? 2.116 18.709 0.805 1.00 94.94 352 LEU A N 1
ATOM 2748 C CA . LEU A 1 352 ? 1.995 17.901 -0.409 1.00 94.94 352 LEU A CA 1
ATOM 2749 C C . LEU A 1 352 ? 2.964 18.353 -1.509 1.00 94.94 352 LEU A C 1
ATOM 2751 O O . LEU A 1 352 ? 3.458 17.509 -2.255 1.00 94.94 352 LEU A O 1
ATOM 2755 N N . ALA A 1 353 ? 3.285 19.650 -1.573 1.00 93.94 353 ALA A N 1
ATOM 2756 C CA . ALA A 1 353 ? 4.229 20.187 -2.550 1.00 93.94 353 ALA A CA 1
ATOM 2757 C C . ALA A 1 353 ? 5.659 19.685 -2.300 1.00 93.94 353 ALA A C 1
ATOM 2759 O O . ALA A 1 353 ? 6.332 19.299 -3.252 1.00 93.94 353 ALA A O 1
ATOM 2760 N N . ASP A 1 354 ? 6.086 19.598 -1.034 1.00 95.06 354 ASP A N 1
ATOM 2761 C CA . ASP A 1 354 ? 7.415 19.081 -0.663 1.00 95.06 354 ASP A CA 1
ATOM 2762 C C . ASP A 1 354 ? 7.553 17.590 -1.010 1.00 95.06 354 ASP A C 1
ATOM 2764 O O . ASP A 1 354 ? 8.624 17.114 -1.382 1.00 95.06 354 ASP A O 1
ATOM 2768 N N . VAL A 1 355 ? 6.450 16.838 -0.944 1.00 96.81 355 VAL A N 1
ATOM 2769 C CA . VAL A 1 355 ? 6.415 15.449 -1.423 1.00 96.81 355 VAL A CA 1
ATOM 2770 C C . VAL A 1 355 ? 6.404 15.394 -2.953 1.00 96.81 355 VAL A C 1
ATOM 2772 O O . VAL A 1 355 ? 6.935 14.449 -3.524 1.00 96.81 355 VAL A O 1
ATOM 2775 N N . GLY A 1 356 ? 5.839 16.394 -3.628 1.00 96.44 356 GLY A N 1
ATOM 2776 C CA . GLY A 1 356 ? 5.628 16.392 -5.076 1.00 96.44 356 GLY A CA 1
ATOM 2777 C C . GLY A 1 356 ? 4.267 15.839 -5.493 1.00 96.44 356 GLY A C 1
ATOM 2778 O O . GLY A 1 356 ? 4.127 15.348 -6.606 1.00 96.44 356 GLY A O 1
ATOM 2779 N N . ILE A 1 357 ? 3.264 15.876 -4.614 1.00 96.75 357 ILE A N 1
ATOM 2780 C CA . ILE A 1 357 ? 1.894 15.459 -4.933 1.00 96.75 357 ILE A CA 1
ATOM 2781 C C . ILE A 1 357 ? 1.127 16.679 -5.463 1.00 96.75 357 ILE A C 1
ATOM 2783 O O . ILE A 1 357 ? 0.981 17.655 -4.725 1.00 96.75 357 ILE A O 1
ATOM 2787 N N . PRO A 1 358 ? 0.612 16.653 -6.706 1.00 92.88 358 PRO A N 1
ATOM 2788 C CA . PRO A 1 358 ? -0.196 17.746 -7.232 1.00 92.88 358 PRO A CA 1
ATOM 2789 C C . PRO A 1 358 ? -1.580 17.769 -6.573 1.00 92.88 358 PRO A C 1
ATOM 2791 O O . PRO A 1 358 ? -2.148 16.720 -6.259 1.00 92.88 358 PRO A O 1
ATOM 2794 N N . PHE A 1 359 ? -2.145 18.961 -6.384 1.00 84.75 359 PHE A N 1
ATOM 2795 C CA . PHE A 1 359 ? -3.446 19.137 -5.739 1.00 84.75 359 PHE A CA 1
ATOM 2796 C C . PHE A 1 359 ? -4.244 20.317 -6.304 1.00 84.75 359 PHE A C 1
ATOM 2798 O O . PHE A 1 359 ? -3.696 21.234 -6.906 1.00 84.75 359 PHE A O 1
ATOM 2805 N N . GLY A 1 360 ? -5.562 20.304 -6.104 1.00 80.12 360 GLY A N 1
ATOM 2806 C CA . GLY A 1 360 ? -6.466 21.335 -6.612 1.00 80.12 360 GLY A CA 1
ATOM 2807 C C . GLY A 1 360 ? -6.418 21.459 -8.139 1.00 80.12 360 GLY A C 1
ATOM 2808 O O . GLY A 1 360 ? -6.471 20.463 -8.862 1.00 80.12 360 GLY A O 1
ATOM 2809 N N . ASN A 1 361 ? -6.295 22.694 -8.628 1.00 83.12 361 ASN A N 1
ATOM 2810 C CA . ASN A 1 361 ? -6.296 23.000 -10.063 1.00 83.12 361 ASN A CA 1
ATOM 2811 C C . ASN A 1 361 ? -5.043 22.506 -10.800 1.00 83.12 361 ASN A C 1
ATOM 2813 O O . ASN A 1 361 ? -5.076 22.381 -12.022 1.00 83.12 361 ASN A O 1
ATOM 2817 N N . ASP A 1 362 ? -3.965 22.186 -10.078 1.00 86.06 362 ASP A N 1
ATOM 2818 C CA . ASP A 1 362 ? -2.744 21.643 -10.675 1.00 86.06 362 ASP A CA 1
ATOM 2819 C C . ASP A 1 362 ? -2.961 20.268 -11.307 1.00 86.06 362 ASP A C 1
ATOM 2821 O O . ASP A 1 362 ? -2.237 19.902 -12.235 1.00 86.06 362 ASP A O 1
ATOM 2825 N N . HIS A 1 363 ? -3.927 19.500 -10.793 1.00 91.38 363 HIS A N 1
ATOM 2826 C CA . HIS A 1 363 ? -4.334 18.224 -11.362 1.00 91.38 363 HIS A CA 1
ATOM 2827 C C . HIS A 1 363 ? -5.758 17.838 -10.904 1.00 91.38 363 HIS A C 1
ATOM 2829 O O . HIS A 1 363 ? -5.919 17.164 -9.885 1.00 91.38 363 HIS A O 1
ATOM 2835 N N . PRO A 1 364 ? -6.806 18.182 -11.682 1.00 87.75 364 PRO A N 1
ATOM 2836 C CA . PRO A 1 364 ? -8.201 17.897 -11.320 1.00 87.75 364 PRO A CA 1
ATOM 2837 C C . PRO A 1 364 ? -8.531 16.404 -11.162 1.00 87.75 364 PRO A C 1
ATOM 2839 O O . PRO A 1 364 ? -9.479 16.043 -10.469 1.00 87.75 364 PRO A O 1
ATOM 2842 N N . GLY A 1 365 ? -7.751 15.532 -11.811 1.00 91.00 365 GLY A N 1
ATOM 2843 C CA . GLY A 1 365 ? -7.875 14.076 -11.724 1.00 91.00 365 GLY A CA 1
ATOM 2844 C C . GLY A 1 365 ? -7.150 13.440 -10.534 1.00 91.00 365 GLY A C 1
ATOM 2845 O O . GLY A 1 365 ? -7.281 12.231 -10.342 1.00 91.00 365 GLY A O 1
ATOM 2846 N N . CYS A 1 366 ? -6.410 14.219 -9.738 1.00 93.94 366 CYS A N 1
ATOM 2847 C CA . CYS A 1 366 ? -5.755 13.742 -8.525 1.00 93.94 366 CYS A CA 1
ATOM 2848 C C . CYS A 1 366 ? -6.739 13.742 -7.353 1.00 93.94 366 CYS A C 1
ATOM 2850 O O . CYS A 1 366 ? -7.330 14.775 -7.010 1.00 93.94 366 CYS A O 1
ATOM 2852 N N . LYS A 1 367 ? -6.891 12.582 -6.710 1.00 94.81 367 LYS A N 1
ATOM 2853 C CA . LYS A 1 367 ? -7.615 12.442 -5.446 1.00 94.81 367 LYS A CA 1
ATOM 2854 C C . LYS A 1 367 ? -6.697 11.941 -4.353 1.00 94.81 367 LYS A C 1
ATOM 2856 O O . LYS A 1 367 ? -5.904 11.029 -4.566 1.00 94.81 367 LYS A O 1
ATOM 2861 N N . ILE A 1 368 ? -6.850 12.510 -3.166 1.00 95.88 368 ILE A N 1
ATOM 2862 C CA . ILE A 1 368 ? -6.032 12.204 -2.001 1.00 95.88 368 ILE A CA 1
ATOM 2863 C C . ILE A 1 368 ? -6.913 11.623 -0.904 1.00 95.88 368 ILE A C 1
ATOM 2865 O O . ILE A 1 368 ? -7.909 12.223 -0.495 1.00 95.88 368 ILE A O 1
ATOM 2869 N N . VAL A 1 369 ? -6.516 10.459 -0.399 1.00 97.44 369 VAL A N 1
ATOM 2870 C CA . VAL A 1 369 ? -7.076 9.863 0.812 1.00 97.44 369 VAL A CA 1
ATOM 2871 C C . VAL A 1 369 ? -5.991 9.843 1.869 1.00 97.44 369 VAL A C 1
ATOM 2873 O O . VAL A 1 369 ? -4.903 9.328 1.624 1.00 97.44 369 VAL A O 1
ATOM 2876 N N . ILE A 1 370 ? -6.291 10.346 3.061 1.00 97.44 370 ILE A N 1
ATOM 2877 C CA . ILE A 1 370 ? -5.401 10.188 4.210 1.00 97.44 370 ILE A CA 1
ATOM 2878 C C . ILE A 1 370 ? -6.053 9.335 5.290 1.00 97.44 370 ILE A C 1
ATOM 2880 O O . ILE A 1 370 ? -7.270 9.398 5.490 1.00 97.44 370 ILE A O 1
ATOM 2884 N N . THR A 1 371 ? -5.248 8.579 6.033 1.00 97.00 371 THR A N 1
ATOM 2885 C CA . THR A 1 371 ? -5.676 8.025 7.322 1.00 97.00 371 THR A CA 1
ATOM 2886 C C . THR A 1 371 ? -4.922 8.699 8.457 1.00 97.00 371 THR A C 1
ATOM 2888 O O . THR A 1 371 ? -3.751 9.040 8.331 1.00 97.00 371 THR A O 1
ATOM 2891 N N . THR A 1 372 ? -5.590 8.921 9.584 1.00 94.38 372 THR A N 1
ATOM 2892 C CA . THR A 1 372 ? -4.964 9.534 10.760 1.00 94.38 372 THR A CA 1
ATOM 2893 C C . THR A 1 372 ? -5.663 9.111 12.043 1.00 94.38 372 THR A C 1
ATOM 2895 O O . THR A 1 372 ? -6.798 8.632 12.047 1.00 94.38 372 THR A O 1
ATOM 2898 N N . ARG A 1 373 ? -4.993 9.287 13.179 1.00 91.94 373 ARG A N 1
ATOM 2899 C CA . ARG A 1 373 ? -5.622 9.157 14.498 1.00 91.94 373 ARG A CA 1
ATOM 2900 C C . ARG A 1 373 ? -6.297 10.443 14.964 1.00 91.94 373 ARG A C 1
ATOM 2902 O O . ARG A 1 373 ? -7.091 10.404 15.895 1.00 91.94 373 ARG A O 1
ATOM 2909 N N . ARG A 1 374 ? -5.977 11.577 14.336 1.00 88.25 374 ARG A N 1
ATOM 2910 C CA . ARG A 1 374 ? -6.339 12.915 14.810 1.00 88.25 374 ARG A CA 1
ATOM 2911 C C . ARG A 1 374 ? -7.210 13.612 13.776 1.00 88.25 374 ARG A C 1
ATOM 2913 O O . ARG A 1 374 ? -6.725 13.979 12.713 1.00 88.25 374 ARG A O 1
ATOM 2920 N N . GLU A 1 375 ? -8.474 13.866 14.107 1.00 92.44 375 GLU A N 1
ATOM 2921 C CA . GLU A 1 375 ? -9.396 14.582 13.209 1.00 92.44 375 GLU A CA 1
ATOM 2922 C C . GLU A 1 375 ? -8.838 15.943 12.760 1.00 92.44 375 GLU A C 1
ATOM 2924 O O . GLU A 1 375 ? -9.003 16.341 11.608 1.00 92.44 375 GLU A O 1
ATOM 2929 N N . GLN A 1 376 ? -8.119 16.636 13.650 1.00 91.44 376 GLN A N 1
ATOM 2930 C CA . GLN A 1 376 ? -7.512 17.927 13.331 1.00 91.44 376 GLN A CA 1
ATOM 2931 C C . GLN A 1 376 ? -6.556 17.861 12.138 1.00 91.44 376 GLN A C 1
ATOM 2933 O O . GLN A 1 376 ? -6.524 18.799 11.356 1.00 91.44 376 GLN A O 1
ATOM 2938 N N . VAL A 1 377 ? -5.847 16.748 11.929 1.00 92.88 377 VAL A N 1
ATOM 2939 C CA . VAL A 1 377 ? -4.971 16.585 10.758 1.00 92.88 377 VAL A CA 1
ATOM 2940 C C . VAL A 1 377 ? -5.793 16.592 9.466 1.00 92.88 377 VAL A C 1
ATOM 2942 O O . VAL A 1 377 ? -5.431 17.297 8.525 1.00 92.88 377 VAL A O 1
ATOM 2945 N N . CYS A 1 378 ? -6.942 15.901 9.445 1.00 94.12 378 CYS A N 1
ATOM 2946 C CA . CYS A 1 378 ? -7.874 15.939 8.313 1.00 94.12 378 CYS A CA 1
ATOM 2947 C C . CYS A 1 378 ? -8.371 17.358 8.036 1.00 94.12 378 CYS A C 1
ATOM 2949 O O . CYS A 1 378 ? -8.406 17.768 6.881 1.00 94.12 378 CYS A O 1
ATOM 2951 N N . ARG A 1 379 ? -8.744 18.109 9.080 1.00 91.75 379 ARG A N 1
ATOM 2952 C CA . ARG A 1 379 ? -9.235 19.487 8.934 1.00 91.75 379 ARG A CA 1
ATOM 2953 C C . ARG A 1 379 ? -8.133 20.421 8.434 1.00 91.75 379 ARG A C 1
ATOM 2955 O O . ARG A 1 379 ? -8.338 21.151 7.475 1.00 91.75 379 ARG A O 1
ATOM 2962 N N . THR A 1 380 ? -6.945 20.365 9.032 1.00 92.19 380 THR A N 1
ATOM 2963 C CA . THR A 1 380 ? -5.820 21.232 8.663 1.00 92.19 380 THR A CA 1
ATOM 2964 C C . THR A 1 380 ? -5.360 21.013 7.225 1.00 92.19 380 THR A C 1
ATOM 2966 O O . THR A 1 380 ? -5.123 21.992 6.526 1.00 92.19 380 THR A O 1
ATOM 2969 N N . MET A 1 381 ? -5.237 19.760 6.775 1.00 91.94 381 MET A N 1
ATOM 2970 C CA . MET A 1 381 ? -4.870 19.463 5.384 1.00 91.94 381 MET A CA 1
ATOM 2971 C C . MET A 1 381 ? -6.041 19.674 4.419 1.00 91.94 381 MET A C 1
ATOM 2973 O O . MET A 1 381 ? -5.843 20.075 3.278 1.00 91.94 381 MET A O 1
ATOM 2977 N N . GLY A 1 382 ? -7.269 19.435 4.879 1.00 87.50 382 GLY A N 1
ATOM 2978 C CA . GLY A 1 382 ? -8.470 19.590 4.072 1.00 87.50 382 GLY A CA 1
ATOM 2979 C C . GLY A 1 382 ? -8.846 21.043 3.774 1.00 87.50 382 GLY A C 1
ATOM 2980 O O . GLY A 1 382 ? -9.419 21.305 2.726 1.00 87.50 382 GLY A O 1
ATOM 2981 N N . ASN A 1 383 ? -8.492 21.999 4.636 1.00 83.56 383 ASN A N 1
ATOM 2982 C CA . ASN A 1 383 ? -8.811 23.420 4.435 1.00 83.56 383 ASN A CA 1
ATOM 2983 C C . ASN A 1 383 ? -8.196 24.031 3.163 1.00 83.56 383 ASN A C 1
ATOM 2985 O O . ASN A 1 383 ? -8.633 25.091 2.727 1.00 83.56 383 ASN A O 1
ATOM 2989 N N . GLU A 1 384 ? -7.187 23.387 2.575 1.00 74.25 384 GLU A N 1
ATOM 2990 C CA . GLU A 1 384 ? -6.576 23.803 1.304 1.00 74.25 384 GLU A CA 1
ATOM 2991 C C . GLU A 1 384 ? -7.457 23.470 0.086 1.00 74.25 384 GLU A C 1
ATOM 2993 O O . GLU A 1 384 ? -7.143 23.859 -1.037 1.00 74.25 384 GLU A O 1
ATOM 2998 N N . TRP A 1 385 ? -8.575 22.774 0.306 1.00 80.38 385 TRP A N 1
ATOM 2999 C CA . TRP A 1 385 ? -9.477 22.292 -0.727 1.00 80.38 385 TRP A CA 1
ATOM 3000 C C . TRP A 1 385 ? -10.876 22.868 -0.539 1.00 80.38 385 TRP A C 1
ATOM 3002 O O . TRP A 1 385 ? -11.409 22.907 0.568 1.00 80.38 385 TRP A O 1
ATOM 3012 N N . GLU A 1 386 ? -11.510 23.243 -1.649 1.00 72.94 386 GLU A N 1
ATOM 3013 C CA . GLU A 1 386 ? -12.857 23.822 -1.638 1.00 72.94 386 GLU A CA 1
ATOM 3014 C C . GLU A 1 386 ? -13.905 22.848 -1.076 1.00 72.94 386 GLU A C 1
ATOM 3016 O O . GLU A 1 386 ? -14.863 23.252 -0.416 1.00 72.94 386 GLU A O 1
ATOM 3021 N N . LYS A 1 387 ? -13.716 21.544 -1.308 1.00 82.06 387 LYS A N 1
ATOM 3022 C CA . LYS A 1 387 ? -14.643 20.493 -0.888 1.00 82.06 387 LYS A CA 1
ATOM 3023 C C . LYS A 1 387 ? -13.885 19.265 -0.399 1.00 82.06 387 LYS A C 1
ATOM 3025 O O . LYS A 1 387 ? -13.135 18.623 -1.137 1.00 82.06 387 LYS A O 1
ATOM 3030 N N . THR A 1 388 ? -14.122 18.921 0.864 1.00 91.12 388 THR A N 1
ATOM 3031 C CA . THR A 1 388 ? -13.485 17.791 1.544 1.00 91.12 388 THR A CA 1
ATOM 3032 C C . THR A 1 388 ? -14.505 16.865 2.171 1.00 91.12 388 THR A C 1
ATOM 3034 O O . THR A 1 388 ? -15.596 17.276 2.571 1.00 91.12 388 THR A O 1
ATOM 3037 N N . LYS A 1 389 ? -14.143 15.585 2.283 1.00 95.38 389 LYS A N 1
ATOM 3038 C CA . LYS A 1 389 ? -14.939 14.601 3.013 1.00 95.38 389 LYS A CA 1
ATOM 3039 C C . LYS A 1 389 ? -14.143 14.048 4.181 1.00 95.38 389 LYS A C 1
ATOM 3041 O O . LYS A 1 389 ? -13.154 13.353 3.992 1.00 95.38 389 LYS A O 1
ATOM 3046 N N . ILE A 1 390 ? -14.618 14.299 5.394 1.00 95.69 390 ILE A N 1
ATOM 3047 C CA . ILE A 1 390 ? -14.073 13.673 6.598 1.00 95.69 390 ILE A CA 1
ATOM 3048 C C . ILE A 1 390 ? -14.975 12.496 6.982 1.00 95.69 390 ILE A C 1
ATOM 3050 O O . ILE A 1 390 ? -16.202 12.623 7.016 1.00 95.69 390 ILE A O 1
ATOM 3054 N N . VAL A 1 391 ? -14.366 11.335 7.211 1.00 95.38 391 VAL A N 1
ATOM 3055 C CA . VAL A 1 391 ? -15.032 10.098 7.621 1.00 95.38 391 VAL A CA 1
ATOM 3056 C C . VAL A 1 391 ? -14.451 9.660 8.956 1.00 95.38 391 VAL A C 1
ATOM 3058 O O . VAL A 1 391 ? -13.257 9.380 9.071 1.00 95.38 391 VAL A O 1
ATOM 3061 N N . TRP A 1 392 ? -15.314 9.573 9.960 1.00 94.88 392 TRP A N 1
ATOM 3062 C CA . TRP A 1 392 ? -14.970 8.963 11.231 1.00 94.88 392 TRP A CA 1
ATOM 3063 C C . TRP A 1 392 ? -15.148 7.447 11.135 1.00 94.88 392 TRP A C 1
ATOM 3065 O O . TRP A 1 392 ? -16.215 6.960 10.758 1.00 94.88 392 TRP A O 1
ATOM 3075 N N . LEU A 1 393 ? -14.085 6.708 11.441 1.00 94.25 393 LEU A N 1
ATOM 3076 C CA . LEU A 1 393 ? -14.104 5.258 11.561 1.00 94.25 393 LEU A CA 1
ATOM 3077 C C . LEU A 1 393 ? -14.125 4.890 13.043 1.00 94.25 393 LEU A C 1
ATOM 3079 O O . LEU A 1 393 ? -13.089 4.924 13.714 1.00 94.25 393 LEU A O 1
ATOM 3083 N N . ASP A 1 394 ? -15.318 4.565 13.523 1.00 92.62 394 ASP A N 1
ATOM 3084 C CA . ASP A 1 394 ? -15.559 4.170 14.905 1.00 92.62 394 ASP A CA 1
ATOM 3085 C C . ASP A 1 394 ? -15.196 2.694 15.164 1.00 92.62 394 ASP A C 1
ATOM 3087 O O . ASP A 1 394 ? -14.916 1.913 14.238 1.00 92.62 394 ASP A O 1
ATOM 3091 N N . VAL A 1 395 ? -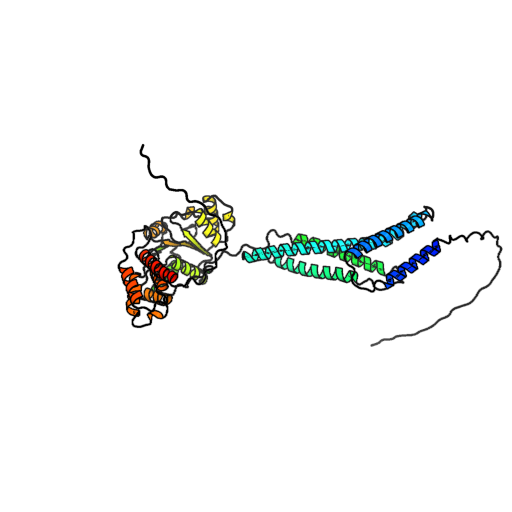15.180 2.315 16.442 1.00 92.56 395 VAL A N 1
ATOM 3092 C CA . VAL A 1 395 ? -15.098 0.921 16.885 1.00 92.56 395 VAL A CA 1
ATOM 3093 C C . VAL A 1 395 ? -16.224 0.086 16.274 1.00 92.56 395 VAL A C 1
ATOM 3095 O O . VAL A 1 395 ? -17.252 0.595 15.829 1.00 92.56 395 VAL A O 1
ATOM 3098 N N . LEU A 1 396 ? -16.006 -1.224 16.190 1.00 92.44 396 LEU A N 1
ATOM 3099 C CA . LEU A 1 396 ? -17.028 -2.133 15.699 1.00 92.44 396 LEU A CA 1
ATOM 3100 C C . LEU A 1 396 ? -18.227 -2.142 16.658 1.00 92.44 396 LEU A C 1
ATOM 3102 O O . LEU A 1 396 ? -18.031 -2.239 17.873 1.00 92.44 396 LEU A O 1
ATOM 3106 N N . PRO A 1 397 ? -19.463 -2.119 16.129 1.00 93.75 397 PRO A N 1
ATOM 3107 C CA . PRO A 1 397 ? -20.644 -2.458 16.908 1.00 93.75 397 PRO A CA 1
ATOM 3108 C C . PRO A 1 397 ? -20.496 -3.827 17.580 1.00 93.75 397 PRO A C 1
ATOM 3110 O O . PRO A 1 397 ? -19.725 -4.676 17.128 1.00 93.75 397 PRO A O 1
ATOM 3113 N N . GLU A 1 398 ? -21.261 -4.066 18.642 1.00 92.12 398 GLU A N 1
ATOM 3114 C CA . GLU A 1 398 ? -21.179 -5.307 19.424 1.00 92.12 398 GLU A CA 1
ATOM 3115 C C . GLU A 1 398 ? -21.374 -6.562 18.559 1.00 92.12 398 GLU A C 1
ATOM 3117 O O . GLU A 1 398 ? -20.594 -7.506 18.665 1.00 92.12 398 GLU A O 1
ATOM 3122 N N . GLN A 1 399 ? -22.344 -6.539 17.639 1.00 90.69 399 GLN A N 1
ATOM 3123 C CA . GLN A 1 399 ? -22.596 -7.661 16.734 1.00 90.69 399 GLN A CA 1
ATOM 3124 C C . GLN A 1 399 ? -21.426 -7.909 15.771 1.00 90.69 399 GLN A C 1
ATOM 3126 O O . GLN A 1 399 ? -20.934 -9.030 15.689 1.00 90.69 399 GLN A O 1
ATOM 3131 N N . ASP A 1 400 ? -20.922 -6.864 15.108 1.00 91.69 400 ASP A N 1
ATOM 3132 C CA . ASP A 1 400 ? -19.770 -6.977 14.203 1.00 91.69 400 ASP A CA 1
ATOM 3133 C C . ASP A 1 400 ? -18.511 -7.452 14.955 1.00 91.69 400 ASP A C 1
ATOM 3135 O O . ASP A 1 400 ? -17.701 -8.218 14.429 1.00 91.69 400 ASP A O 1
ATOM 3139 N N . SER A 1 401 ? -18.346 -7.011 16.205 1.00 92.25 401 SER A N 1
ATOM 3140 C CA . SER A 1 401 ? -17.254 -7.445 17.079 1.00 92.25 401 SER A CA 1
ATOM 3141 C C . SER A 1 401 ? -17.373 -8.925 17.417 1.00 92.25 401 SER A C 1
ATOM 3143 O O . SER A 1 401 ? -16.380 -9.647 17.354 1.00 92.25 401 SER A O 1
ATOM 3145 N N . TRP A 1 402 ? -18.582 -9.386 17.740 1.00 92.25 402 TRP A N 1
ATOM 3146 C CA . TRP A 1 402 ? -18.856 -10.784 18.042 1.00 92.25 402 TRP A CA 1
ATOM 3147 C C . TRP A 1 402 ? -18.625 -11.689 16.831 1.00 92.25 402 TRP A C 1
ATOM 3149 O O . TRP A 1 402 ? -17.991 -12.735 16.961 1.00 92.25 402 TRP A O 1
ATOM 3159 N N . ASP A 1 403 ? -19.062 -11.264 15.647 1.00 89.75 403 ASP A N 1
ATOM 3160 C CA . ASP A 1 403 ? -18.846 -12.007 14.406 1.00 89.75 403 ASP A CA 1
ATOM 3161 C C . ASP A 1 403 ? -17.340 -12.126 14.095 1.00 89.75 403 ASP A C 1
ATOM 3163 O O . ASP A 1 403 ? -16.848 -13.202 13.733 1.00 89.75 403 ASP A O 1
ATOM 3167 N N . LEU A 1 404 ? -16.573 -11.046 14.318 1.00 89.94 404 LEU A N 1
ATOM 3168 C CA . LEU A 1 404 ? -15.109 -11.055 14.213 1.00 89.94 404 LEU A CA 1
ATOM 3169 C C . LEU A 1 404 ? -14.456 -11.978 15.235 1.00 89.94 404 LEU A C 1
ATOM 3171 O O . LEU A 1 404 ? -13.533 -12.721 14.887 1.00 89.94 404 LEU A O 1
ATOM 3175 N N . PHE A 1 405 ? -14.920 -11.931 16.480 1.00 90.94 405 PHE A N 1
ATOM 3176 C CA . PHE A 1 405 ? -14.422 -12.767 17.561 1.00 90.94 405 PHE A CA 1
ATOM 3177 C C . PHE A 1 405 ? -14.636 -14.249 17.237 1.00 90.94 405 PHE A C 1
ATOM 3179 O O . PHE A 1 405 ? -13.671 -15.014 17.185 1.00 90.94 405 PHE A O 1
ATOM 3186 N N . GLY A 1 406 ? -15.878 -14.624 16.911 1.00 89.50 406 GLY A N 1
ATOM 3187 C CA . GLY A 1 406 ? -16.292 -15.986 16.573 1.00 89.50 406 GLY A CA 1
ATOM 3188 C C . GLY A 1 406 ? -15.477 -16.587 15.429 1.00 89.50 406 GLY A C 1
ATOM 3189 O O . GLY A 1 406 ? -14.972 -17.703 15.549 1.00 89.50 406 GLY A O 1
ATOM 3190 N N . LYS A 1 407 ? -15.238 -15.817 14.358 1.00 88.06 407 LYS A N 1
ATOM 3191 C CA . LYS A 1 407 ? -14.409 -16.270 13.229 1.00 88.06 407 LYS A CA 1
ATOM 3192 C C . LYS A 1 407 ? -12.979 -16.639 13.643 1.00 88.06 407 LYS A C 1
ATOM 3194 O O . LYS A 1 407 ? -12.382 -17.539 13.055 1.00 88.06 407 LYS A O 1
ATOM 3199 N N . ASN A 1 408 ? -12.402 -15.923 14.606 1.00 88.38 408 ASN A N 1
ATOM 3200 C CA . ASN A 1 408 ? -11.001 -16.102 14.992 1.00 88.38 408 ASN A CA 1
ATOM 3201 C C . ASN A 1 408 ? -10.801 -17.197 16.045 1.00 88.38 408 ASN A C 1
ATOM 3203 O O . ASN A 1 408 ? -9.785 -17.892 16.007 1.00 88.38 408 ASN A O 1
ATOM 3207 N N . VAL A 1 409 ? -11.763 -17.371 16.949 1.00 87.38 409 VAL A N 1
ATOM 3208 C CA . VAL A 1 409 ? -11.700 -18.389 18.007 1.00 87.38 409 VAL A CA 1
ATOM 3209 C C . VAL A 1 409 ? -12.221 -19.765 17.548 1.00 87.38 409 VAL A C 1
ATOM 3211 O O . VAL A 1 409 ? -11.742 -20.789 18.036 1.00 87.38 409 VAL A O 1
ATOM 3214 N N . GLY A 1 410 ? -13.133 -19.817 16.567 1.00 81.25 410 GLY A N 1
ATOM 3215 C CA . GLY A 1 410 ? -13.724 -21.054 16.031 1.00 81.25 410 GLY A CA 1
ATOM 3216 C C . GLY A 1 410 ? -14.932 -21.573 16.826 1.00 81.25 410 GLY A C 1
ATOM 3217 O O . GLY A 1 410 ? -15.497 -20.865 17.653 1.00 81.25 410 GLY A O 1
ATOM 3218 N N . ASP A 1 411 ? -15.325 -22.830 16.597 1.00 72.62 411 ASP A N 1
ATOM 3219 C CA . ASP A 1 411 ? -16.602 -23.400 17.082 1.00 72.62 411 ASP A CA 1
ATOM 3220 C C . ASP A 1 411 ? -16.709 -23.574 18.608 1.00 72.62 411 ASP A C 1
ATOM 3222 O O . ASP A 1 411 ? -17.782 -23.874 19.131 1.00 72.62 411 ASP A O 1
ATOM 3226 N N . VAL A 1 412 ? -15.622 -23.355 19.355 1.00 66.50 412 VAL A N 1
ATOM 3227 C CA . VAL A 1 412 ? -15.569 -23.537 20.818 1.00 66.50 412 VAL A CA 1
ATOM 3228 C C . VAL A 1 412 ? -16.629 -22.690 21.541 1.00 66.50 412 VAL A C 1
ATOM 3230 O O . VAL A 1 412 ? -17.224 -23.126 22.531 1.00 66.50 412 VAL A O 1
ATOM 3233 N N . VAL A 1 413 ? -16.939 -21.508 21.001 1.00 65.75 413 VAL A N 1
ATOM 3234 C CA . VAL A 1 413 ? -17.938 -20.579 21.558 1.00 65.75 413 VAL A CA 1
ATOM 3235 C C . VAL A 1 413 ? -19.385 -20.937 21.242 1.00 65.75 413 VAL A C 1
ATOM 3237 O O . VAL A 1 413 ? -20.290 -20.338 21.823 1.00 65.75 413 VAL A O 1
ATOM 3240 N N . ALA A 1 414 ? -19.634 -21.897 20.348 1.00 64.75 414 ALA A N 1
ATOM 3241 C CA . ALA A 1 414 ? -20.984 -22.388 20.079 1.00 64.75 414 ALA A CA 1
ATOM 3242 C C . ALA A 1 414 ? -21.529 -23.252 21.235 1.00 64.75 414 ALA A C 1
ATOM 3244 O O . ALA A 1 414 ? -22.722 -23.547 21.282 1.00 64.75 414 ALA A O 1
ATOM 3245 N N . SER A 1 415 ? -20.674 -23.641 22.190 1.00 66.88 415 SER A N 1
ATOM 3246 C CA . SER A 1 415 ? -21.086 -24.368 23.389 1.00 66.88 415 SER A CA 1
ATOM 3247 C C . SER A 1 415 ? -21.788 -23.449 24.405 1.00 66.88 415 SER A C 1
ATOM 3249 O O . SER A 1 415 ? -21.289 -22.385 24.777 1.00 66.88 415 SER A O 1
ATOM 3251 N N . SER A 1 416 ? -22.958 -23.886 24.889 1.00 68.31 416 SER A N 1
ATOM 3252 C CA . SER A 1 416 ? -23.829 -23.106 25.784 1.00 68.31 416 SER A CA 1
ATOM 3253 C C . SER A 1 416 ? -23.170 -22.573 27.069 1.00 68.31 416 SER A C 1
ATOM 3255 O O . SER A 1 416 ? -23.537 -21.465 27.447 1.00 68.31 416 SER A O 1
ATOM 3257 N N . PRO A 1 417 ? -22.238 -23.268 27.761 1.00 76.56 417 PRO A N 1
ATOM 3258 C CA . PRO A 1 417 ? -21.672 -22.721 28.995 1.00 76.56 417 PRO A CA 1
ATOM 3259 C C . PRO A 1 417 ? -20.576 -21.670 28.755 1.00 76.56 417 PRO A C 1
ATOM 3261 O O . PRO A 1 417 ? -20.326 -20.859 29.642 1.00 76.56 417 PRO A O 1
ATOM 3264 N N . LEU A 1 418 ? -19.917 -21.669 27.588 1.00 83.25 418 LEU A N 1
ATOM 3265 C CA . LEU A 1 418 ? -18.838 -20.722 27.271 1.00 83.25 418 LEU A CA 1
ATOM 3266 C C . LEU A 1 418 ? -19.347 -19.449 26.590 1.00 83.25 418 LEU A C 1
ATOM 3268 O O . LEU A 1 418 ? -18.680 -18.421 26.675 1.00 83.25 418 LEU A O 1
ATOM 3272 N N . ASN A 1 419 ? -20.504 -19.508 25.919 1.00 87.75 419 ASN A N 1
ATOM 3273 C CA . ASN A 1 419 ? -21.004 -18.408 25.090 1.00 87.75 419 ASN A CA 1
ATOM 3274 C C . ASN A 1 419 ? -21.127 -17.091 25.870 1.00 87.75 419 ASN A C 1
ATOM 3276 O O . ASN A 1 419 ? -20.616 -16.070 25.414 1.00 87.75 419 ASN A O 1
ATOM 3280 N N . ASP A 1 420 ? -21.728 -17.131 27.062 1.00 89.75 420 ASP A N 1
ATOM 3281 C CA . ASP A 1 420 ? -21.963 -15.935 27.878 1.00 89.75 420 ASP A CA 1
ATOM 3282 C C . ASP A 1 420 ? -20.648 -15.274 28.317 1.00 89.75 420 ASP A C 1
ATOM 3284 O O . ASP A 1 420 ? -20.460 -14.068 28.145 1.00 89.75 420 ASP A O 1
ATOM 3288 N N . VAL A 1 421 ? -19.696 -16.070 28.817 1.00 91.19 421 VAL A N 1
ATOM 3289 C CA . VAL A 1 421 ? -18.387 -15.564 29.265 1.00 91.19 421 VAL A CA 1
ATOM 3290 C C . VAL A 1 421 ? -17.545 -15.098 28.078 1.00 91.19 421 VAL A C 1
ATOM 3292 O O . VAL A 1 421 ? -16.852 -14.090 28.157 1.00 91.19 421 VAL A O 1
ATOM 3295 N N . ALA A 1 422 ? -17.622 -15.776 26.938 1.00 91.81 422 ALA A N 1
ATOM 3296 C CA . ALA A 1 422 ? -16.908 -15.348 25.746 1.00 91.81 422 ALA A CA 1
ATOM 3297 C C . ALA A 1 422 ? -17.460 -14.042 25.160 1.00 91.81 422 ALA A C 1
ATOM 3299 O O . ALA A 1 422 ? -16.685 -13.217 24.672 1.00 91.81 422 ALA A O 1
ATOM 3300 N N . ARG A 1 423 ? -18.779 -13.812 25.236 1.00 92.56 423 ARG A N 1
ATOM 3301 C CA . ARG A 1 423 ? -19.378 -12.512 24.897 1.00 92.56 423 ARG A CA 1
ATOM 3302 C C . ARG A 1 423 ? -18.876 -11.418 25.823 1.00 92.56 423 ARG A C 1
ATOM 3304 O O . ARG A 1 423 ? -18.570 -10.328 25.352 1.00 92.56 423 ARG A O 1
ATOM 3311 N N . GLU A 1 424 ? -18.733 -11.715 27.111 1.00 92.00 424 GLU A N 1
ATOM 3312 C CA . GLU A 1 424 ? -18.135 -10.796 28.075 1.00 92.00 424 GLU A CA 1
ATOM 3313 C C . GLU A 1 424 ? -16.675 -10.471 27.719 1.00 92.00 424 GLU A C 1
ATOM 3315 O O . GLU A 1 424 ? -16.332 -9.298 27.595 1.00 92.00 424 GLU A O 1
ATOM 3320 N N . VAL A 1 425 ? -15.842 -11.477 27.433 1.00 92.56 425 VAL A N 1
ATOM 3321 C CA . VAL A 1 425 ? -14.459 -11.283 26.956 1.00 92.56 425 VAL A CA 1
ATOM 3322 C C . VAL A 1 425 ? -14.413 -10.417 25.689 1.00 92.56 425 VAL A C 1
ATOM 3324 O O . VAL A 1 425 ? -13.628 -9.472 25.603 1.00 92.56 425 VAL A O 1
ATOM 3327 N N . CYS A 1 426 ? -15.277 -10.696 24.709 1.00 93.06 426 CYS A N 1
ATOM 3328 C CA . CYS A 1 426 ? -15.375 -9.905 23.483 1.00 93.06 426 CYS A CA 1
ATOM 3329 C C . CYS A 1 426 ? -15.789 -8.453 23.770 1.00 93.06 426 CYS A C 1
ATOM 3331 O O . CYS A 1 426 ? -15.255 -7.523 23.163 1.00 93.06 426 CYS A O 1
ATOM 3333 N N . LYS A 1 427 ? -16.719 -8.237 24.704 1.00 92.62 427 LYS A N 1
ATOM 3334 C CA . LYS A 1 427 ? -17.181 -6.905 25.102 1.00 92.62 427 LYS A CA 1
ATOM 3335 C C . LYS A 1 427 ? -16.065 -6.083 25.745 1.00 92.62 427 LYS A C 1
ATOM 3337 O O . LYS A 1 427 ? -15.920 -4.905 25.424 1.00 92.62 427 LYS A O 1
ATOM 3342 N N . GLU A 1 428 ? -15.230 -6.704 26.576 1.00 90.69 428 GLU A N 1
ATOM 3343 C CA . GLU A 1 428 ? -14.069 -6.047 27.196 1.00 90.69 428 GLU A CA 1
ATOM 3344 C C . GLU A 1 428 ? -12.987 -5.633 26.176 1.00 90.69 428 GLU A C 1
ATOM 3346 O O . GLU A 1 428 ? -12.162 -4.765 26.462 1.00 90.69 428 GLU A O 1
ATOM 3351 N N . CYS A 1 429 ? -13.017 -6.170 24.948 1.00 89.81 429 CYS A N 1
ATOM 3352 C CA . CYS A 1 429 ? -12.159 -5.707 23.848 1.00 89.81 429 CYS A CA 1
ATOM 3353 C C . CYS A 1 429 ? -12.587 -4.335 23.279 1.00 89.81 429 CYS A C 1
ATOM 3355 O O . CYS A 1 429 ? -11.889 -3.777 22.428 1.00 89.81 429 CYS A O 1
ATOM 3357 N N . GLY A 1 430 ? -13.746 -3.804 23.696 1.00 88.31 430 GLY A N 1
ATOM 3358 C CA . GLY A 1 430 ? -14.231 -2.464 23.346 1.00 88.31 430 GLY A CA 1
ATOM 3359 C C . GLY A 1 430 ? -14.451 -2.231 21.848 1.00 88.31 430 GLY A C 1
ATOM 3360 O O . GLY A 1 430 ? -14.288 -1.114 21.364 1.00 88.31 430 GLY A O 1
ATOM 3361 N N . GLY A 1 431 ? -14.758 -3.291 21.095 1.00 90.31 431 GLY A N 1
ATOM 3362 C CA . GLY A 1 431 ? -15.036 -3.228 19.657 1.00 90.31 431 GLY A CA 1
ATOM 3363 C C . GLY A 1 431 ? -13.836 -2.875 18.770 1.00 90.31 431 GLY A C 1
ATOM 3364 O O . GLY A 1 431 ? -13.993 -2.611 17.578 1.00 90.31 431 GLY A O 1
ATOM 3365 N N . LEU A 1 432 ? -12.613 -2.867 19.303 1.00 90.94 432 LEU A N 1
ATOM 3366 C CA . LEU A 1 432 ? -11.414 -2.633 18.503 1.00 90.94 432 LEU A CA 1
ATOM 3367 C C . LEU A 1 432 ? -11.023 -3.903 17.734 1.00 90.94 432 LEU A C 1
ATOM 3369 O O . LEU A 1 432 ? -10.662 -4.891 18.371 1.00 90.94 432 LEU A O 1
ATOM 3373 N N . PRO A 1 433 ? -10.986 -3.897 16.386 1.00 90.81 433 PRO A N 1
ATOM 3374 C CA . PRO A 1 433 ? -10.631 -5.082 15.606 1.00 90.81 433 PRO A CA 1
ATOM 3375 C C . PRO A 1 433 ? -9.308 -5.728 16.028 1.00 90.81 433 PRO A C 1
ATOM 3377 O O . PRO A 1 433 ? -9.233 -6.948 16.142 1.00 90.81 433 PRO A O 1
ATOM 3380 N N . ILE A 1 434 ? -8.274 -4.920 16.304 1.00 89.06 434 ILE A N 1
ATOM 3381 C CA . ILE A 1 434 ? -6.976 -5.443 16.752 1.00 89.06 434 ILE A CA 1
ATOM 3382 C C . ILE A 1 434 ? -7.088 -6.172 18.097 1.00 89.06 434 ILE A C 1
ATOM 3384 O O . ILE A 1 434 ? -6.502 -7.236 18.250 1.00 89.06 434 ILE A O 1
ATOM 3388 N N . ALA A 1 435 ? -7.862 -5.637 19.045 1.00 88.62 435 ALA A N 1
ATOM 3389 C CA . ALA A 1 435 ? -8.069 -6.219 20.366 1.00 88.62 435 ALA A CA 1
ATOM 3390 C C . ALA A 1 435 ? -8.878 -7.515 20.267 1.00 88.62 435 ALA A C 1
ATOM 3392 O O . ALA A 1 435 ? -8.434 -8.558 20.738 1.00 88.62 435 ALA A O 1
ATOM 3393 N N . VAL A 1 436 ? -10.010 -7.451 19.561 1.00 91.19 436 VAL A N 1
ATOM 3394 C CA . VAL A 1 436 ? -10.921 -8.576 19.332 1.00 91.19 436 VAL A CA 1
ATOM 3395 C C . VAL A 1 436 ? -10.179 -9.756 18.705 1.00 91.19 436 VAL A C 1
ATOM 3397 O O . VAL A 1 436 ? -10.250 -10.864 19.227 1.00 91.19 436 VAL A O 1
ATOM 3400 N N . VAL A 1 437 ? -9.422 -9.534 17.623 1.00 90.31 437 VAL A N 1
ATOM 3401 C CA . VAL A 1 437 ? -8.660 -10.602 16.951 1.00 90.31 437 VAL A CA 1
ATOM 3402 C C . VAL A 1 437 ? -7.569 -11.164 17.855 1.00 90.31 437 VAL A C 1
ATOM 3404 O O . VAL A 1 437 ? -7.383 -12.377 17.902 1.00 90.31 437 VAL A O 1
ATOM 3407 N N . THR A 1 438 ? -6.852 -10.294 18.563 1.00 88.12 438 THR A N 1
ATOM 3408 C CA . THR A 1 438 ? -5.746 -10.683 19.445 1.00 88.12 438 THR A CA 1
ATOM 3409 C C . THR A 1 438 ? -6.239 -11.583 20.578 1.00 88.12 438 THR A C 1
ATOM 3411 O O . THR A 1 438 ? -5.727 -12.687 20.751 1.00 88.12 438 THR A O 1
ATOM 3414 N N . VAL A 1 439 ? -7.290 -11.166 21.289 1.00 90.31 439 VAL A N 1
ATOM 3415 C CA . VAL A 1 439 ? -7.882 -11.952 22.381 1.00 90.31 439 VAL A CA 1
ATOM 3416 C C . VAL A 1 439 ? -8.542 -13.225 21.848 1.00 90.31 439 VAL A C 1
ATOM 3418 O O . VAL A 1 439 ? -8.317 -14.297 22.399 1.00 90.31 439 VAL A O 1
ATOM 3421 N N . ALA A 1 440 ? -9.289 -13.157 20.742 1.00 90.88 440 ALA A N 1
ATOM 3422 C CA . ALA A 1 440 ? -9.907 -14.343 20.142 1.00 90.88 440 ALA A CA 1
ATOM 3423 C C . ALA A 1 440 ? -8.871 -15.409 19.753 1.00 90.88 440 ALA A C 1
ATOM 3425 O O . ALA A 1 440 ? -9.087 -16.596 19.996 1.00 90.88 440 ALA A O 1
ATOM 3426 N N . LYS A 1 441 ? -7.733 -14.995 19.175 1.00 89.44 441 LYS A N 1
ATOM 3427 C CA . LYS A 1 441 ? -6.627 -15.902 18.833 1.00 89.44 441 LYS A CA 1
ATOM 3428 C C . LYS A 1 441 ? -5.976 -16.495 20.088 1.00 89.44 441 LYS A C 1
ATOM 3430 O O . LYS A 1 441 ? -5.677 -17.684 20.075 1.00 89.44 441 LYS A O 1
ATOM 3435 N N . ALA A 1 442 ? -5.814 -15.720 21.162 1.00 88.19 442 ALA A N 1
ATOM 3436 C CA . ALA A 1 442 ? -5.281 -16.215 22.437 1.00 88.19 442 ALA A CA 1
ATOM 3437 C C . ALA A 1 442 ? -6.211 -17.235 23.120 1.00 88.19 442 ALA A C 1
ATOM 3439 O O . ALA A 1 442 ? -5.749 -18.207 23.710 1.00 88.19 442 ALA A O 1
ATOM 3440 N N . MET A 1 443 ? -7.526 -17.046 22.995 1.00 89.12 443 MET A N 1
ATOM 3441 C CA . MET A 1 443 ? -8.532 -17.951 23.560 1.00 89.12 443 MET A CA 1
ATOM 3442 C C . MET A 1 443 ? -8.846 -19.160 22.663 1.00 89.12 443 MET A C 1
ATOM 3444 O O . MET A 1 443 ? -9.621 -20.043 23.042 1.00 89.12 443 MET A O 1
ATOM 3448 N N . LYS A 1 444 ? -8.270 -19.225 21.459 1.00 88.88 444 LYS A N 1
ATOM 3449 C CA . LYS A 1 444 ? -8.531 -20.299 20.499 1.00 88.88 444 LYS A CA 1
ATOM 3450 C C . LYS A 1 444 ? -8.119 -21.656 21.076 1.00 88.88 444 LYS A C 1
ATOM 3452 O O . LYS A 1 444 ? -7.001 -21.834 21.542 1.00 88.88 444 LYS A O 1
ATOM 3457 N N . GLY A 1 445 ? -9.026 -22.632 21.000 1.00 84.69 445 GLY A N 1
ATOM 3458 C CA . GLY A 1 445 ? -8.799 -23.997 21.494 1.00 84.69 445 GLY A CA 1
ATOM 3459 C C . GLY A 1 445 ? -8.974 -24.176 23.007 1.00 84.69 445 GLY A C 1
ATOM 3460 O O . GLY A 1 445 ? -8.909 -25.305 23.485 1.00 84.69 445 GLY A O 1
ATOM 3461 N N . LYS A 1 446 ? -9.248 -23.106 23.766 1.00 85.38 446 LYS A N 1
ATOM 3462 C CA . LYS A 1 446 ? -9.500 -23.188 25.210 1.00 85.38 446 LYS A CA 1
ATOM 3463 C C . LYS A 1 446 ? -10.947 -23.595 25.485 1.00 85.38 446 LYS A C 1
ATOM 3465 O O . LYS A 1 446 ? -11.866 -22.821 25.235 1.00 85.38 446 LYS A O 1
ATOM 3470 N N . SER A 1 447 ? -11.168 -24.792 26.026 1.00 84.44 447 SER A N 1
ATOM 3471 C CA . SER A 1 447 ? -12.511 -25.311 26.347 1.00 84.44 447 SER A CA 1
ATOM 3472 C C . SER A 1 447 ? -12.904 -25.183 27.825 1.00 84.44 447 SER A C 1
ATOM 3474 O O . SER A 1 447 ? -14.051 -25.448 28.180 1.00 84.44 447 SER A O 1
ATOM 3476 N N . ASN A 1 448 ? -11.971 -24.807 28.701 1.00 87.19 448 ASN A N 1
ATOM 3477 C CA . ASN A 1 448 ? -12.197 -24.714 30.141 1.00 87.19 448 ASN A CA 1
ATOM 3478 C C . ASN A 1 448 ? -12.869 -23.387 30.523 1.00 87.19 448 ASN A C 1
ATOM 3480 O O . ASN A 1 448 ? -12.289 -22.320 30.339 1.00 87.19 448 ASN A O 1
ATOM 3484 N N . LEU A 1 449 ? -14.067 -23.451 31.111 1.00 88.50 449 LEU A N 1
ATOM 3485 C CA . LEU A 1 449 ? -14.842 -22.276 31.529 1.00 88.50 449 LEU A CA 1
ATOM 3486 C C . LEU A 1 449 ? -14.081 -21.348 32.488 1.00 88.50 449 LEU A C 1
ATOM 3488 O O . LEU A 1 449 ? -14.263 -20.133 32.427 1.00 88.50 449 LEU A O 1
ATOM 3492 N N . GLU A 1 450 ? -13.240 -21.892 33.366 1.00 89.31 450 GLU A N 1
ATOM 3493 C CA . GLU A 1 450 ? -12.520 -21.071 34.343 1.00 89.31 450 GLU A CA 1
ATOM 3494 C C . GLU A 1 450 ? -11.442 -20.205 33.679 1.00 89.31 450 GLU A C 1
ATOM 3496 O O . GLU A 1 450 ? -11.264 -19.050 34.057 1.00 89.31 450 GLU A O 1
ATOM 3501 N N . GLU A 1 451 ? -10.798 -20.699 32.616 1.00 88.69 451 GLU A N 1
ATOM 3502 C CA . GLU A 1 451 ? -9.844 -19.909 31.822 1.00 88.69 451 GLU A CA 1
ATOM 3503 C C . GLU A 1 451 ? -10.532 -18.710 31.157 1.00 88.69 451 GLU A C 1
ATOM 3505 O O . GLU A 1 451 ? -9.999 -17.603 31.156 1.00 88.69 451 GLU A O 1
ATOM 3510 N N . TRP A 1 452 ? -11.758 -18.895 30.664 1.00 91.62 452 TRP A N 1
ATOM 3511 C CA . TRP A 1 452 ? -12.560 -17.811 30.092 1.00 91.62 452 TRP A CA 1
ATOM 3512 C C . TRP A 1 452 ? -12.970 -16.766 31.133 1.00 91.62 452 TRP A C 1
ATOM 3514 O O . TRP A 1 452 ? -12.897 -15.564 30.868 1.00 91.62 452 TRP A O 1
ATOM 3524 N N . LYS A 1 453 ? -13.370 -17.202 32.334 1.00 90.94 453 LYS A N 1
ATOM 3525 C CA . LYS A 1 453 ? -13.714 -16.290 33.436 1.00 90.94 453 LYS A CA 1
ATOM 3526 C C . LYS A 1 453 ? -12.499 -15.501 33.913 1.00 90.94 453 LYS A C 1
ATOM 3528 O O . LYS A 1 453 ? -12.619 -14.301 34.161 1.00 90.94 453 LYS A O 1
ATOM 3533 N N . ASN A 1 454 ? -11.341 -16.151 34.010 1.00 89.25 454 ASN A N 1
ATOM 3534 C CA . ASN A 1 454 ? -10.087 -15.494 34.363 1.00 89.25 454 ASN A CA 1
ATOM 3535 C C . ASN A 1 454 ? -9.718 -14.433 33.324 1.00 89.25 454 ASN A C 1
ATOM 3537 O O . ASN A 1 454 ? -9.451 -13.293 33.703 1.00 89.25 454 ASN A O 1
ATOM 3541 N N . ALA A 1 455 ? -9.824 -14.751 32.030 1.00 89.06 455 ALA A N 1
ATOM 3542 C CA . ALA A 1 455 ? -9.555 -13.797 30.958 1.00 89.06 455 ALA A CA 1
ATOM 3543 C C . ALA A 1 455 ? -10.474 -12.566 31.045 1.00 89.06 455 ALA A C 1
ATOM 3545 O O . ALA A 1 455 ? -10.003 -11.428 30.994 1.00 89.06 455 ALA A O 1
ATOM 3546 N N . ALA A 1 456 ? -11.778 -12.774 31.259 1.00 90.00 456 ALA A N 1
ATOM 3547 C CA . ALA A 1 456 ? -12.733 -11.682 31.449 1.00 90.00 456 ALA A CA 1
ATOM 3548 C C . ALA A 1 456 ? -12.370 -10.805 32.661 1.00 90.00 456 ALA A C 1
ATOM 3550 O O . ALA A 1 456 ? -12.403 -9.575 32.584 1.00 90.00 456 ALA A O 1
ATOM 3551 N N . GLN A 1 457 ? -11.991 -11.419 33.787 1.00 88.19 457 GLN A N 1
ATOM 3552 C CA . GLN A 1 457 ? -11.581 -10.679 34.980 1.00 88.19 457 GLN A CA 1
ATOM 3553 C C . GLN A 1 457 ? -10.288 -9.886 34.775 1.00 88.19 457 GLN A C 1
ATOM 3555 O O . GLN A 1 457 ? -10.187 -8.762 35.268 1.00 88.19 457 GLN A O 1
ATOM 3560 N N . GLU A 1 458 ? -9.299 -10.442 34.082 1.00 85.56 458 GLU A N 1
ATOM 3561 C CA . GLU A 1 458 ? -8.028 -9.766 33.814 1.00 85.56 458 GLU A CA 1
ATOM 3562 C C . GLU A 1 458 ? -8.200 -8.570 32.875 1.00 85.56 458 GLU A C 1
ATOM 3564 O O . GLU A 1 458 ? -7.684 -7.486 33.168 1.00 85.56 458 GLU A O 1
ATOM 3569 N N . LEU A 1 459 ? -9.001 -8.710 31.811 1.00 86.31 459 LEU A N 1
ATOM 3570 C CA . LEU A 1 459 ? -9.339 -7.587 30.930 1.00 86.31 459 LEU A CA 1
ATOM 3571 C C . LEU A 1 459 ? -10.008 -6.446 31.712 1.00 86.31 459 LEU A C 1
ATOM 3573 O O . LEU A 1 459 ? -9.595 -5.289 31.577 1.00 86.31 459 LEU A O 1
ATOM 3577 N N . LYS A 1 460 ? -10.938 -6.768 32.621 1.00 84.81 460 LYS A N 1
ATOM 3578 C CA . LYS A 1 460 ? -11.589 -5.780 33.498 1.00 84.81 460 LYS A CA 1
ATOM 3579 C C . LYS A 1 460 ? -10.624 -5.099 34.466 1.00 84.81 460 LYS A C 1
ATOM 3581 O O . LYS A 1 460 ? -10.663 -3.880 34.620 1.00 84.81 460 LYS A O 1
ATOM 3586 N N . LYS A 1 461 ? -9.774 -5.880 35.142 1.00 79.56 461 LYS A N 1
ATOM 3587 C CA . LYS A 1 461 ? -8.864 -5.401 36.203 1.00 79.56 461 LYS A CA 1
ATOM 3588 C C . LYS A 1 461 ? -7.657 -4.643 35.662 1.00 79.56 461 LYS A C 1
ATOM 3590 O O . LYS A 1 461 ? -7.045 -3.872 36.398 1.00 79.56 461 LYS A O 1
ATOM 3595 N N . SER A 1 462 ? -7.279 -4.877 34.409 1.00 66.19 462 SER A N 1
ATOM 3596 C CA . SER A 1 462 ? -6.091 -4.264 33.827 1.00 66.19 462 SER A CA 1
ATOM 3597 C C . SER A 1 462 ? -6.208 -2.732 33.801 1.00 66.19 462 SER A C 1
ATOM 3599 O O . SER A 1 462 ? -7.112 -2.156 33.193 1.00 66.19 462 SER A O 1
ATOM 3601 N N . VAL A 1 463 ? -5.276 -2.055 34.476 1.00 56.38 463 VAL A N 1
ATOM 3602 C CA . VAL A 1 463 ? -5.094 -0.599 34.404 1.00 56.38 463 VAL A CA 1
ATOM 3603 C C . VAL A 1 463 ? -3.925 -0.343 33.449 1.00 56.38 463 VAL A C 1
ATOM 3605 O O . VAL A 1 463 ? -2.818 -0.812 33.720 1.00 56.38 463 VAL A O 1
ATOM 3608 N N . PRO A 1 464 ? -4.142 0.327 32.308 1.00 57.91 464 PRO A N 1
ATOM 3609 C CA . PRO A 1 464 ? -3.080 0.565 31.344 1.00 57.91 464 PRO A CA 1
ATOM 3610 C C . PRO A 1 464 ? -2.100 1.619 31.862 1.00 57.91 464 PRO A C 1
ATOM 3612 O O . PRO A 1 464 ? -2.503 2.657 32.388 1.00 57.91 464 PRO A O 1
ATOM 3615 N N . THR A 1 465 ? -0.808 1.391 31.642 1.00 53.75 465 THR A N 1
ATOM 3616 C CA . THR A 1 465 ? 0.193 2.459 31.702 1.00 53.75 465 THR A CA 1
ATOM 3617 C C . THR A 1 465 ? -0.094 3.420 30.548 1.00 53.75 465 THR A C 1
ATOM 3619 O O . THR A 1 465 ? -0.275 2.975 29.414 1.00 53.75 465 THR A O 1
ATOM 3622 N N . ASN A 1 466 ? -0.185 4.725 30.812 1.00 54.34 466 ASN A N 1
ATOM 3623 C CA . ASN A 1 466 ? -0.524 5.706 29.780 1.00 54.34 466 ASN A CA 1
ATOM 3624 C C . ASN A 1 466 ? 0.670 5.889 28.823 1.00 54.34 466 ASN A C 1
ATOM 3626 O O . ASN A 1 466 ? 1.559 6.698 29.080 1.00 54.34 466 ASN A O 1
ATOM 3630 N N . ILE A 1 467 ? 0.725 5.087 27.758 1.00 59.00 467 ILE A N 1
ATOM 3631 C CA . ILE A 1 467 ? 1.743 5.179 26.706 1.00 59.00 467 ILE A CA 1
ATOM 3632 C C . ILE A 1 467 ? 1.204 6.114 25.624 1.00 59.00 467 ILE A C 1
ATOM 3634 O O . ILE A 1 467 ? 0.157 5.849 25.029 1.00 59.00 467 ILE A O 1
ATOM 3638 N N . GLU A 1 468 ? 1.913 7.211 25.362 1.00 56.25 468 GLU A N 1
ATOM 3639 C CA . GLU A 1 468 ? 1.516 8.175 24.338 1.00 56.25 468 GLU A CA 1
ATOM 3640 C C . GLU A 1 468 ? 1.346 7.481 22.975 1.00 56.25 468 GLU A C 1
ATOM 3642 O O . GLU A 1 468 ? 2.222 6.761 22.500 1.00 56.25 468 GLU A O 1
ATOM 3647 N N . GLY A 1 469 ? 0.185 7.671 22.344 1.00 57.50 469 GLY A N 1
ATOM 3648 C CA . GLY A 1 469 ? -0.105 7.083 21.037 1.00 57.50 469 GLY A CA 1
ATOM 3649 C C . GLY A 1 469 ? -0.504 5.604 21.058 1.00 57.50 469 GLY A C 1
ATOM 3650 O O . GLY A 1 469 ? -0.732 5.050 19.985 1.00 57.50 469 GLY A O 1
ATOM 3651 N N . VAL A 1 470 ? -0.665 4.956 22.214 1.00 64.81 470 VAL A N 1
ATOM 3652 C CA . VAL A 1 470 ? -1.253 3.608 22.310 1.00 64.81 470 VAL A CA 1
ATOM 3653 C C . VAL A 1 470 ? -2.599 3.701 23.016 1.00 64.81 470 VAL A C 1
ATOM 3655 O O . VAL A 1 470 ? -2.707 4.258 24.103 1.00 64.81 470 VAL A O 1
ATOM 3658 N N . ASP A 1 471 ? -3.642 3.169 22.380 1.00 67.94 471 ASP A N 1
ATOM 3659 C CA . ASP A 1 471 ? -4.966 3.128 22.995 1.00 67.94 471 ASP A CA 1
ATOM 3660 C C . ASP A 1 471 ? -4.976 2.138 24.170 1.00 67.94 471 ASP A C 1
ATOM 3662 O O . ASP A 1 471 ? -4.409 1.042 24.093 1.00 67.94 471 ASP A O 1
ATOM 3666 N N . GLN A 1 472 ? -5.625 2.536 25.262 1.00 69.75 472 GLN A N 1
ATOM 3667 C CA . GLN A 1 472 ? -5.675 1.780 26.509 1.00 69.75 472 GLN A CA 1
ATOM 3668 C C . GLN A 1 472 ? -6.195 0.353 26.305 1.00 69.75 472 GLN A C 1
ATOM 3670 O O . GLN A 1 472 ? -5.624 -0.587 26.854 1.00 69.75 472 GLN A O 1
ATOM 3675 N N . LEU A 1 473 ? -7.227 0.169 25.480 1.00 66.62 473 LEU A N 1
ATOM 3676 C CA . LEU A 1 473 ? -7.835 -1.137 25.215 1.00 66.62 473 LEU A CA 1
ATOM 3677 C C . LEU A 1 473 ? -6.910 -2.051 24.402 1.00 66.62 473 LEU A C 1
ATOM 3679 O O . LEU A 1 473 ? -6.874 -3.264 24.626 1.00 66.62 473 LEU A O 1
ATOM 3683 N N . VAL A 1 474 ? -6.111 -1.475 23.498 1.00 74.94 474 VAL A N 1
ATOM 3684 C CA . VAL A 1 474 ? -5.098 -2.216 22.728 1.00 74.94 474 VAL A CA 1
ATOM 3685 C C . VAL A 1 474 ? -4.028 -2.760 23.669 1.00 74.94 474 VAL A C 1
ATOM 3687 O O . VAL A 1 474 ? -3.696 -3.938 23.584 1.00 74.94 474 VAL A O 1
ATOM 3690 N N . TYR A 1 475 ? -3.526 -1.941 24.598 1.00 74.81 475 TYR A N 1
ATOM 3691 C CA . TYR A 1 475 ? -2.519 -2.385 25.567 1.00 74.81 475 TYR A CA 1
ATOM 3692 C C . TYR A 1 475 ? -3.027 -3.541 26.438 1.00 74.81 475 TYR A C 1
ATOM 3694 O O . TYR A 1 475 ? -2.341 -4.554 26.570 1.00 74.81 475 TYR A O 1
ATOM 3702 N N . LYS A 1 476 ? -4.247 -3.421 26.983 1.00 75.62 476 LYS A N 1
ATOM 3703 C CA . LYS A 1 476 ? -4.880 -4.481 27.789 1.00 75.62 476 LYS A CA 1
ATOM 3704 C C . LYS A 1 476 ? -4.965 -5.804 27.026 1.00 75.62 476 LYS A C 1
ATOM 3706 O O . LYS A 1 476 ? -4.576 -6.846 27.543 1.00 75.62 476 LYS A O 1
ATOM 3711 N N . SER A 1 477 ? -5.418 -5.736 25.777 1.00 74.56 477 SER A N 1
ATOM 3712 C CA . SER A 1 477 ? -5.611 -6.906 24.915 1.00 74.56 477 SER A CA 1
ATOM 3713 C C . SER A 1 477 ? -4.290 -7.562 24.513 1.00 74.56 477 SER A C 1
ATOM 3715 O O . SER A 1 477 ? -4.183 -8.786 24.513 1.00 74.56 477 SER A O 1
ATOM 3717 N N . LEU A 1 478 ? -3.268 -6.756 24.203 1.00 79.94 478 LEU A N 1
ATOM 3718 C CA . LEU A 1 478 ? -1.924 -7.250 23.895 1.00 79.94 478 LEU A CA 1
ATOM 3719 C C . LEU A 1 478 ? -1.278 -7.920 25.109 1.00 79.94 478 LEU A C 1
ATOM 3721 O O . LEU A 1 478 ? -0.679 -8.980 24.962 1.00 79.94 478 LEU A O 1
ATOM 3725 N N . ARG A 1 479 ? -1.423 -7.330 26.302 1.00 78.62 479 ARG A N 1
ATOM 3726 C CA . ARG A 1 479 ? -0.910 -7.908 27.548 1.00 78.62 479 ARG A CA 1
ATOM 3727 C C . ARG A 1 479 ? -1.564 -9.254 27.845 1.00 78.62 479 ARG A C 1
ATOM 3729 O O . ARG A 1 479 ? -0.853 -10.228 28.045 1.00 78.62 479 ARG A O 1
ATOM 3736 N N . LEU A 1 480 ? -2.893 -9.322 27.781 1.00 78.25 480 LEU A N 1
ATOM 3737 C CA . LEU A 1 480 ? -3.613 -10.573 27.996 1.00 78.25 480 LEU A CA 1
ATOM 3738 C C . LEU A 1 480 ? -3.201 -11.641 26.977 1.00 78.25 480 LEU A C 1
ATOM 3740 O O . LEU A 1 480 ? -2.898 -12.768 27.347 1.00 78.25 480 LEU A O 1
ATOM 3744 N N . SER A 1 481 ? -3.123 -11.296 25.689 1.00 74.69 481 SER A N 1
ATOM 3745 C CA . SER A 1 481 ? -2.657 -12.261 24.691 1.00 74.69 481 SER A CA 1
ATOM 3746 C C . SER A 1 481 ? -1.225 -12.715 24.944 1.00 74.69 481 SER A C 1
ATOM 3748 O O . SER A 1 481 ? -0.946 -13.885 24.713 1.00 74.69 481 SER A O 1
ATOM 3750 N N . TYR A 1 482 ? -0.333 -11.843 25.412 1.00 77.69 482 TYR A N 1
ATOM 3751 C CA . TYR A 1 482 ? 1.017 -12.244 25.795 1.00 77.69 482 TYR A CA 1
ATOM 3752 C C . TYR A 1 482 ? 0.988 -13.254 26.948 1.00 77.69 482 TYR A C 1
ATOM 3754 O O . TYR A 1 482 ? 1.592 -14.316 26.826 1.00 77.69 482 TYR A O 1
ATOM 3762 N N . ASP A 1 483 ? 0.228 -12.972 28.007 1.00 78.38 483 ASP A N 1
ATOM 3763 C CA . ASP A 1 483 ? 0.135 -13.827 29.194 1.00 78.38 483 ASP A CA 1
ATOM 3764 C C . ASP A 1 483 ? -0.461 -15.212 28.851 1.00 78.38 483 ASP A C 1
ATOM 3766 O O . ASP A 1 483 ? 0.076 -16.243 29.257 1.00 78.38 483 ASP A O 1
ATOM 3770 N N . TYR A 1 484 ? -1.501 -15.265 28.010 1.00 71.12 484 TYR A N 1
ATOM 3771 C CA . TYR A 1 484 ? -2.145 -16.521 27.592 1.00 71.12 484 TYR A CA 1
ATOM 3772 C C . TYR A 1 484 ? -1.354 -17.290 26.522 1.00 71.12 484 TYR A C 1
ATOM 3774 O O . TYR A 1 484 ? -1.333 -18.521 26.546 1.00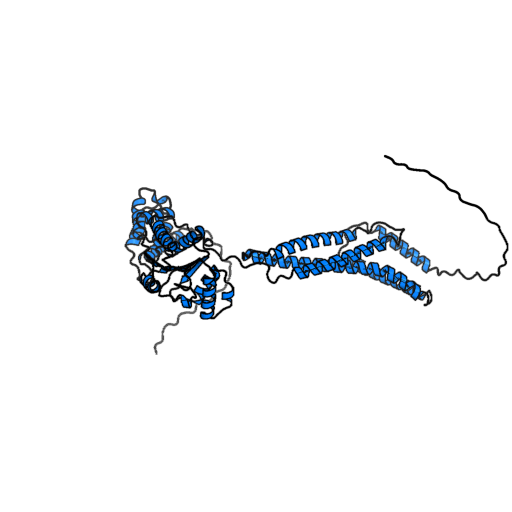 71.12 484 TYR A O 1
ATOM 3782 N N . CYS A 1 485 ? -0.666 -16.603 25.602 1.00 60.41 485 CYS A N 1
ATOM 3783 C CA . CYS A 1 485 ? 0.232 -17.255 24.642 1.00 60.41 485 CYS A CA 1
ATOM 3784 C C . CYS A 1 485 ? 1.496 -17.794 25.325 1.00 60.41 485 CYS A C 1
ATOM 3786 O O . CYS A 1 485 ? 2.002 -18.844 24.932 1.00 60.41 485 CYS A O 1
ATOM 3788 N N . TRP A 1 486 ? 2.002 -17.104 26.351 1.00 48.03 486 TRP A N 1
ATOM 3789 C CA . TRP A 1 486 ? 3.146 -17.560 27.139 1.00 48.03 486 TRP A CA 1
ATOM 3790 C C . TRP A 1 486 ? 2.854 -18.888 27.847 1.00 48.03 486 TRP A C 1
ATOM 3792 O O . TRP A 1 486 ? 3.706 -19.774 27.860 1.00 48.03 486 TRP A O 1
ATOM 3802 N N . ILE A 1 487 ? 1.628 -19.071 28.349 1.00 47.75 487 ILE A N 1
ATOM 3803 C CA . ILE A 1 487 ? 1.192 -20.326 28.981 1.00 47.75 487 ILE A CA 1
ATOM 3804 C C . ILE A 1 487 ? 1.248 -21.508 27.994 1.00 47.75 487 ILE A C 1
ATOM 3806 O O . ILE A 1 487 ? 1.705 -22.583 28.372 1.00 47.75 487 ILE A O 1
ATOM 3810 N N . ILE A 1 488 ? 0.904 -21.306 26.714 1.00 45.72 488 ILE A N 1
ATOM 3811 C CA . ILE A 1 488 ? 0.984 -22.361 25.682 1.00 45.72 488 ILE A CA 1
ATOM 3812 C C . ILE A 1 488 ? 2.441 -22.791 25.421 1.00 45.72 488 ILE A C 1
ATOM 3814 O O . ILE A 1 488 ? 2.704 -23.974 25.213 1.00 45.72 488 ILE A O 1
ATOM 3818 N N . SER A 1 489 ? 3.406 -21.866 25.482 1.00 43.53 489 SER A N 1
ATOM 3819 C CA . SER A 1 489 ? 4.833 -22.199 25.321 1.00 43.53 489 SER A CA 1
ATOM 3820 C C . SER A 1 489 ? 5.404 -23.017 26.488 1.00 43.53 489 SER A C 1
ATOM 3822 O O . SER A 1 489 ? 6.384 -23.732 26.294 1.00 43.53 489 SER A O 1
ATOM 3824 N N . CYS A 1 490 ? 4.803 -22.945 27.679 1.00 44.56 490 CYS A N 1
ATOM 3825 C CA . CYS A 1 490 ? 5.215 -23.728 28.849 1.00 44.56 490 CYS A CA 1
ATOM 3826 C C . CYS A 1 490 ? 4.575 -25.130 28.913 1.00 44.56 490 CYS A C 1
ATOM 3828 O O . CYS A 1 490 ? 5.074 -25.982 29.644 1.00 44.56 490 CYS A O 1
ATOM 3830 N N . GLU A 1 491 ? 3.491 -25.380 28.169 1.00 41.47 491 GLU A N 1
ATOM 3831 C CA . GLU A 1 491 ? 2.775 -26.670 28.146 1.00 41.47 491 GLU A CA 1
ATOM 3832 C C . GLU A 1 491 ? 3.229 -27.617 27.021 1.00 41.47 491 GLU A C 1
ATOM 3834 O O . GLU A 1 491 ? 2.797 -28.769 26.976 1.00 41.47 491 GLU A O 1
ATOM 3839 N N . LEU A 1 492 ? 4.129 -27.181 26.133 1.00 37.00 492 LEU A N 1
ATOM 3840 C CA . LEU A 1 492 ? 4.811 -28.092 25.213 1.00 37.00 492 LEU A CA 1
ATOM 3841 C C . LEU A 1 492 ? 5.929 -28.830 25.971 1.00 37.00 492 LEU A C 1
ATOM 3843 O O . LEU A 1 492 ? 6.851 -28.177 26.468 1.00 37.00 492 LEU A O 1
ATOM 3847 N N . PRO A 1 493 ? 5.907 -30.176 26.058 1.00 37.09 493 PRO A N 1
ATOM 3848 C CA . PRO A 1 493 ? 7.045 -30.913 26.578 1.00 37.09 493 PRO A CA 1
ATOM 3849 C C . PRO A 1 493 ? 8.256 -30.610 25.693 1.00 37.09 493 PRO A C 1
ATOM 3851 O O . PRO A 1 493 ? 8.199 -30.769 24.472 1.00 37.09 493 PRO A O 1
ATOM 3854 N N . LEU A 1 494 ? 9.361 -30.186 26.306 1.00 37.78 494 LEU A N 1
ATOM 3855 C CA . LEU A 1 494 ? 10.671 -30.171 25.663 1.00 37.78 494 LEU A CA 1
ATOM 3856 C C . LEU A 1 494 ? 11.092 -31.618 25.351 1.00 37.78 494 LEU A C 1
ATOM 3858 O O . LEU A 1 494 ? 11.895 -32.209 26.068 1.00 37.78 494 LEU A O 1
ATOM 3862 N N . GLU A 1 495 ? 10.573 -32.208 24.278 1.00 38.31 495 GLU A N 1
ATOM 3863 C CA . GLU A 1 495 ? 11.176 -33.402 23.690 1.00 38.31 495 GLU A CA 1
ATOM 3864 C C . GLU A 1 495 ? 12.352 -32.991 22.798 1.00 38.31 495 GLU A C 1
ATOM 3866 O O . GLU A 1 495 ? 12.216 -32.787 21.594 1.00 38.31 495 GLU A O 1
ATOM 3871 N N . ASN A 1 496 ? 13.516 -32.822 23.432 1.00 32.94 496 ASN A N 1
ATOM 3872 C CA . ASN A 1 496 ? 14.798 -33.384 22.985 1.00 32.94 496 ASN A CA 1
ATOM 3873 C C . ASN A 1 496 ? 15.946 -32.898 23.887 1.00 32.94 496 ASN A C 1
ATOM 3875 O O . ASN A 1 496 ? 16.384 -31.753 23.749 1.00 32.94 496 ASN A O 1
ATOM 3879 N N . PRO A 1 497 ? 16.536 -33.752 24.740 1.00 35.97 497 PRO A N 1
ATOM 3880 C CA . PRO A 1 497 ? 17.897 -33.540 25.190 1.00 35.97 497 PRO A CA 1
ATOM 3881 C C . PRO A 1 497 ? 18.836 -34.113 24.121 1.00 35.97 497 PRO A C 1
ATOM 3883 O O . PRO A 1 497 ? 19.214 -35.282 24.166 1.00 35.97 497 PRO A O 1
ATOM 3886 N N . LEU A 1 498 ? 19.223 -33.290 23.144 1.00 34.06 498 LEU A N 1
ATOM 3887 C CA . LEU A 1 498 ? 20.469 -33.553 22.430 1.00 34.06 498 LEU A CA 1
ATOM 3888 C C . LEU A 1 498 ? 21.612 -33.261 23.404 1.00 34.06 498 LEU A C 1
ATOM 3890 O O . LEU A 1 498 ? 21.807 -32.130 23.847 1.00 34.06 498 LEU A O 1
ATOM 3894 N N . SER A 1 499 ? 22.317 -34.325 23.769 1.00 36.19 499 SER A N 1
ATOM 3895 C CA . SER A 1 499 ? 23.527 -34.343 24.583 1.00 36.19 499 SER A CA 1
ATOM 3896 C C . SER A 1 499 ? 24.499 -33.224 24.176 1.00 36.19 499 SER A C 1
ATOM 3898 O O . SER A 1 499 ? 24.767 -33.074 22.980 1.00 36.19 499 SER A O 1
ATOM 3900 N N . PRO A 1 500 ? 25.091 -32.468 25.120 1.00 34.19 500 PRO A N 1
ATOM 3901 C CA . PRO A 1 500 ? 26.145 -31.533 24.768 1.00 34.19 500 PRO A CA 1
ATOM 3902 C C . PRO A 1 500 ? 27.409 -32.310 24.364 1.00 34.19 500 PRO A C 1
ATOM 3904 O O . PRO A 1 500 ? 27.754 -33.299 25.019 1.00 34.19 500 PRO A O 1
ATOM 3907 N N . PRO A 1 501 ? 28.133 -31.882 23.316 1.00 34.41 501 PRO A N 1
ATOM 3908 C CA . PRO A 1 501 ? 29.445 -32.430 23.028 1.00 34.41 501 PRO A CA 1
ATOM 3909 C C . PRO A 1 501 ? 30.428 -31.989 24.119 1.00 34.41 501 PRO A C 1
ATOM 3911 O O . PRO A 1 501 ? 30.487 -30.820 24.502 1.00 34.41 501 PRO A O 1
ATOM 3914 N N . ASN A 1 502 ? 31.206 -32.953 24.613 1.00 35.53 502 ASN A N 1
ATOM 3915 C CA . ASN A 1 502 ? 32.344 -32.735 25.498 1.00 35.53 502 ASN A CA 1
ATOM 3916 C C . ASN A 1 502 ? 33.269 -31.648 24.929 1.00 35.53 502 ASN A C 1
ATOM 3918 O O . ASN A 1 502 ? 33.823 -31.802 23.842 1.00 35.53 502 ASN A O 1
ATOM 3922 N N . GLY A 1 503 ? 33.470 -30.581 25.696 1.00 34.25 503 GLY A N 1
ATOM 3923 C CA . GLY A 1 503 ? 34.401 -29.510 25.371 1.00 34.25 503 GLY A CA 1
ATOM 3924 C C . GLY A 1 503 ? 34.839 -28.802 26.642 1.00 34.25 503 GLY A C 1
ATOM 3925 O O . GLY A 1 503 ? 34.186 -27.879 27.113 1.00 34.25 503 GLY A O 1
ATOM 3926 N N . SER A 1 504 ? 35.938 -29.278 27.217 1.00 39.38 504 SER A N 1
ATOM 3927 C CA . SER A 1 504 ? 36.674 -28.629 28.296 1.00 39.38 504 SER A CA 1
ATOM 3928 C C . SER A 1 504 ? 37.076 -27.206 27.900 1.00 39.38 504 SER A C 1
ATOM 3930 O O . SER A 1 504 ? 37.823 -27.021 26.940 1.00 39.38 504 SER A O 1
ATOM 3932 N N . GLY A 1 505 ? 36.628 -26.214 28.662 1.00 33.06 505 GLY A N 1
ATOM 3933 C CA . GLY A 1 505 ? 37.034 -24.825 28.480 1.00 33.06 505 GLY A CA 1
ATOM 3934 C C . GLY A 1 505 ? 36.335 -23.923 29.483 1.00 33.06 505 GLY A C 1
ATOM 3935 O O . GLY A 1 505 ? 35.306 -23.338 29.182 1.00 33.06 505 GLY A O 1
ATOM 3936 N N . SER A 1 506 ? 36.875 -23.846 30.694 1.00 32.88 506 SER A N 1
ATOM 3937 C CA . SER A 1 506 ? 36.473 -22.894 31.730 1.00 32.88 506 SER A CA 1
ATOM 3938 C C . SER A 1 506 ? 36.889 -21.463 31.367 1.00 32.88 506 SER A C 1
ATOM 3940 O O . SER A 1 506 ? 38.085 -21.236 31.173 1.00 32.88 506 SER A O 1
ATOM 3942 N N . PRO A 1 507 ? 35.976 -20.476 31.401 1.00 34.84 507 PRO A N 1
ATOM 3943 C CA . PRO A 1 507 ? 36.328 -19.082 31.610 1.00 34.84 507 PRO A CA 1
ATOM 3944 C C . PRO A 1 507 ? 35.913 -18.671 33.029 1.00 34.84 507 PRO A C 1
ATOM 3946 O O . PRO A 1 507 ? 34.739 -18.651 33.392 1.00 34.84 507 PRO A O 1
ATOM 3949 N N . THR A 1 508 ? 36.914 -18.361 33.842 1.00 36.84 508 THR A N 1
ATOM 3950 C CA . THR A 1 508 ? 36.809 -17.697 35.145 1.00 36.84 508 THR A CA 1
ATOM 3951 C C . THR A 1 508 ? 35.986 -16.405 35.067 1.00 36.84 508 THR A C 1
ATOM 3953 O O . THR A 1 508 ? 36.303 -15.519 34.273 1.00 36.84 508 THR A O 1
ATOM 3956 N N . LEU A 1 509 ? 34.972 -16.277 35.931 1.00 32.09 509 LEU A N 1
ATOM 3957 C CA . LEU A 1 509 ? 34.299 -15.010 36.242 1.00 32.09 509 LEU A CA 1
ATOM 3958 C C . LEU A 1 509 ? 35.262 -14.051 36.972 1.00 32.09 509 LEU A C 1
ATOM 3960 O O . LEU A 1 509 ? 35.950 -14.498 37.893 1.00 32.09 509 LEU A O 1
ATOM 3964 N N . PRO A 1 510 ? 35.263 -12.740 36.672 1.00 34.78 510 PRO A N 1
ATOM 3965 C CA . PRO A 1 510 ? 35.845 -11.742 37.557 1.00 34.78 510 PRO A CA 1
ATOM 3966 C C . PRO A 1 510 ? 34.873 -11.404 38.698 1.00 34.78 510 PRO A C 1
ATOM 3968 O O . PRO A 1 510 ? 33.690 -11.142 38.481 1.00 34.78 510 PRO A O 1
ATOM 3971 N N . THR A 1 511 ? 35.401 -11.396 39.919 1.00 39.94 511 THR A N 1
ATOM 3972 C CA . THR A 1 511 ? 34.759 -10.931 41.157 1.00 39.94 511 THR A CA 1
ATOM 3973 C C . THR A 1 511 ? 34.397 -9.435 41.123 1.00 39.94 511 THR A C 1
ATOM 3975 O O . THR A 1 511 ? 35.131 -8.656 40.511 1.00 39.94 511 THR A O 1
ATOM 3978 N N . PRO A 1 512 ? 33.338 -8.996 41.834 1.00 34.62 512 PRO A N 1
ATOM 3979 C CA . PRO A 1 512 ? 32.985 -7.585 41.961 1.00 34.62 512 PRO A CA 1
ATOM 3980 C C . PRO A 1 512 ? 33.851 -6.880 43.017 1.00 34.62 512 PRO A C 1
ATOM 3982 O O . PRO A 1 512 ? 33.997 -7.363 44.138 1.00 34.62 512 PRO A O 1
ATOM 3985 N N . LEU A 1 513 ? 34.401 -5.718 42.659 1.00 35.91 513 LEU A N 1
ATOM 3986 C CA . LEU A 1 513 ? 35.026 -4.774 43.588 1.00 35.91 513 LEU A CA 1
ATOM 3987 C C . LEU A 1 513 ? 33.947 -3.850 44.164 1.00 35.91 513 LEU A C 1
ATOM 3989 O O . LEU A 1 513 ? 33.399 -3.006 43.456 1.00 35.91 513 LEU A O 1
ATOM 3993 N N . GLU A 1 514 ? 33.663 -4.005 45.455 1.00 34.41 514 GLU A N 1
ATOM 3994 C CA . GLU A 1 514 ? 32.939 -3.021 46.254 1.00 34.41 514 GLU A CA 1
ATOM 3995 C C . GLU A 1 514 ? 33.893 -1.969 46.843 1.00 34.41 514 GLU A C 1
ATOM 3997 O O . GLU A 1 514 ? 34.858 -2.290 47.530 1.00 34.41 514 GLU A O 1
ATOM 4002 N N . SER A 1 515 ? 33.483 -0.710 46.672 1.00 40.16 515 SER A N 1
ATOM 4003 C CA . SER A 1 515 ? 33.617 0.420 47.603 1.00 40.16 515 SER A CA 1
ATOM 4004 C C . SER A 1 515 ? 34.996 1.038 47.894 1.00 40.16 515 SER A C 1
ATOM 4006 O O . SER A 1 515 ? 35.924 0.416 48.398 1.00 40.16 515 SER A O 1
ATOM 4008 N N . GLY A 1 516 ? 35.058 2.359 47.707 1.00 32.69 516 GLY A N 1
ATOM 4009 C CA . GLY A 1 516 ? 36.082 3.230 48.272 1.00 32.69 516 GLY A CA 1
ATOM 4010 C C . GLY A 1 516 ? 35.679 4.694 48.126 1.00 32.69 516 GLY A C 1
ATOM 4011 O O . GLY A 1 516 ? 35.707 5.234 47.027 1.00 32.69 516 GLY A O 1
ATOM 4012 N N . ARG A 1 517 ? 35.260 5.307 49.239 1.00 36.66 517 ARG A N 1
ATOM 4013 C CA . ARG A 1 517 ? 35.011 6.749 49.388 1.00 36.66 517 ARG A CA 1
ATOM 4014 C C . ARG A 1 517 ? 36.278 7.560 49.091 1.00 36.66 517 ARG A C 1
ATOM 4016 O O . ARG A 1 517 ? 37.365 7.146 49.490 1.00 36.66 517 ARG A O 1
ATOM 4023 N N . GLY A 1 518 ? 36.078 8.746 48.527 1.00 37.88 518 GLY A N 1
ATOM 4024 C CA . GLY A 1 518 ? 37.030 9.850 48.413 1.00 37.88 518 GLY A CA 1
ATOM 4025 C C . GLY A 1 518 ? 36.298 11.076 47.910 1.00 37.88 518 GLY A C 1
ATOM 4026 O O . GLY A 1 518 ? 35.844 11.000 46.749 1.00 37.88 518 GLY A O 1
#

Radius of gyration: 46.67 Å; chains: 1; bounding box: 99×79×141 Å

Secondary structure (DSSP, 8-state):
-----------------------------------HHHHHHHHHHHHHHHHHHHHTTS----HHHHHHHHHHHHHHHHHHHHHHHHHHHHS-TTSHHHHHHHHHHHHHHHHHHHHHHHHHHHHHHHHHHHHHHHHHHHHHHHHTTPEEPHHHHHHHHHHHHHHHHHHHHHHHTTTT-S--SS-TTSSHHHHHHHHHHHHHHHHHHHHHHHHT--S-SEEPPPP--GGGS--------HHHHHHHHHHHHHHH-TT--EEEEE--TTS-HHHHHHHHHHHHHHTT-SSEEEEEEPPSS--HHHHHHHHHHHTT-GGGGG---HHHHHHHHHHHHHTSSSEEEEEES--S---HHHHT---GGG-TTEEEEEEES-HHHHHHHHTTSSSEEEEE-PPPPHHHHHHHHHHHH-GGGGSHHHHHHHHHHHHHTTT-HHHHHHHHHHTTT---HHHHHHHHHHHHHPPPP--TTS-HHHHHHHHHHHHHHHHHHHHS-------PPP-----PPPPP------